Protein AF-A0A7S4M5Q6-F1 (afdb_monomer_lite)

Radius of gyration: 25.27 Å; chains: 1; bounding box: 103×47×62 Å

Organism: NCBI:txid1487602

Secondary structure (DSSP, 8-state):
-HHHHHHHHHHHHHHHHHHHHHHHS-S-S-----S-S-EEEEEEEE-SS-EEEEEEEEETTTTEEEEESSTT-SS-SEEEESS-GGGGTT-HHHHHHTTHHHHHHHHHHHHHTT--GGG-EEEEEE-HHHHTS-HHHHHHHHHHHHHHHTTSSSB--GGGEEEPPHHHHHHHHHHHHHHHHHHHHHH--S---EEEEETTEEEEEE---TT--EEEEEE-SSEEEEEEPPPGGG--S-B----TTS-------TTSEEEEEETTEEEEEEEEEEET-SHHHHHHHHHHHHHHH-EEEE-SS-EEEEETTSPTT-EEEEEEE-GGG-EEEEEE---HHHHHHHHHHHHHHHHT-SSHHHHTTTPPP-TT-EEEEEEHHHHHHHHHT--SS--HHHHHHHHHHHHTS-HHHHHHHHHS-TT-HHHHHHHHHHHHHHHHIIIIII---TT---EEE-SEETGGGEE--HHHHHHHHHHHHS--

Structure (mmCIF, N/CA/C/O backbone):
data_AF-A0A7S4M5Q6-F1
#
_entry.id   AF-A0A7S4M5Q6-F1
#
loop_
_atom_site.group_PDB
_atom_site.id
_atom_site.type_symbol
_atom_site.label_atom_id
_atom_site.label_alt_id
_atom_site.label_comp_id
_atom_site.label_asym_id
_atom_site.label_entity_id
_atom_site.label_seq_id
_atom_site.pdbx_PDB_ins_code
_atom_site.Cartn_x
_atom_site.Cartn_y
_atom_site.Cartn_z
_atom_site.occupancy
_atom_site.B_iso_or_equiv
_atom_site.auth_seq_id
_atom_site.auth_comp_id
_atom_site.auth_asym_id
_atom_site.auth_atom_id
_atom_site.pdbx_PDB_model_num
ATOM 1 N N . TRP A 1 1 ? -70.546 -9.220 19.452 1.00 68.62 1 TRP A N 1
ATOM 2 C CA . TRP A 1 1 ? -69.921 -8.878 20.746 1.00 68.62 1 TRP A CA 1
ATOM 3 C C . TRP A 1 1 ? -68.797 -9.831 21.114 1.00 68.62 1 TRP A C 1
ATOM 5 O O . TRP A 1 1 ? -67.661 -9.388 21.118 1.00 68.62 1 TRP A O 1
ATOM 15 N N . VAL A 1 2 ? -69.060 -11.128 21.310 1.00 79.44 2 VAL A N 1
ATOM 16 C CA . VAL A 1 2 ? -68.012 -12.111 21.664 1.00 79.44 2 VAL A CA 1
ATOM 17 C C . VAL A 1 2 ? -66.892 -12.196 20.616 1.00 79.44 2 VAL A C 1
ATOM 19 O O . VAL A 1 2 ? -65.724 -12.096 20.966 1.00 79.44 2 VAL A O 1
ATOM 22 N N . LEU A 1 3 ? -67.234 -12.270 19.325 1.00 77.81 3 LEU A N 1
ATOM 23 C CA . LEU A 1 3 ? -66.238 -12.335 18.245 1.00 77.81 3 LEU A CA 1
ATOM 24 C C . LEU A 1 3 ? -65.335 -11.087 18.180 1.00 77.81 3 LEU A C 1
ATOM 26 O O . LEU A 1 3 ? -64.136 -11.190 17.961 1.00 77.81 3 LEU A O 1
ATOM 30 N N . VAL A 1 4 ? -65.914 -9.906 18.418 1.00 84.75 4 VAL A N 1
ATOM 31 C CA . VAL A 1 4 ? -65.196 -8.620 18.411 1.00 84.75 4 VAL A CA 1
ATOM 32 C C . VAL A 1 4 ? -64.223 -8.541 19.587 1.00 84.75 4 VAL A C 1
ATOM 34 O O . VAL A 1 4 ? -63.106 -8.063 19.429 1.00 84.75 4 VAL A O 1
ATOM 37 N N . LEU A 1 5 ? -64.616 -9.072 20.748 1.00 87.44 5 LEU A N 1
ATOM 38 C CA . LEU A 1 5 ? -63.757 -9.143 21.925 1.00 87.44 5 LEU A CA 1
ATOM 39 C C . LEU A 1 5 ? -62.533 -10.041 21.677 1.00 87.44 5 LEU A C 1
ATOM 41 O O . LEU A 1 5 ? -61.421 -9.649 22.014 1.00 87.44 5 LEU A O 1
ATOM 45 N N . PHE A 1 6 ? -62.714 -11.199 21.033 1.00 87.88 6 PHE A N 1
ATOM 46 C CA . PHE A 1 6 ? -61.600 -12.091 20.686 1.00 87.88 6 PHE A CA 1
ATOM 47 C C . PHE A 1 6 ? -60.615 -11.455 19.701 1.00 87.88 6 PHE A C 1
ATOM 49 O O . PHE A 1 6 ? -59.406 -11.588 19.881 1.00 87.88 6 PHE A O 1
ATOM 56 N N . VAL A 1 7 ? -61.113 -10.720 18.702 1.00 90.31 7 VAL A N 1
ATOM 57 C CA . VAL A 1 7 ? -60.254 -10.000 17.748 1.00 90.31 7 VAL A CA 1
ATOM 58 C C . VAL A 1 7 ? -59.459 -8.897 18.451 1.00 90.31 7 VAL A C 1
ATOM 60 O O . VAL A 1 7 ? -58.254 -8.794 18.246 1.00 90.31 7 VAL A O 1
ATOM 63 N N . LEU A 1 8 ? -60.096 -8.115 19.329 1.00 89.69 8 LEU A N 1
ATOM 64 C CA . LEU A 1 8 ? -59.420 -7.046 20.072 1.00 89.69 8 LEU A CA 1
ATOM 65 C C . LEU A 1 8 ? -58.345 -7.584 21.024 1.00 89.69 8 LEU A C 1
ATOM 67 O O . LEU A 1 8 ? -57.255 -7.021 21.085 1.00 89.69 8 LEU A O 1
ATOM 71 N N . VAL A 1 9 ? -58.614 -8.693 21.720 1.00 92.25 9 VAL A N 1
ATOM 72 C CA . VAL A 1 9 ? -57.620 -9.356 22.581 1.00 92.25 9 VAL A CA 1
ATOM 73 C C . VAL A 1 9 ? -56.461 -9.913 21.750 1.00 92.25 9 VAL A C 1
ATOM 75 O O . VAL A 1 9 ? -55.308 -9.751 22.140 1.00 92.25 9 VAL A O 1
ATOM 78 N N . GLY A 1 10 ? -56.741 -10.503 20.583 1.00 91.38 10 GLY A N 1
ATOM 79 C CA . GLY A 1 10 ? -55.707 -10.986 19.665 1.00 91.38 10 GLY A CA 1
ATOM 80 C C . GLY A 1 10 ? -54.780 -9.870 19.178 1.00 91.38 10 GLY A C 1
ATOM 81 O O . GLY A 1 10 ? -53.562 -10.013 19.245 1.00 91.38 10 GLY A O 1
ATOM 82 N N . VAL A 1 11 ? -55.340 -8.728 18.769 1.00 93.12 11 VAL A N 1
ATOM 83 C CA . VAL A 1 11 ? -54.556 -7.548 18.360 1.00 93.12 11 VAL A CA 1
ATOM 84 C C . VAL A 1 11 ? -53.715 -7.016 19.521 1.00 93.12 11 VAL A C 1
ATOM 86 O O . VAL A 1 11 ? -52.542 -6.702 19.331 1.00 93.12 11 VAL A O 1
ATOM 89 N N . LEU A 1 12 ? -54.276 -6.964 20.733 1.00 92.75 12 LEU A N 1
ATOM 90 C CA . LEU A 1 12 ? -53.553 -6.490 21.913 1.00 92.75 12 LEU A CA 1
ATOM 91 C C . LEU A 1 12 ? -52.357 -7.390 22.255 1.00 92.75 12 LEU A C 1
ATOM 93 O O . LEU A 1 12 ? -51.293 -6.883 22.592 1.00 92.75 12 LEU A O 1
ATOM 97 N N . LEU A 1 13 ? -52.513 -8.712 22.136 1.00 92.62 13 LEU A N 1
ATOM 98 C CA . LEU A 1 13 ? -51.440 -9.678 22.386 1.00 92.62 13 LEU A CA 1
ATOM 99 C C . LEU A 1 13 ? -50.334 -9.602 21.328 1.00 92.62 13 LEU A C 1
ATOM 101 O O . LEU A 1 13 ? -49.162 -9.698 21.681 1.00 92.62 13 LEU A O 1
ATOM 105 N N . VAL A 1 14 ? -50.681 -9.377 20.057 1.00 92.50 14 VAL A N 1
ATOM 106 C CA . VAL A 1 14 ? -49.690 -9.160 18.988 1.00 92.50 14 VAL A CA 1
ATOM 107 C C . VAL A 1 14 ? -48.920 -7.861 19.221 1.00 92.50 14 VAL A C 1
ATOM 109 O O . VAL A 1 14 ? -47.695 -7.863 19.152 1.00 92.50 14 VAL A O 1
ATOM 112 N N . LEU A 1 15 ? -49.607 -6.768 19.563 1.00 91.94 15 LEU A N 1
ATOM 113 C CA . LEU A 1 15 ? -48.955 -5.495 19.883 1.00 91.94 15 LEU A CA 1
ATOM 114 C C . LEU A 1 15 ? -48.059 -5.611 21.123 1.00 91.94 15 LEU A C 1
ATOM 116 O O . LEU A 1 15 ? -46.940 -5.109 21.109 1.00 91.94 15 LEU A O 1
ATOM 120 N N . LEU A 1 16 ? -48.508 -6.315 22.165 1.00 91.25 16 LEU A N 1
ATOM 121 C CA . LEU A 1 16 ? -47.697 -6.583 23.353 1.00 91.25 16 LEU A CA 1
ATOM 122 C C . LEU A 1 16 ? -46.469 -7.438 23.005 1.00 91.25 16 LEU A C 1
ATOM 124 O O . LEU A 1 16 ? -45.382 -7.156 23.495 1.00 91.25 16 LEU A O 1
ATOM 128 N N . GLY A 1 17 ? -46.628 -8.436 22.132 1.00 87.88 17 GLY A N 1
ATOM 129 C CA . GLY A 1 17 ? -45.532 -9.254 21.613 1.00 87.88 17 GLY A CA 1
ATOM 130 C C . GLY A 1 17 ? -44.517 -8.444 20.807 1.00 87.88 17 GLY A C 1
ATOM 131 O O . GLY A 1 17 ? -43.321 -8.630 20.994 1.00 87.88 17 GLY A O 1
ATOM 132 N N . LEU A 1 18 ? -44.967 -7.494 19.981 1.00 85.31 18 LEU A N 1
ATOM 133 C CA . LEU A 1 18 ? -44.095 -6.585 19.228 1.00 85.31 18 LEU A CA 1
ATOM 134 C C . LEU A 1 18 ? -43.370 -5.585 20.137 1.00 85.31 18 LEU A C 1
ATOM 136 O O . LEU A 1 18 ? -42.195 -5.311 19.919 1.00 85.31 18 LEU A O 1
ATOM 140 N N . VAL A 1 19 ? -44.032 -5.070 21.177 1.00 85.12 19 VAL A N 1
ATOM 141 C CA . VAL A 1 19 ? -43.406 -4.185 22.174 1.00 85.12 19 VAL A CA 1
ATOM 142 C C . VAL A 1 19 ? -42.398 -4.952 23.025 1.00 85.12 19 VAL A C 1
ATOM 144 O O . VAL A 1 19 ? -41.292 -4.468 23.239 1.00 85.12 19 VAL A O 1
ATOM 147 N N . LEU A 1 20 ? -42.739 -6.161 23.475 1.00 80.38 20 LEU A N 1
ATOM 148 C CA . LEU A 1 20 ? -41.812 -7.025 24.203 1.00 80.38 20 LEU A CA 1
ATOM 149 C C . LEU A 1 20 ? -40.635 -7.429 23.315 1.00 80.38 20 LEU A C 1
ATOM 151 O O . LEU A 1 20 ? -39.509 -7.346 23.777 1.00 80.38 20 LEU A O 1
ATOM 155 N N . ALA A 1 21 ? -40.854 -7.764 22.042 1.00 74.81 21 ALA A N 1
ATOM 156 C CA . ALA A 1 21 ? -39.768 -7.993 21.093 1.00 74.81 21 ALA A CA 1
ATOM 157 C C . ALA A 1 21 ? -38.907 -6.732 20.916 1.00 74.81 21 ALA A C 1
ATOM 159 O O . ALA A 1 21 ? -37.697 -6.822 21.009 1.00 74.81 21 ALA A O 1
ATOM 160 N N . TYR A 1 22 ? -39.490 -5.542 20.779 1.00 72.25 22 TYR A N 1
ATOM 161 C CA . TYR A 1 22 ? -38.738 -4.284 20.671 1.00 72.25 22 TYR A CA 1
ATOM 162 C C . TYR A 1 22 ? -37.934 -3.916 21.934 1.00 72.25 22 TYR A C 1
ATOM 164 O O . TYR A 1 22 ? -36.925 -3.217 21.847 1.00 72.25 22 TYR A O 1
ATOM 172 N N . VAL A 1 23 ? -38.387 -4.352 23.113 1.00 69.75 23 VAL A N 1
ATOM 173 C CA . VAL A 1 23 ? -37.726 -4.096 24.406 1.00 69.75 23 VAL A CA 1
ATOM 174 C C . VAL A 1 23 ? -36.702 -5.183 24.758 1.00 69.75 23 VAL A C 1
ATOM 176 O O . VAL A 1 23 ? -35.703 -4.879 25.404 1.00 69.75 23 VAL A O 1
ATOM 179 N N . ILE A 1 24 ? -36.951 -6.434 24.359 1.00 64.69 24 ILE A N 1
ATOM 180 C CA . ILE A 1 24 ? -36.102 -7.603 24.647 1.00 64.69 24 ILE A CA 1
ATOM 181 C C . ILE A 1 24 ? -35.046 -7.805 23.555 1.00 64.69 24 ILE A C 1
ATOM 183 O O . ILE A 1 24 ? -33.970 -8.311 23.864 1.00 64.69 24 ILE A O 1
ATOM 187 N N . VAL A 1 25 ? -35.305 -7.387 22.308 1.00 50.50 25 VAL A N 1
ATOM 188 C CA . VAL A 1 25 ? -34.253 -7.253 21.294 1.00 50.50 25 VAL A CA 1
ATOM 189 C C . VAL A 1 25 ? -33.250 -6.246 21.856 1.00 50.50 25 VAL A C 1
ATOM 191 O O . VAL A 1 25 ? -33.618 -5.090 22.095 1.00 50.50 25 VAL A O 1
ATOM 194 N N . PRO A 1 26 ? -32.007 -6.668 22.135 1.00 40.97 26 PRO A N 1
ATOM 195 C CA . PRO A 1 26 ? -31.016 -5.780 22.707 1.00 40.97 26 PRO A CA 1
ATOM 196 C C . PRO A 1 26 ? -30.811 -4.623 21.734 1.00 40.97 26 PRO A C 1
ATOM 198 O O . PRO A 1 26 ? -30.409 -4.822 20.593 1.00 40.97 26 PRO A O 1
ATOM 201 N N . LYS A 1 27 ? -31.100 -3.398 22.180 1.00 47.09 27 LYS A N 1
ATOM 202 C CA . LYS A 1 27 ? -30.875 -2.191 21.370 1.00 47.09 27 LYS A CA 1
ATOM 203 C C . LYS A 1 27 ? -29.394 -1.891 21.111 1.00 47.09 27 LYS A C 1
ATOM 205 O O . LYS A 1 27 ? -29.100 -0.949 20.392 1.00 47.09 27 LYS A O 1
ATOM 210 N N . ASN A 1 28 ? -28.487 -2.657 21.706 1.00 42.56 28 ASN A N 1
ATOM 211 C CA . ASN A 1 28 ? -27.082 -2.776 21.338 1.00 42.56 28 ASN A CA 1
ATOM 212 C C . ASN A 1 28 ? -26.460 -3.857 22.244 1.00 42.56 28 ASN A C 1
ATOM 214 O O . ASN A 1 28 ? -26.787 -3.871 23.435 1.00 42.56 28 ASN A O 1
ATOM 218 N N . PRO A 1 29 ? -25.586 -4.749 21.748 1.00 36.41 29 PRO A N 1
ATOM 219 C CA . PRO A 1 29 ? -24.919 -5.756 22.578 1.00 36.41 29 PRO A CA 1
ATOM 220 C C . PRO A 1 29 ? -23.790 -5.187 23.460 1.00 36.41 29 PRO A C 1
ATOM 222 O O . PRO A 1 29 ? -23.285 -5.887 24.331 1.00 36.41 29 PRO A O 1
ATOM 225 N N . TYR A 1 30 ? -23.421 -3.916 23.305 1.00 39.28 30 TYR A N 1
ATOM 226 C CA . TYR A 1 30 ? -22.296 -3.313 24.021 1.00 39.28 30 TYR A CA 1
ATOM 227 C C . TYR A 1 30 ? -22.746 -2.665 25.334 1.00 39.28 30 TYR A C 1
ATOM 229 O O . TYR A 1 30 ? -23.127 -1.494 25.377 1.00 39.28 30 TYR A O 1
ATOM 237 N N . ARG A 1 31 ? -22.730 -3.430 26.429 1.00 34.09 31 ARG A N 1
ATOM 238 C CA . ARG A 1 31 ? -22.894 -2.866 27.775 1.00 34.09 31 ARG A CA 1
ATOM 239 C C . ARG A 1 31 ? -21.966 -3.545 28.782 1.00 34.09 31 ARG A C 1
ATOM 241 O O . ARG A 1 31 ? -22.406 -4.347 29.601 1.00 34.09 31 ARG A O 1
ATOM 248 N N . PHE A 1 32 ? -20.696 -3.156 28.744 1.00 39.38 32 PHE A N 1
ATOM 249 C CA . PHE A 1 32 ? -19.785 -3.267 29.880 1.00 39.38 32 PHE A CA 1
ATOM 250 C C . PHE A 1 32 ? -19.608 -1.873 30.493 1.00 39.38 32 PHE A C 1
ATOM 252 O O . PHE A 1 32 ? -19.366 -0.902 29.783 1.00 39.38 32 PHE A O 1
ATOM 259 N N . VAL A 1 33 ? -19.840 -1.771 31.804 1.00 35.94 33 VAL A N 1
ATOM 260 C CA . VAL A 1 33 ? -19.652 -0.550 32.598 1.00 35.94 33 VAL A CA 1
ATOM 261 C C . VAL A 1 33 ? -18.267 -0.641 33.227 1.00 35.94 33 VAL A C 1
ATOM 263 O O . VAL A 1 33 ? -18.033 -1.542 34.031 1.00 35.94 33 VAL A O 1
ATOM 266 N N . ASP A 1 34 ? -17.380 0.281 32.869 1.00 39.16 34 ASP A N 1
ATOM 267 C CA . ASP A 1 34 ? -16.084 0.499 33.510 1.00 39.16 34 ASP A CA 1
ATOM 268 C C . ASP A 1 34 ? -15.876 2.015 33.679 1.00 39.16 34 ASP A C 1
ATOM 270 O O . ASP A 1 34 ? -16.286 2.789 32.820 1.00 39.16 34 ASP A O 1
ATOM 274 N N . ASP A 1 35 ? -15.258 2.431 34.789 1.00 45.41 35 ASP A N 1
ATOM 275 C CA . ASP A 1 35 ? -15.106 3.836 35.233 1.00 45.41 35 ASP A CA 1
ATOM 276 C C . ASP A 1 35 ? -14.202 4.721 34.335 1.00 45.41 35 ASP A C 1
ATOM 278 O O . ASP A 1 35 ? -14.012 5.903 34.625 1.00 45.41 35 ASP A O 1
ATOM 282 N N . ASP A 1 36 ? -13.663 4.187 33.235 1.00 58.03 36 ASP A N 1
ATOM 283 C CA . ASP A 1 36 ? -12.906 4.948 32.239 1.00 58.03 36 ASP A CA 1
ATOM 284 C C . ASP A 1 36 ? -13.776 5.127 30.989 1.00 58.03 36 ASP A C 1
ATOM 286 O O . ASP A 1 36 ? -13.905 4.213 30.176 1.00 58.03 36 ASP A O 1
ATOM 290 N N . ALA A 1 37 ? -14.338 6.327 30.798 1.00 73.94 37 ALA A N 1
ATOM 291 C CA . ALA A 1 37 ? -15.182 6.647 29.640 1.00 73.94 37 ALA A CA 1
ATOM 292 C C . ALA A 1 37 ? -14.498 6.379 28.279 1.00 73.94 37 ALA A C 1
ATOM 294 O O . ALA A 1 37 ? -15.177 6.350 27.257 1.00 73.94 37 ALA A O 1
ATOM 295 N N . TRP A 1 38 ? -13.174 6.188 28.242 1.00 86.56 38 TRP A N 1
ATOM 296 C CA . TRP A 1 38 ? -12.388 5.959 27.031 1.00 86.56 38 TRP A CA 1
ATOM 297 C C . TRP A 1 38 ? -11.669 4.615 27.047 1.00 86.56 38 TRP A C 1
ATOM 299 O O . TRP A 1 38 ? -10.913 4.298 27.965 1.00 86.56 38 TRP A O 1
ATOM 309 N N . SER A 1 39 ? -11.844 3.872 25.960 1.00 91.38 39 SER A N 1
ATOM 310 C CA . SER A 1 39 ? -11.069 2.679 25.634 1.00 91.38 39 SER A CA 1
ATOM 311 C C . SER A 1 39 ? -9.984 3.009 24.612 1.00 91.38 39 SER A C 1
ATOM 313 O O . SER A 1 39 ? -10.132 3.931 23.808 1.00 91.38 39 SER A O 1
ATOM 315 N N . TRP A 1 40 ? -8.890 2.248 24.657 1.00 93.75 40 TRP A N 1
ATOM 316 C CA . TRP A 1 40 ? -7.692 2.479 23.853 1.00 93.75 40 TRP A CA 1
ATOM 317 C C . TRP A 1 40 ? -7.236 1.190 23.187 1.00 93.75 40 TRP A C 1
ATOM 319 O O . TRP A 1 40 ? -7.284 0.115 23.793 1.00 93.75 40 TRP A O 1
ATOM 329 N N . GLY A 1 41 ? -6.711 1.320 21.974 1.00 95.25 41 GLY A N 1
ATOM 330 C CA . GLY A 1 41 ? -6.127 0.217 21.227 1.00 95.25 41 GLY A CA 1
ATOM 331 C C . GLY A 1 41 ? -4.916 0.671 20.425 1.00 95.25 41 GLY A C 1
ATOM 332 O O . GLY A 1 41 ? -4.820 1.833 20.029 1.00 95.25 41 GLY A O 1
ATOM 333 N N . VAL A 1 42 ? -3.982 -0.243 20.187 1.00 96.94 42 VAL A N 1
ATOM 334 C CA . VAL A 1 42 ? -2.772 0.021 19.403 1.00 96.94 42 VAL A CA 1
ATOM 335 C C . VAL A 1 42 ? -2.651 -1.016 18.297 1.00 96.94 42 VAL A C 1
ATOM 337 O O . VAL A 1 42 ? -2.790 -2.211 18.552 1.00 96.94 42 VAL A O 1
ATOM 340 N N . VAL A 1 43 ? -2.367 -0.566 17.077 1.00 97.31 43 VAL A N 1
ATOM 341 C CA . VAL A 1 43 ? -2.029 -1.451 15.956 1.00 97.31 43 VAL A CA 1
ATOM 342 C C . VAL A 1 43 ? -0.587 -1.200 15.545 1.00 97.31 43 VAL A C 1
ATOM 344 O O . VAL A 1 43 ? -0.190 -0.052 15.328 1.00 97.31 43 VAL A O 1
ATOM 347 N N . PHE A 1 44 ? 0.180 -2.279 15.429 1.00 97.12 44 PHE A N 1
ATOM 348 C CA . PHE A 1 44 ? 1.501 -2.289 14.826 1.00 97.12 44 PHE A CA 1
ATOM 349 C C . PHE A 1 44 ? 1.403 -2.877 13.415 1.00 97.12 44 PHE A C 1
ATOM 351 O O . PHE A 1 44 ? 1.037 -4.038 13.240 1.00 97.12 44 PHE A O 1
ATOM 358 N N . ASP A 1 45 ? 1.741 -2.061 12.424 1.00 95.00 45 ASP A N 1
ATOM 359 C CA . ASP A 1 45 ? 1.919 -2.439 11.022 1.00 95.00 45 ASP A CA 1
ATOM 360 C C . ASP A 1 45 ? 3.379 -2.856 10.828 1.00 95.00 45 ASP A C 1
ATOM 362 O O . ASP A 1 45 ? 4.276 -2.012 10.863 1.00 95.00 45 ASP A O 1
ATOM 366 N N . LEU A 1 46 ? 3.634 -4.155 10.669 1.00 93.94 46 LEU A N 1
ATOM 367 C CA . LEU A 1 46 ? 4.978 -4.706 10.489 1.00 93.94 46 LEU A CA 1
ATOM 368 C C . LEU A 1 46 ? 5.312 -4.853 8.995 1.00 93.94 46 LEU A C 1
ATOM 370 O O . LEU A 1 46 ? 5.559 -5.954 8.490 1.00 93.94 46 LEU A O 1
ATOM 374 N N . GLY A 1 47 ? 5.285 -3.724 8.286 1.00 86.69 47 GLY A N 1
ATOM 375 C CA . GLY A 1 47 ? 5.540 -3.632 6.851 1.00 86.69 47 GLY A CA 1
ATOM 376 C C . GLY A 1 47 ? 6.984 -3.933 6.437 1.00 86.69 47 GLY A C 1
ATOM 377 O O . GLY A 1 47 ? 7.913 -3.933 7.241 1.00 86.69 47 GLY A O 1
ATOM 378 N N . SER A 1 48 ? 7.200 -4.160 5.134 1.00 80.94 48 SER A N 1
ATOM 379 C CA . SER A 1 48 ? 8.521 -4.545 4.601 1.00 80.94 48 SER A CA 1
ATOM 380 C C . SER A 1 48 ? 9.564 -3.422 4.641 1.00 80.94 48 SER A C 1
ATOM 382 O O . SER A 1 48 ? 10.744 -3.673 4.874 1.00 80.94 48 SER A O 1
ATOM 384 N N . GLY A 1 49 ? 9.144 -2.174 4.408 1.00 81.94 49 GLY A N 1
ATOM 385 C CA . GLY A 1 49 ? 10.035 -1.007 4.414 1.00 81.94 49 GLY A CA 1
ATOM 386 C C . GLY A 1 49 ? 10.192 -0.342 5.783 1.00 81.94 49 GLY A C 1
ATOM 387 O O . GLY A 1 49 ? 11.237 0.244 6.063 1.00 81.94 49 GLY A O 1
ATOM 388 N N . ALA A 1 50 ? 9.164 -0.418 6.625 1.00 90.69 50 ALA A N 1
ATOM 389 C CA . ALA A 1 50 ? 9.124 0.176 7.955 1.00 90.69 50 ALA A CA 1
ATOM 390 C C . ALA A 1 50 ? 8.077 -0.541 8.812 1.00 90.69 50 ALA A C 1
ATOM 392 O O . ALA A 1 50 ? 7.046 -0.955 8.282 1.00 90.69 50 ALA A O 1
ATOM 393 N N . SER A 1 51 ? 8.320 -0.592 10.118 1.00 94.75 51 SER A N 1
ATOM 394 C CA . SER A 1 51 ? 7.325 -0.976 11.119 1.00 94.75 51 SER A CA 1
ATOM 395 C C . SER A 1 51 ? 6.709 0.287 11.720 1.00 94.75 51 SER A C 1
ATOM 397 O O . SER A 1 51 ? 7.441 1.214 12.072 1.00 94.75 51 SER A O 1
ATOM 399 N N . ARG A 1 52 ? 5.384 0.361 11.843 1.00 94.81 52 ARG A N 1
ATOM 400 C CA . ARG A 1 52 ? 4.666 1.545 12.342 1.00 94.81 52 ARG A CA 1
ATOM 401 C C . ARG A 1 52 ? 3.755 1.188 13.498 1.00 94.81 52 ARG A C 1
ATOM 403 O O . ARG A 1 52 ? 3.192 0.104 13.519 1.00 94.81 52 ARG A O 1
ATOM 410 N N . VAL A 1 53 ? 3.576 2.113 14.430 1.00 96.50 53 VAL A N 1
ATOM 411 C CA . VAL A 1 53 ? 2.622 1.998 15.537 1.00 96.50 53 VAL A CA 1
ATOM 412 C C . VAL A 1 53 ? 1.598 3.110 15.434 1.00 96.50 53 VAL A C 1
ATOM 414 O O . VAL A 1 53 ? 1.973 4.252 15.178 1.00 96.50 53 VAL A O 1
ATOM 417 N N . ARG A 1 54 ? 0.322 2.788 15.643 1.00 94.81 54 ARG A N 1
ATOM 418 C CA . ARG A 1 54 ? -0.788 3.749 15.645 1.00 94.81 54 ARG A CA 1
ATOM 419 C C . ARG A 1 54 ? -1.692 3.511 16.836 1.00 94.81 54 ARG A C 1
ATOM 421 O O . ARG A 1 54 ? -1.973 2.366 17.185 1.00 94.81 54 ARG A O 1
ATOM 428 N N . ILE A 1 55 ? -2.141 4.601 17.449 1.00 95.00 55 ILE A N 1
ATOM 429 C CA . ILE A 1 55 ? -2.989 4.573 18.642 1.00 95.00 55 ILE A CA 1
ATOM 430 C C . ILE A 1 55 ? -4.395 5.032 18.273 1.00 95.00 55 ILE A C 1
ATOM 432 O O . ILE A 1 55 ? -4.575 6.077 17.644 1.00 95.00 55 ILE A O 1
ATOM 436 N N . PHE A 1 56 ? -5.379 4.267 18.724 1.00 92.81 56 PHE A N 1
ATOM 437 C CA . PHE A 1 56 ? -6.802 4.476 18.501 1.00 92.81 56 PHE A CA 1
ATOM 438 C C . PHE A 1 56 ? -7.535 4.577 19.833 1.00 92.81 56 PHE A C 1
ATOM 440 O O . PHE A 1 56 ? -7.061 4.084 20.864 1.00 92.81 56 PHE A O 1
ATOM 447 N N . GLN A 1 57 ? -8.706 5.199 19.800 1.00 91.25 57 GLN A N 1
ATOM 448 C CA . GLN A 1 57 ? -9.583 5.321 20.957 1.00 91.25 57 GLN A CA 1
ATOM 449 C C . GLN A 1 57 ? -11.055 5.245 20.551 1.00 91.25 57 GLN A C 1
ATOM 451 O O . GLN A 1 57 ? -11.408 5.521 19.403 1.00 91.25 57 GLN A O 1
ATOM 456 N N . TRP A 1 58 ? -11.907 4.878 21.501 1.00 89.62 58 TRP A N 1
ATOM 457 C CA . TRP A 1 58 ? -13.363 4.857 21.352 1.00 89.62 58 TRP A CA 1
ATOM 458 C C . TRP A 1 58 ? -14.038 4.974 22.717 1.00 89.62 58 TRP A C 1
ATOM 460 O O . TRP A 1 58 ? -13.391 4.844 23.760 1.00 89.62 58 TRP A O 1
ATOM 470 N N . SER A 1 59 ? -15.351 5.196 22.720 1.00 86.25 59 SER A N 1
ATOM 471 C CA . SER A 1 59 ? -16.150 5.158 23.943 1.00 86.25 59 SER A CA 1
ATOM 472 C C . SER A 1 59 ? -17.471 4.453 23.687 1.00 86.25 59 SER A C 1
ATOM 474 O O . SER A 1 59 ? -18.327 4.953 22.959 1.00 86.25 59 SER A O 1
ATOM 476 N N . THR A 1 60 ? -17.660 3.301 24.325 1.00 79.75 60 THR A N 1
ATOM 477 C CA . THR A 1 60 ? -18.948 2.597 24.319 1.00 79.75 60 THR A CA 1
ATOM 478 C C . THR A 1 60 ? -20.013 3.388 25.081 1.00 79.75 60 THR A C 1
ATOM 480 O O . THR A 1 60 ? -21.166 3.426 24.658 1.00 79.75 60 THR A O 1
ATOM 483 N N . GLU A 1 61 ? -19.629 4.072 26.165 1.00 77.75 61 GLU A N 1
ATOM 484 C CA . GLU A 1 61 ? -20.523 4.906 26.975 1.00 77.75 61 GLU A CA 1
ATOM 485 C C . GLU A 1 61 ? -21.022 6.135 26.206 1.00 77.75 61 GLU A C 1
ATOM 487 O O . GLU A 1 61 ? -22.220 6.426 26.205 1.00 77.75 61 GLU A O 1
ATOM 492 N N . LEU A 1 62 ? -20.114 6.841 25.528 1.00 77.50 62 LEU A N 1
ATOM 493 C CA . LEU A 1 62 ? -20.426 8.066 24.790 1.00 77.50 62 LEU A CA 1
ATOM 494 C C . LEU A 1 62 ? -20.908 7.794 23.358 1.00 77.50 62 LEU A C 1
ATOM 496 O O . LEU A 1 62 ? -21.154 8.745 22.620 1.00 77.50 62 LEU A O 1
ATOM 500 N N . LEU A 1 63 ? -21.049 6.519 22.969 1.00 75.94 63 LEU A N 1
ATOM 501 C CA . LEU A 1 63 ? -21.382 6.087 21.605 1.00 75.94 63 LEU A CA 1
ATOM 502 C C . LEU A 1 63 ? -20.421 6.670 20.560 1.00 75.94 63 LEU A C 1
ATOM 504 O O . LEU A 1 63 ? -20.820 7.046 19.459 1.00 75.94 63 LEU A O 1
ATOM 508 N N . ILE A 1 64 ? -19.147 6.758 20.930 1.00 79.00 64 ILE A N 1
ATOM 509 C CA . ILE A 1 64 ? -18.089 7.272 20.076 1.00 79.00 64 ILE A CA 1
ATOM 510 C C . ILE A 1 64 ? -17.432 6.093 19.358 1.00 79.00 64 ILE A C 1
ATOM 512 O O . ILE A 1 64 ? -16.876 5.218 20.034 1.00 79.00 64 ILE A O 1
ATOM 516 N N . PRO A 1 65 ? -17.468 6.069 18.015 1.00 84.69 65 PRO A N 1
ATOM 517 C CA . PRO A 1 65 ? -16.890 4.982 17.244 1.00 84.69 65 PRO A CA 1
ATOM 518 C C . PRO A 1 65 ? -15.353 4.989 17.324 1.00 84.69 65 PRO A C 1
ATOM 520 O O . PRO A 1 65 ? -14.740 5.991 17.715 1.00 84.69 65 PRO A O 1
ATOM 523 N N . VAL A 1 66 ? -14.733 3.860 16.953 1.00 88.25 66 VAL A N 1
ATOM 524 C CA . VAL A 1 66 ? -13.270 3.719 16.841 1.00 88.25 66 VAL A CA 1
ATOM 525 C C . VAL A 1 66 ? -12.714 4.808 15.948 1.00 88.25 66 VAL A C 1
ATOM 527 O O . VAL A 1 66 ? -13.159 4.974 14.819 1.00 88.25 66 VAL A O 1
ATOM 530 N N . GLN A 1 67 ? -11.730 5.545 16.446 1.00 86.44 67 GLN A N 1
ATOM 531 C CA . GLN A 1 67 ? -11.120 6.618 15.682 1.00 86.44 67 GLN A CA 1
ATOM 532 C C . GLN A 1 67 ? -9.653 6.834 16.068 1.00 86.44 67 GLN A C 1
ATOM 534 O O . GLN A 1 67 ? -9.200 6.354 17.117 1.00 86.44 67 GLN A O 1
ATOM 539 N N . PRO A 1 68 ? -8.899 7.568 15.236 1.00 88.31 68 PRO A N 1
ATOM 540 C CA . PRO A 1 68 ? -7.530 7.962 15.537 1.00 88.31 68 PRO A CA 1
ATOM 541 C C . PRO A 1 68 ? -7.378 8.670 16.886 1.00 88.31 68 PRO A C 1
ATOM 543 O O . PRO A 1 68 ? -8.246 9.426 17.334 1.00 88.31 68 PRO A O 1
ATOM 546 N N . SER A 1 69 ? -6.223 8.483 17.522 1.00 87.19 69 SER A N 1
ATOM 547 C CA . SER A 1 69 ? -5.785 9.335 18.623 1.00 87.19 69 SER A CA 1
ATOM 548 C C . SER A 1 69 ? -4.706 10.318 18.180 1.00 87.19 69 SER A C 1
ATOM 550 O O . SER A 1 69 ? -3.812 9.903 17.444 1.00 87.19 69 SER A O 1
ATOM 552 N N . PRO A 1 70 ? -4.718 11.579 18.663 1.00 79.69 70 PRO A N 1
ATOM 553 C CA . PRO A 1 70 ? -5.697 12.186 19.576 1.00 79.69 70 PRO A CA 1
ATOM 554 C C . PRO A 1 70 ? -6.944 12.717 18.853 1.00 79.69 70 PRO A C 1
ATOM 556 O O . PRO A 1 70 ? -6.868 13.102 17.691 1.00 79.69 70 PRO A O 1
ATOM 559 N N . LEU A 1 71 ? -8.076 12.796 19.569 1.00 74.25 71 LEU A N 1
ATOM 560 C CA . LEU A 1 71 ? -9.356 13.248 19.007 1.00 74.25 71 LEU A CA 1
ATOM 561 C C . LEU A 1 71 ? -9.229 14.634 18.373 1.00 74.25 71 LEU A C 1
ATOM 563 O O . LEU A 1 71 ? -8.646 15.546 18.968 1.00 74.25 71 LEU A O 1
ATOM 567 N N . GLY A 1 72 ? -9.836 14.797 17.198 1.00 62.19 72 GLY A N 1
ATOM 568 C CA . GLY A 1 72 ? -9.971 16.091 16.531 1.00 62.19 72 GLY A CA 1
ATOM 569 C C . GLY A 1 72 ? -8.647 16.745 16.126 1.00 62.19 72 GLY A C 1
ATOM 570 O O . GLY A 1 72 ? -8.618 17.963 15.944 1.00 62.19 72 GLY A O 1
ATOM 571 N N . LYS A 1 73 ? -7.551 15.981 16.016 1.00 63.47 73 LYS A N 1
ATOM 572 C CA . LYS A 1 73 ? -6.267 16.478 15.504 1.00 63.47 73 LYS A CA 1
ATOM 573 C C . LYS A 1 73 ? -5.920 15.891 14.143 1.00 63.47 73 LYS A C 1
ATOM 575 O O . LYS A 1 73 ? -6.297 14.775 13.825 1.00 63.47 73 LYS A O 1
ATOM 580 N N . TYR A 1 74 ? -5.118 16.674 13.422 1.00 57.56 74 TYR A N 1
ATOM 581 C CA . TYR A 1 74 ? -4.697 16.453 12.040 1.00 57.56 74 TYR A CA 1
ATOM 582 C C . TYR A 1 74 ? -3.814 15.218 11.805 1.00 57.56 74 TYR A C 1
ATOM 584 O O . TYR A 1 74 ? -3.825 14.686 10.703 1.00 57.56 74 TYR A O 1
ATOM 592 N N . ASP A 1 75 ? -3.042 14.778 12.807 1.00 64.62 75 ASP A N 1
ATOM 593 C CA . ASP A 1 75 ? -2.092 13.669 12.669 1.00 64.62 75 ASP A CA 1
ATOM 594 C C . ASP A 1 75 ? -2.253 12.652 13.804 1.00 64.62 75 ASP A C 1
ATOM 596 O O . ASP A 1 75 ? -2.423 13.015 14.977 1.00 64.62 75 ASP A O 1
ATOM 600 N N . TYR A 1 76 ? -2.136 11.372 13.442 1.00 73.38 76 TYR A N 1
ATOM 601 C CA . TYR A 1 76 ? -2.091 10.252 14.373 1.00 73.38 76 TYR A CA 1
ATOM 602 C C . TYR A 1 76 ? -0.982 10.429 15.410 1.00 73.38 76 TYR A C 1
ATOM 604 O O . TYR A 1 76 ? 0.122 10.904 15.129 1.00 73.38 76 TYR A O 1
ATOM 612 N N . TRP A 1 77 ? -1.207 9.884 16.601 1.00 89.00 77 TRP A N 1
ATOM 613 C CA . TRP A 1 77 ? -0.109 9.326 17.371 1.00 89.00 77 TRP A CA 1
ATOM 614 C C . TRP A 1 77 ? 0.434 8.112 16.637 1.00 89.00 77 TRP A C 1
ATOM 616 O O . TRP A 1 77 ? 0.065 6.970 16.909 1.00 89.00 77 TRP A O 1
ATOM 626 N N . GLU A 1 78 ? 1.333 8.415 15.710 1.00 90.69 78 GLU A N 1
ATOM 627 C CA . GLU A 1 78 ? 2.074 7.461 14.910 1.00 90.69 78 GLU A CA 1
ATOM 628 C C . GLU A 1 78 ? 3.573 7.589 15.184 1.00 90.69 78 GLU A C 1
ATOM 630 O O . GLU A 1 78 ? 4.080 8.679 15.463 1.00 90.69 78 GLU A O 1
ATOM 635 N N . TYR A 1 79 ? 4.275 6.465 15.114 1.00 93.94 79 TYR A N 1
ATOM 636 C CA . TYR A 1 79 ? 5.729 6.420 15.025 1.00 93.94 79 TYR A CA 1
ATOM 637 C C . TYR A 1 79 ? 6.132 5.307 14.057 1.00 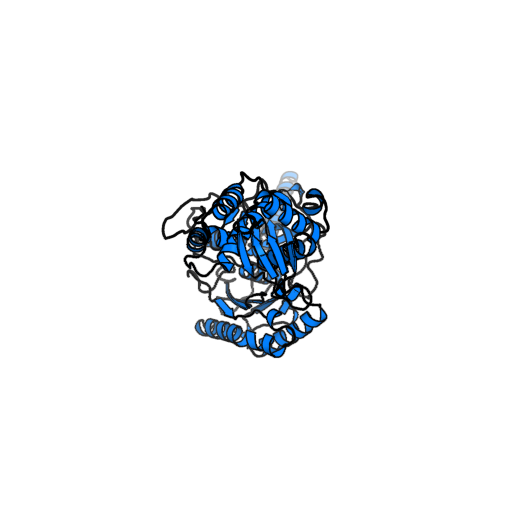93.94 79 TYR A C 1
ATOM 639 O O . TYR A 1 79 ? 5.466 4.274 13.994 1.00 93.94 79 TYR A O 1
ATOM 647 N N . ALA A 1 80 ? 7.209 5.518 13.301 1.00 94.06 80 ALA A N 1
ATOM 648 C CA . ALA A 1 80 ? 7.710 4.570 12.314 1.00 94.06 80 ALA A CA 1
ATOM 649 C C . ALA A 1 80 ? 9.194 4.278 12.561 1.00 94.06 80 ALA A C 1
ATOM 651 O O . ALA A 1 80 ? 10.004 5.199 12.668 1.00 94.06 80 ALA A O 1
ATOM 652 N N . ALA A 1 81 ? 9.548 2.997 12.598 1.00 94.31 81 ALA A N 1
ATOM 653 C CA . ALA A 1 81 ? 10.917 2.508 12.666 1.00 94.31 81 ALA A CA 1
ATOM 654 C C . ALA A 1 81 ? 11.320 1.897 11.316 1.00 94.31 81 ALA A C 1
ATOM 656 O O . ALA A 1 81 ? 10.537 1.182 10.687 1.00 94.31 81 ALA A O 1
ATOM 657 N N . LYS A 1 82 ? 12.544 2.191 10.863 1.00 93.44 82 LYS A N 1
ATOM 658 C CA . LYS A 1 82 ? 13.148 1.606 9.659 1.00 93.44 82 LYS A CA 1
ATOM 659 C C . LYS A 1 82 ? 14.431 0.846 10.036 1.00 93.44 82 LYS A C 1
ATOM 661 O O . LYS A 1 82 ? 15.185 1.360 10.863 1.00 93.44 82 LYS A O 1
ATOM 666 N N . PRO A 1 83 ? 14.730 -0.293 9.386 1.00 91.62 83 PRO A N 1
ATOM 667 C CA . PRO A 1 83 ? 13.903 -0.960 8.377 1.00 91.62 83 PRO A CA 1
ATOM 668 C C . PRO A 1 83 ? 12.721 -1.724 9.010 1.00 91.62 83 PRO A C 1
ATOM 670 O O . PRO A 1 83 ? 12.594 -1.784 10.228 1.00 91.62 83 PRO A O 1
ATOM 673 N N . GLY A 1 84 ? 11.832 -2.275 8.182 1.00 89.75 84 GLY A N 1
ATOM 674 C CA . GLY A 1 84 ? 10.740 -3.137 8.646 1.00 89.75 84 GLY A CA 1
ATOM 675 C C . GLY A 1 84 ? 11.220 -4.507 9.141 1.00 89.75 84 GLY A C 1
ATOM 676 O O . GLY A 1 84 ? 12.330 -4.930 8.810 1.00 89.75 84 GLY A O 1
ATOM 677 N N . VAL A 1 85 ? 10.386 -5.235 9.898 1.00 91.12 85 VAL A N 1
ATOM 678 C CA . VAL A 1 85 ? 10.799 -6.498 10.560 1.00 91.12 85 VAL A CA 1
ATOM 679 C C . VAL A 1 85 ? 11.332 -7.562 9.593 1.00 91.12 85 VAL A C 1
ATOM 681 O O . VAL A 1 85 ? 12.277 -8.274 9.923 1.00 91.12 85 VAL A O 1
ATOM 684 N N . SER A 1 86 ? 10.790 -7.648 8.373 1.00 88.81 86 SER A N 1
ATOM 685 C CA . SER A 1 86 ? 11.227 -8.648 7.389 1.00 88.81 86 SER A CA 1
ATOM 686 C C . SER A 1 86 ? 12.652 -8.400 6.880 1.00 88.81 86 SER A C 1
ATOM 688 O O . SER A 1 86 ? 13.317 -9.331 6.429 1.00 88.81 86 SER A O 1
ATOM 690 N N . ALA A 1 87 ? 13.146 -7.159 6.957 1.00 89.94 87 ALA A N 1
ATOM 691 C CA . ALA A 1 87 ? 14.478 -6.791 6.477 1.00 89.94 87 ALA A CA 1
ATOM 692 C C . ALA A 1 87 ? 15.614 -7.340 7.356 1.00 89.94 87 ALA A C 1
ATOM 694 O O . ALA A 1 87 ? 16.751 -7.434 6.899 1.00 89.94 87 ALA A O 1
ATOM 695 N N . TYR A 1 88 ? 15.315 -7.733 8.597 1.00 90.69 88 TYR A N 1
ATOM 696 C CA . TYR A 1 88 ? 16.292 -8.322 9.515 1.00 90.69 88 TYR A CA 1
ATOM 697 C C . TYR A 1 88 ? 16.663 -9.765 9.139 1.00 90.69 88 TYR A C 1
ATOM 699 O O . TYR A 1 88 ? 17.692 -10.280 9.576 1.00 90.69 88 TYR A O 1
ATOM 707 N N . GLY A 1 89 ? 15.878 -10.423 8.278 1.00 86.31 89 GLY A N 1
ATOM 708 C CA . GLY A 1 89 ? 16.209 -11.728 7.713 1.00 86.31 89 GLY A CA 1
ATOM 709 C C . GLY A 1 89 ? 16.400 -12.812 8.778 1.00 86.31 89 GLY A C 1
ATOM 710 O O . GLY A 1 89 ? 15.429 -13.366 9.283 1.00 86.31 89 GLY A O 1
ATOM 711 N N . ILE A 1 90 ? 17.658 -13.160 9.070 1.00 87.31 90 ILE A N 1
ATOM 712 C CA . ILE A 1 90 ? 18.023 -14.167 10.084 1.00 87.31 90 ILE A CA 1
ATOM 713 C C . ILE A 1 90 ? 18.329 -13.564 11.465 1.00 87.31 90 ILE A C 1
ATOM 715 O O . ILE A 1 90 ? 18.528 -14.315 12.419 1.00 87.31 90 ILE A O 1
ATOM 719 N N . ASP A 1 91 ? 18.389 -12.236 11.580 1.00 94.00 91 ASP A N 1
ATOM 720 C CA . ASP A 1 91 ? 18.615 -11.529 12.841 1.00 94.00 91 ASP A CA 1
ATOM 721 C C . ASP A 1 91 ? 17.303 -11.375 13.624 1.00 94.00 91 ASP A C 1
ATOM 723 O O . ASP A 1 91 ? 16.650 -10.332 13.634 1.00 94.00 91 ASP A O 1
ATOM 727 N N . VAL A 1 92 ? 16.900 -12.469 14.266 1.00 95.38 92 VAL A N 1
ATOM 728 C CA . VAL A 1 92 ? 15.639 -12.568 15.012 1.00 95.38 92 VAL A CA 1
ATOM 729 C C . VAL A 1 92 ? 15.588 -11.589 16.187 1.00 95.38 92 VAL A C 1
ATOM 731 O O . VAL A 1 92 ? 14.553 -10.972 16.432 1.00 95.38 92 VAL A O 1
ATOM 734 N N . GLN A 1 93 ? 16.704 -11.425 16.903 1.00 95.50 93 GLN A N 1
ATOM 735 C CA . GLN A 1 93 ? 16.765 -10.513 18.043 1.00 95.50 93 GLN A CA 1
ATOM 736 C C . GLN A 1 93 ? 16.718 -9.057 17.575 1.00 95.50 93 GLN A C 1
ATOM 738 O O . GLN A 1 93 ? 15.955 -8.278 18.138 1.00 95.50 93 GLN A O 1
ATOM 743 N N . GLY A 1 94 ? 17.442 -8.707 16.504 1.00 95.88 94 GLY A N 1
ATOM 744 C CA . GLY A 1 94 ? 17.370 -7.374 15.909 1.00 95.88 94 GLY A CA 1
ATOM 745 C C . GLY A 1 94 ? 15.959 -7.008 15.444 1.00 95.88 94 GLY A C 1
ATOM 746 O O . GLY A 1 94 ? 15.514 -5.884 15.675 1.00 95.88 94 GLY A O 1
ATOM 747 N N . ALA A 1 95 ? 15.216 -7.964 14.872 1.00 94.12 95 ALA A N 1
ATOM 748 C CA . ALA A 1 95 ? 13.816 -7.758 14.500 1.00 94.12 95 ALA A CA 1
ATOM 749 C C . ALA A 1 95 ? 12.930 -7.459 15.721 1.00 94.12 95 ALA A C 1
ATOM 751 O O . ALA A 1 95 ? 12.118 -6.535 15.677 1.00 94.12 95 ALA A O 1
ATOM 752 N N . ALA A 1 96 ? 13.098 -8.201 16.818 1.00 95.88 96 ALA A N 1
ATOM 753 C CA . ALA A 1 96 ? 12.348 -7.968 18.050 1.00 95.88 96 ALA A CA 1
ATOM 754 C C . ALA A 1 96 ? 12.719 -6.625 18.700 1.00 95.88 96 ALA A C 1
ATOM 756 O O . ALA A 1 96 ? 11.836 -5.835 19.029 1.00 95.88 96 ALA A O 1
ATOM 757 N N . ASP A 1 97 ? 14.011 -6.323 18.824 1.00 96.50 97 ASP A N 1
ATOM 758 C CA . ASP A 1 97 ? 14.503 -5.074 19.418 1.00 96.50 97 ASP A CA 1
ATOM 759 C C . ASP A 1 97 ? 14.088 -3.844 18.593 1.00 96.50 97 ASP A C 1
ATOM 761 O O . ASP A 1 97 ? 13.862 -2.769 19.149 1.00 96.50 97 ASP A O 1
ATOM 765 N N . SER A 1 98 ? 13.873 -4.002 17.281 1.00 96.25 98 SER A N 1
ATOM 766 C CA . SER A 1 98 ? 13.332 -2.934 16.427 1.00 96.25 98 SER A CA 1
ATOM 767 C C . SER A 1 98 ? 11.939 -2.441 16.850 1.00 96.25 98 SER A C 1
ATOM 769 O O . SER A 1 98 ? 11.559 -1.318 16.507 1.00 96.25 98 SER A O 1
ATOM 771 N N . LEU A 1 99 ? 11.181 -3.243 17.614 1.00 97.31 99 LEU A N 1
ATOM 772 C CA . LEU A 1 99 ? 9.854 -2.876 18.117 1.00 97.31 99 LEU A CA 1
ATOM 773 C C . LEU A 1 99 ? 9.881 -2.061 19.407 1.00 97.31 99 LEU A C 1
ATOM 775 O O . LEU A 1 99 ? 8.895 -1.391 19.711 1.00 97.31 99 LEU A O 1
ATOM 779 N N . GLU A 1 100 ? 10.980 -2.086 20.159 1.00 97.50 100 GLU A N 1
ATOM 780 C CA . GLU A 1 100 ? 11.107 -1.350 21.419 1.00 97.50 100 GLU A CA 1
ATOM 781 C C . GLU A 1 100 ? 10.770 0.148 21.286 1.00 97.50 100 GLU A C 1
ATOM 783 O O . GLU A 1 100 ? 9.890 0.606 22.019 1.00 97.50 100 GLU A O 1
ATOM 788 N N . PRO A 1 101 ? 11.314 0.914 20.313 1.00 97.94 101 PRO A N 1
ATOM 789 C CA . PRO A 1 101 ? 10.957 2.328 20.175 1.00 97.94 101 PRO A CA 1
ATOM 790 C C . PRO A 1 101 ? 9.474 2.555 19.831 1.00 97.94 101 PRO A C 1
ATOM 792 O O . PRO A 1 101 ? 8.903 3.578 20.213 1.00 97.94 101 PRO A O 1
ATOM 795 N N . LEU A 1 102 ? 8.829 1.610 19.139 1.00 98.31 102 LEU A N 1
ATOM 796 C CA . LEU A 1 102 ? 7.402 1.674 18.808 1.00 98.31 102 LEU A CA 1
ATOM 797 C C . LEU A 1 102 ? 6.533 1.425 20.056 1.00 98.31 102 LEU A C 1
ATOM 799 O O . LEU A 1 102 ? 5.569 2.153 20.309 1.00 98.31 102 LEU A O 1
ATOM 803 N N . LEU A 1 103 ? 6.893 0.419 20.855 1.00 98.44 103 LEU A N 1
ATOM 804 C CA . LEU A 1 103 ? 6.211 0.062 22.102 1.00 98.44 103 LEU A CA 1
ATOM 805 C C . LEU A 1 103 ? 6.369 1.160 23.165 1.00 98.44 103 LEU A C 1
ATOM 807 O O . LEU A 1 103 ? 5.383 1.552 23.798 1.00 98.44 103 LEU A O 1
ATOM 811 N N . ASP A 1 104 ? 7.573 1.716 23.304 1.00 98.38 104 ASP A N 1
ATOM 812 C CA . ASP A 1 104 ? 7.859 2.851 24.184 1.00 98.38 104 ASP A CA 1
ATOM 813 C C . ASP A 1 104 ? 7.043 4.081 23.802 1.00 98.38 104 ASP A C 1
ATOM 815 O O . ASP A 1 104 ? 6.438 4.723 24.667 1.00 98.38 104 ASP A O 1
ATOM 819 N N . TYR A 1 105 ? 6.985 4.400 22.507 1.00 98.12 105 TYR A N 1
ATOM 820 C CA . TYR A 1 105 ? 6.181 5.508 22.008 1.00 98.12 105 TYR A CA 1
ATOM 821 C C . TYR A 1 105 ? 4.706 5.346 22.393 1.00 98.12 105 TYR A C 1
ATOM 823 O O . TYR A 1 105 ? 4.118 6.260 22.984 1.00 98.12 105 TYR A O 1
ATOM 831 N N . ALA A 1 106 ? 4.121 4.172 22.125 1.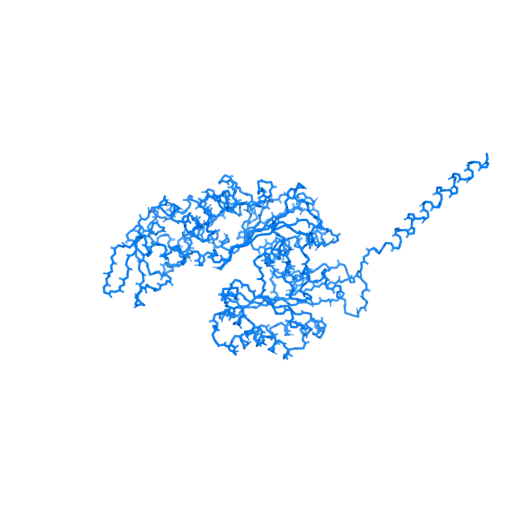00 97.81 106 ALA A N 1
ATOM 832 C CA . ALA A 1 106 ? 2.735 3.883 22.480 1.00 97.81 106 ALA A CA 1
ATOM 833 C C . ALA A 1 106 ? 2.497 4.021 23.987 1.00 97.81 106 ALA A C 1
ATOM 835 O O . ALA A 1 106 ? 1.569 4.711 24.419 1.00 97.81 106 ALA A O 1
ATOM 836 N N . GLN A 1 107 ? 3.381 3.435 24.796 1.00 98.00 107 GLN A N 1
ATOM 837 C CA . GLN A 1 107 ? 3.279 3.474 26.249 1.00 98.00 107 GLN A CA 1
ATOM 838 C C . GLN A 1 107 ? 3.338 4.911 26.784 1.00 98.00 107 GLN A C 1
ATOM 840 O O . GLN A 1 107 ? 2.539 5.286 27.645 1.00 98.00 107 GLN A O 1
ATOM 845 N N . GLN A 1 108 ? 4.259 5.731 26.275 1.00 97.31 108 GLN A N 1
ATOM 846 C CA . GLN A 1 108 ? 4.412 7.126 26.691 1.00 97.31 108 GLN A CA 1
ATOM 847 C C . GLN A 1 108 ? 3.179 7.963 26.339 1.00 97.31 108 GLN A C 1
ATOM 849 O O . GLN A 1 108 ? 2.680 8.710 27.188 1.00 97.31 108 GLN A O 1
ATOM 854 N N . LYS A 1 109 ? 2.650 7.819 25.118 1.00 96.00 109 LYS A N 1
ATOM 855 C CA . LYS A 1 109 ? 1.441 8.532 24.682 1.00 96.00 109 LYS A CA 1
ATOM 856 C C . LYS A 1 109 ? 0.225 8.152 25.520 1.00 96.00 109 LYS A C 1
ATOM 858 O O . LYS A 1 109 ? -0.461 9.042 26.017 1.00 96.00 109 LYS A O 1
ATOM 863 N N . LEU A 1 110 ? 0.011 6.863 25.762 1.00 94.88 110 LEU A N 1
ATOM 864 C CA . LEU A 1 110 ? -1.113 6.372 26.560 1.00 94.88 110 LEU A CA 1
ATOM 865 C C . LEU A 1 110 ? -1.013 6.795 28.034 1.00 94.88 110 LEU A C 1
ATOM 867 O O . LEU A 1 110 ? -1.988 7.293 28.599 1.00 94.88 110 LEU A O 1
ATOM 871 N N . LYS A 1 111 ? 0.182 6.723 28.639 1.00 94.94 111 LYS A N 1
ATOM 872 C CA . LYS A 1 111 ? 0.425 7.257 29.995 1.00 94.94 111 LYS A CA 1
ATOM 873 C C . LYS A 1 111 ? 0.110 8.748 30.089 1.00 94.94 111 LYS A C 1
ATOM 875 O O . LYS A 1 111 ? -0.447 9.181 31.093 1.00 94.94 111 LYS A O 1
ATOM 880 N N . SER A 1 112 ? 0.411 9.529 29.047 1.00 92.88 112 SER A N 1
ATOM 881 C CA . SER A 1 112 ? 0.095 10.966 29.019 1.00 92.88 112 SER A CA 1
ATOM 882 C C . SER A 1 112 ? -1.409 11.269 29.071 1.00 92.88 112 SER A C 1
ATOM 884 O O . SER A 1 112 ? -1.784 12.384 29.424 1.00 92.88 112 SER A O 1
ATOM 886 N N . GLN A 1 113 ? -2.259 10.287 28.749 1.00 89.38 113 GLN A N 1
ATOM 887 C CA . GLN A 1 113 ? -3.721 10.379 28.823 1.00 89.38 113 GLN A CA 1
ATOM 888 C C . GLN A 1 113 ? -4.316 9.692 30.054 1.00 89.38 113 GLN A C 1
ATOM 890 O O . GLN A 1 113 ? -5.533 9.607 30.167 1.00 89.38 113 GLN A O 1
ATOM 895 N N . ASN A 1 114 ? -3.483 9.195 30.975 1.00 89.69 114 ASN A N 1
ATOM 896 C CA . ASN A 1 114 ? -3.907 8.334 32.083 1.00 89.69 114 ASN A CA 1
ATOM 897 C C . ASN A 1 114 ? -4.646 7.064 31.620 1.00 89.69 114 ASN A C 1
ATOM 899 O O . ASN A 1 114 ? -5.470 6.531 32.357 1.00 89.69 114 ASN A O 1
ATOM 903 N N . ALA A 1 115 ? -4.352 6.567 30.413 1.00 92.06 115 ALA A N 1
ATOM 904 C CA . ALA A 1 115 ? -4.946 5.334 29.917 1.00 92.06 115 ALA A CA 1
ATOM 905 C C . ALA A 1 115 ? -4.526 4.137 30.783 1.00 92.06 115 ALA A C 1
ATOM 907 O O . ALA A 1 115 ? -3.355 3.992 31.159 1.00 92.06 115 ALA A O 1
ATOM 908 N N . ASN A 1 116 ? -5.473 3.242 31.056 1.00 93.44 116 ASN A N 1
ATOM 909 C CA . ASN A 1 116 ? -5.196 1.990 31.741 1.00 93.44 116 ASN A CA 1
ATOM 910 C C . ASN A 1 116 ? -4.509 0.996 30.789 1.00 93.44 116 ASN A C 1
ATOM 912 O O . ASN A 1 116 ? -5.170 0.275 30.041 1.00 93.44 116 ASN A O 1
ATOM 916 N N . LEU A 1 117 ? -3.174 0.956 30.829 1.00 95.50 117 LEU A N 1
ATOM 917 C CA . LEU A 1 117 ? -2.365 0.149 29.906 1.00 95.50 117 LEU A CA 1
ATOM 918 C C . LEU A 1 117 ? -2.725 -1.340 29.940 1.00 95.50 117 LEU A C 1
ATOM 920 O O . LEU A 1 117 ? -2.765 -1.966 28.887 1.00 95.50 117 LEU A O 1
ATOM 924 N N . THR A 1 118 ? -3.072 -1.893 31.108 1.00 95.06 118 THR A N 1
ATOM 925 C CA . THR A 1 118 ? -3.415 -3.322 31.230 1.00 95.06 118 THR A CA 1
ATOM 926 C C . THR A 1 118 ? -4.769 -3.666 30.612 1.00 95.06 118 THR A C 1
ATOM 928 O O . THR A 1 118 ? -5.066 -4.844 30.422 1.00 95.06 118 THR A O 1
ATOM 931 N N . LYS A 1 119 ? -5.583 -2.655 30.280 1.00 92.50 119 LYS A N 1
ATOM 932 C CA . LYS A 1 119 ? -6.814 -2.790 29.489 1.00 92.50 119 LYS A CA 1
ATOM 933 C C . LYS A 1 119 ? -6.627 -2.389 28.023 1.00 92.50 119 LYS A C 1
ATOM 935 O O . LYS A 1 119 ? -7.476 -2.725 27.206 1.00 92.50 119 LYS A O 1
ATOM 940 N N . THR A 1 120 ? -5.540 -1.697 27.673 1.00 95.12 120 THR A N 1
ATOM 941 C CA . THR A 1 120 ? -5.243 -1.315 26.286 1.00 95.12 120 THR A CA 1
ATOM 942 C C . THR A 1 120 ? -4.852 -2.543 25.470 1.00 95.12 120 THR A C 1
ATOM 944 O O . THR A 1 120 ? -3.823 -3.161 25.742 1.00 95.12 120 THR A O 1
ATOM 947 N N . VAL A 1 121 ? -5.655 -2.869 24.457 1.00 95.25 121 VAL A N 1
ATOM 948 C CA . VAL A 1 121 ? -5.390 -3.972 23.520 1.00 95.25 121 VAL A CA 1
ATOM 949 C C . VAL A 1 121 ? -4.321 -3.589 22.502 1.00 95.25 121 VAL A C 1
ATOM 951 O O . VAL A 1 121 ? -4.302 -2.455 22.015 1.00 95.25 121 VAL A O 1
ATOM 954 N N . VAL A 1 122 ? -3.436 -4.526 22.166 1.00 96.88 122 VAL A N 1
ATOM 955 C CA . VAL A 1 122 ? -2.403 -4.322 21.142 1.00 96.88 122 VAL A CA 1
ATOM 956 C C . VAL A 1 122 ? -2.418 -5.449 20.116 1.00 96.88 122 VAL A C 1
ATOM 958 O O . VAL A 1 122 ? -2.383 -6.622 20.476 1.00 96.88 122 VAL A O 1
ATOM 961 N N . PHE A 1 123 ? -2.449 -5.084 18.837 1.00 96.81 123 PHE A N 1
ATOM 962 C CA . PHE A 1 123 ? -2.420 -6.013 17.708 1.00 96.81 123 PHE A CA 1
ATOM 963 C C . PHE A 1 123 ? -1.189 -5.750 16.853 1.00 96.81 123 PHE A C 1
ATOM 965 O O . PHE A 1 123 ? -0.836 -4.594 16.617 1.00 96.81 123 PHE A O 1
ATOM 972 N N . LEU A 1 124 ? -0.538 -6.808 16.381 1.00 97.38 124 LEU A N 1
ATOM 973 C CA . LEU A 1 124 ? 0.629 -6.722 15.515 1.00 97.38 124 LEU A CA 1
ATOM 974 C C . LEU A 1 124 ? 0.358 -7.531 14.253 1.00 97.38 124 LEU A C 1
ATOM 976 O O . LEU A 1 124 ? 0.247 -8.755 14.303 1.00 97.38 124 LEU A O 1
ATOM 980 N N . TYR A 1 125 ? 0.276 -6.849 13.117 1.00 96.12 125 TYR A N 1
ATOM 981 C CA . TYR A 1 125 ? 0.020 -7.504 11.845 1.00 96.12 125 TYR A CA 1
ATOM 982 C C . TYR A 1 125 ? 1.197 -7.305 10.909 1.00 96.12 125 TYR A C 1
ATOM 984 O O . TYR A 1 125 ? 1.591 -6.185 10.581 1.00 96.12 125 TYR A O 1
ATOM 992 N N . ALA A 1 126 ? 1.769 -8.424 10.493 1.00 93.31 126 ALA A N 1
ATOM 993 C CA . ALA A 1 126 ? 2.803 -8.468 9.484 1.00 93.31 126 ALA A CA 1
ATOM 994 C C . ALA A 1 126 ? 2.203 -8.653 8.089 1.00 93.31 126 ALA A C 1
ATOM 996 O O . ALA A 1 126 ? 1.306 -9.471 7.898 1.00 93.31 126 ALA A O 1
ATOM 997 N N . THR A 1 127 ? 2.719 -7.898 7.119 1.00 90.31 127 THR A N 1
ATOM 998 C CA . THR A 1 127 ? 2.156 -7.803 5.761 1.00 90.31 127 THR A CA 1
ATOM 999 C C . THR A 1 127 ? 3.110 -8.408 4.719 1.00 90.31 127 THR A C 1
ATOM 1001 O O . THR A 1 127 ? 3.858 -9.348 5.019 1.00 90.31 127 THR A O 1
ATOM 1004 N N . GLY A 1 128 ? 3.098 -7.908 3.476 1.00 84.00 128 GLY A N 1
ATOM 1005 C CA . GLY A 1 128 ? 3.758 -8.513 2.311 1.00 84.00 128 GLY A CA 1
ATOM 1006 C C . GLY A 1 128 ? 5.214 -8.954 2.508 1.00 84.00 128 GLY A C 1
ATOM 1007 O O . GLY A 1 128 ? 5.599 -10.009 2.017 1.00 84.00 128 GLY A O 1
ATOM 1008 N N . GLY A 1 129 ? 6.014 -8.215 3.285 1.00 83.19 129 GLY A N 1
ATOM 1009 C CA . GLY A 1 129 ? 7.412 -8.583 3.559 1.00 83.19 129 GLY A CA 1
ATOM 1010 C C . GLY A 1 129 ? 7.569 -9.934 4.259 1.00 83.19 129 GLY A C 1
ATOM 1011 O O . GLY A 1 129 ? 8.424 -10.734 3.886 1.00 83.19 129 GLY A O 1
ATOM 1012 N N . MET A 1 130 ? 6.723 -10.202 5.253 1.00 88.31 130 MET A N 1
ATOM 1013 C CA . MET A 1 130 ? 6.732 -11.462 5.995 1.00 88.31 130 MET A CA 1
ATOM 1014 C C . MET A 1 130 ? 6.021 -12.577 5.221 1.00 88.31 130 MET A C 1
ATOM 1016 O O . MET A 1 130 ? 6.479 -13.717 5.286 1.00 88.31 130 MET A O 1
ATOM 1020 N N . ARG A 1 131 ? 4.980 -12.259 4.425 1.00 89.00 131 ARG A N 1
ATOM 1021 C CA . ARG A 1 131 ? 4.290 -13.227 3.543 1.00 89.00 131 ARG A CA 1
ATOM 1022 C C . ARG A 1 131 ? 5.254 -13.949 2.589 1.00 89.00 131 ARG A C 1
ATOM 1024 O O . ARG A 1 131 ? 5.074 -15.133 2.333 1.00 89.00 131 ARG A O 1
ATOM 1031 N N . MET A 1 132 ? 6.305 -13.265 2.126 1.00 85.00 132 MET A N 1
ATOM 1032 C CA . MET A 1 132 ? 7.334 -13.828 1.233 1.00 85.00 132 MET A CA 1
ATOM 1033 C C . MET A 1 132 ? 8.345 -14.758 1.936 1.00 85.00 132 MET A C 1
ATOM 1035 O O . MET A 1 132 ? 9.171 -15.401 1.287 1.00 85.00 132 MET A O 1
ATOM 1039 N N . MET A 1 133 ? 8.330 -14.834 3.269 1.00 87.75 133 MET A N 1
ATOM 1040 C CA . MET A 1 133 ? 9.212 -15.719 4.035 1.00 87.75 133 MET A CA 1
ATOM 1041 C C . MET A 1 133 ? 8.577 -17.103 4.197 1.00 87.75 133 MET A C 1
ATOM 1043 O O . MET A 1 133 ? 7.361 -17.244 4.176 1.00 87.75 133 MET A O 1
ATOM 1047 N N . SER A 1 134 ? 9.381 -18.147 4.419 1.00 91.25 134 SER A N 1
ATOM 1048 C CA . SER A 1 134 ? 8.821 -19.463 4.747 1.00 91.25 134 SER A CA 1
ATOM 1049 C C . SER A 1 134 ? 8.093 -19.431 6.094 1.00 91.25 134 SER A C 1
ATOM 1051 O O . SER A 1 134 ? 8.568 -18.783 7.028 1.00 91.25 134 SER A O 1
ATOM 1053 N N . SER A 1 135 ? 7.003 -20.193 6.239 1.00 90.69 135 SER A N 1
ATOM 1054 C CA . SER A 1 135 ? 6.194 -20.231 7.473 1.00 90.69 135 SER A CA 1
ATOM 1055 C C . SER A 1 135 ? 7.030 -20.509 8.727 1.00 90.69 135 SER A C 1
ATOM 1057 O O . SER A 1 135 ? 6.812 -19.916 9.773 1.00 90.69 135 SER A O 1
ATOM 1059 N N . HIS A 1 136 ? 8.066 -21.348 8.614 1.00 91.75 136 HIS A N 1
ATOM 1060 C CA . HIS A 1 136 ? 8.988 -21.601 9.723 1.00 91.75 136 HIS A CA 1
ATOM 1061 C C . HIS A 1 136 ? 9.756 -20.346 10.166 1.00 91.75 136 HIS A C 1
ATOM 1063 O O . HIS A 1 136 ? 9.931 -20.122 11.360 1.00 91.75 136 HIS A O 1
ATOM 1069 N N . ARG A 1 137 ? 10.219 -19.522 9.218 1.00 91.19 137 ARG A N 1
ATOM 1070 C CA . ARG A 1 137 ? 10.902 -18.262 9.538 1.00 91.19 137 ARG A CA 1
ATOM 1071 C C . ARG A 1 137 ? 9.932 -17.212 10.065 1.00 91.19 137 ARG A C 1
ATOM 1073 O O . ARG A 1 137 ? 10.314 -16.470 10.963 1.00 91.19 137 ARG A O 1
ATOM 1080 N N . GLN A 1 138 ? 8.713 -17.168 9.522 1.00 93.12 138 GLN A N 1
ATOM 1081 C CA . GLN A 1 138 ? 7.656 -16.288 10.019 1.00 93.12 138 GLN A CA 1
ATOM 1082 C C . GLN A 1 138 ? 7.404 -16.555 11.508 1.00 93.12 138 GLN A C 1
ATOM 1084 O O . GLN A 1 138 ? 7.535 -15.631 12.303 1.00 93.12 138 GLN A O 1
ATOM 1089 N N . GLU A 1 139 ? 7.165 -17.811 11.903 1.00 93.88 139 GLU A N 1
ATOM 1090 C CA . GLU A 1 139 ? 6.902 -18.151 13.310 1.00 93.88 139 GLU A CA 1
ATOM 1091 C C . GLU A 1 139 ? 8.086 -17.861 14.236 1.00 93.88 139 GLU A C 1
ATOM 1093 O O . GLU A 1 139 ? 7.883 -17.305 15.309 1.00 93.88 139 GLU A O 1
ATOM 1098 N N . ILE A 1 140 ? 9.330 -18.132 13.820 1.00 94.62 140 ILE A N 1
ATOM 1099 C CA . ILE A 1 140 ? 10.512 -17.787 14.634 1.00 94.62 140 ILE A CA 1
ATOM 1100 C C . ILE A 1 140 ? 10.560 -16.280 14.940 1.00 94.62 140 ILE A C 1
ATOM 1102 O O . ILE A 1 140 ? 10.864 -15.880 16.065 1.00 94.62 140 ILE A O 1
ATOM 1106 N N . LEU A 1 141 ? 10.284 -15.440 13.939 1.00 94.44 141 LEU A N 1
ATOM 1107 C CA . LEU A 1 141 ? 10.258 -13.988 14.110 1.00 94.44 141 LEU A CA 1
ATOM 1108 C C . LEU A 1 141 ? 9.062 -13.541 14.957 1.00 94.44 141 LEU A C 1
ATOM 1110 O O . LEU A 1 141 ? 9.236 -12.726 15.862 1.00 94.44 141 LEU A O 1
ATOM 1114 N N . LEU A 1 142 ? 7.870 -14.087 14.701 1.00 95.06 142 LEU A N 1
ATOM 1115 C CA . LEU A 1 142 ? 6.668 -13.783 15.479 1.00 95.06 142 LEU A CA 1
ATOM 1116 C C . LEU A 1 142 ? 6.831 -14.176 16.948 1.00 95.06 142 LEU A C 1
ATOM 1118 O O . LEU A 1 142 ? 6.417 -13.413 17.812 1.00 95.06 142 LEU A O 1
ATOM 1122 N N . ASP A 1 143 ? 7.476 -15.299 17.256 1.00 96.56 143 ASP A N 1
ATOM 1123 C CA . ASP A 1 143 ? 7.739 -15.721 18.634 1.00 96.56 143 ASP A CA 1
ATOM 1124 C C . ASP A 1 143 ? 8.631 -14.722 19.378 1.00 96.56 143 ASP A C 1
ATOM 1126 O O . ASP A 1 143 ? 8.332 -14.342 20.513 1.00 96.56 143 ASP A O 1
ATOM 1130 N N . ALA A 1 144 ? 9.688 -14.226 18.732 1.00 96.75 144 ALA A N 1
ATOM 1131 C CA . ALA A 1 144 ? 10.543 -13.194 19.314 1.00 96.75 144 ALA A CA 1
ATOM 1132 C C . ALA A 1 144 ? 9.791 -11.866 19.513 1.00 96.75 144 ALA A C 1
ATOM 1134 O O . ALA A 1 144 ? 9.925 -11.219 20.554 1.00 96.75 144 ALA A O 1
ATOM 1135 N N . ILE A 1 145 ? 8.939 -11.497 18.555 1.00 95.94 145 ILE A N 1
ATOM 1136 C CA . ILE A 1 145 ? 8.061 -10.325 18.641 1.00 95.94 145 ILE A CA 1
ATOM 1137 C C . ILE A 1 145 ? 7.060 -10.471 19.798 1.00 95.94 145 ILE A C 1
ATOM 1139 O O . ILE A 1 145 ? 6.944 -9.567 20.625 1.00 95.94 145 ILE A O 1
ATOM 1143 N N . ARG A 1 146 ? 6.384 -11.619 19.919 1.00 97.88 146 ARG A N 1
ATOM 1144 C CA . ARG A 1 146 ? 5.444 -11.936 21.009 1.00 97.88 146 ARG A CA 1
ATOM 1145 C C . ARG A 1 146 ? 6.129 -11.844 22.373 1.00 97.88 146 ARG A C 1
ATOM 1147 O O . ARG A 1 146 ? 5.539 -11.331 23.322 1.00 97.88 146 ARG A O 1
ATOM 1154 N N . LEU A 1 147 ? 7.368 -12.329 22.493 1.00 97.88 147 LEU A N 1
ATOM 1155 C CA . LEU A 1 147 ? 8.161 -12.195 23.720 1.00 97.88 147 LEU A CA 1
ATOM 1156 C C . LEU A 1 147 ? 8.457 -10.727 24.046 1.00 97.88 147 LEU A C 1
ATOM 1158 O O . LEU A 1 147 ? 8.213 -10.313 25.177 1.00 97.88 147 LEU A O 1
ATOM 1162 N N . LYS A 1 148 ? 8.895 -9.934 23.060 1.00 97.69 148 LYS A N 1
ATOM 1163 C CA . LYS A 1 148 ? 9.166 -8.500 23.237 1.00 97.69 148 LYS A CA 1
ATOM 1164 C C . LYS A 1 148 ? 7.921 -7.724 23.674 1.00 97.69 148 LYS A C 1
ATOM 1166 O O . LYS A 1 148 ? 7.991 -6.932 24.607 1.00 97.69 148 LYS A O 1
ATOM 1171 N N . VAL A 1 149 ? 6.765 -7.968 23.056 1.00 97.62 149 VAL A N 1
ATOM 1172 C CA . VAL A 1 149 ? 5.511 -7.264 23.393 1.00 97.62 149 VAL A CA 1
ATOM 1173 C C . VAL A 1 149 ? 5.079 -7.538 24.839 1.00 97.62 149 VAL A C 1
ATOM 1175 O O . VAL A 1 149 ? 4.611 -6.624 25.516 1.00 97.62 149 VAL A O 1
ATOM 1178 N N . ARG A 1 150 ? 5.301 -8.754 25.359 1.00 97.31 150 ARG A N 1
ATOM 1179 C CA . ARG A 1 150 ? 4.995 -9.117 26.760 1.00 97.31 150 ARG A CA 1
ATOM 1180 C C . ARG A 1 150 ? 5.846 -8.395 27.804 1.00 97.31 150 ARG A C 1
ATOM 1182 O O . ARG A 1 150 ? 5.488 -8.408 28.980 1.00 97.31 150 ARG A O 1
ATOM 1189 N N . GLU A 1 151 ? 6.955 -7.777 27.407 1.00 97.62 151 GLU A N 1
ATOM 1190 C CA . GLU A 1 151 ? 7.748 -6.925 28.301 1.00 97.62 151 GLU A CA 1
ATOM 1191 C C . GLU A 1 151 ? 6.994 -5.625 28.654 1.00 97.62 151 GLU A C 1
ATOM 1193 O O . GLU A 1 151 ? 7.323 -4.958 29.638 1.00 97.62 151 GLU A O 1
ATOM 1198 N N . PHE A 1 152 ? 5.943 -5.285 27.896 1.00 97.81 152 PHE A N 1
ATOM 1199 C CA . PHE A 1 152 ? 5.124 -4.093 28.079 1.00 97.81 152 PHE A CA 1
ATOM 1200 C C . PHE A 1 152 ? 3.785 -4.420 28.764 1.00 97.81 152 PHE A C 1
ATOM 1202 O O . PHE A 1 152 ? 3.222 -5.495 28.572 1.00 97.81 152 PHE A O 1
ATOM 1209 N N . PRO A 1 153 ? 3.218 -3.490 29.558 1.00 96.69 153 PRO A N 1
ATOM 1210 C CA . PRO A 1 153 ? 2.043 -3.735 30.397 1.00 96.69 153 PRO A CA 1
ATOM 1211 C C . PRO A 1 153 ? 0.719 -3.635 29.618 1.00 96.69 153 PRO A C 1
ATOM 1213 O O . PRO A 1 153 ? -0.264 -3.131 30.157 1.00 96.69 153 PRO A O 1
ATOM 1216 N N . PHE A 1 154 ? 0.711 -4.044 28.351 1.00 97.44 154 PHE A N 1
ATOM 1217 C CA . PHE A 1 154 ? -0.460 -4.017 27.478 1.00 97.44 154 PHE A CA 1
ATOM 1218 C C . PHE A 1 154 ? -1.286 -5.303 27.590 1.00 97.44 154 PHE A C 1
ATOM 1220 O O . PHE A 1 154 ? -0.758 -6.360 27.942 1.00 97.44 154 PHE A O 1
ATOM 1227 N N . ARG A 1 155 ? -2.577 -5.241 27.246 1.00 95.25 155 ARG A N 1
ATOM 1228 C CA . ARG A 1 155 ? -3.384 -6.446 27.018 1.00 95.25 155 ARG A CA 1
ATOM 1229 C C . ARG A 1 155 ? -2.988 -7.042 25.667 1.00 95.25 155 ARG A C 1
ATOM 1231 O O . ARG A 1 155 ? -3.189 -6.410 24.633 1.00 95.25 155 ARG A O 1
ATOM 1238 N N . PHE A 1 156 ? -2.435 -8.250 25.687 1.00 95.56 156 PHE A N 1
ATOM 1239 C CA . PHE A 1 156 ? -1.909 -8.925 24.503 1.00 95.56 156 PHE A CA 1
ATOM 1240 C C . PHE A 1 156 ? -2.101 -10.443 24.585 1.00 95.56 156 PHE A C 1
ATOM 1242 O O . PHE A 1 156 ? -1.910 -11.037 25.649 1.00 95.56 156 PHE A O 1
ATOM 1249 N N . GLU A 1 157 ? -2.414 -11.062 23.449 1.00 93.50 157 GLU A N 1
ATOM 1250 C CA . GLU A 1 157 ? -2.510 -12.511 23.266 1.00 93.50 157 GLU A CA 1
ATOM 1251 C C . GLU A 1 157 ? -1.668 -12.931 22.051 1.00 93.50 157 GLU A C 1
ATOM 1253 O O . GLU A 1 157 ? -1.572 -12.187 21.080 1.00 93.50 157 GLU A O 1
ATOM 1258 N N . ASP A 1 158 ? -1.050 -14.119 22.075 1.00 92.81 158 ASP A N 1
ATOM 1259 C CA . ASP A 1 158 ? -0.071 -14.518 21.042 1.00 92.81 158 ASP A CA 1
ATOM 1260 C C . ASP A 1 158 ? -0.630 -14.490 19.620 1.00 92.81 158 ASP A C 1
ATOM 1262 O O . ASP A 1 158 ? 0.075 -14.111 18.683 1.00 92.81 158 ASP A O 1
ATOM 1266 N N . HIS A 1 159 ? -1.897 -14.870 19.463 1.00 89.75 159 HIS A N 1
ATOM 1267 C CA . HIS A 1 159 ? -2.562 -14.909 18.168 1.00 89.75 159 HIS A CA 1
ATOM 1268 C C . HIS A 1 159 ? -2.890 -13.505 17.619 1.00 89.75 159 HIS A C 1
ATOM 1270 O O . HIS A 1 159 ? -3.196 -13.380 16.437 1.00 89.75 159 HIS A O 1
ATOM 1276 N N . TRP A 1 160 ? -2.772 -12.440 18.428 1.00 93.81 160 TRP A N 1
ATOM 1277 C CA . TRP A 1 160 ? -2.874 -11.043 17.976 1.00 93.81 160 TRP A CA 1
ATOM 1278 C C . TRP A 1 160 ? -1.593 -10.529 17.314 1.00 93.81 160 TRP A C 1
ATOM 1280 O O . TRP A 1 160 ? -1.619 -9.454 16.717 1.00 93.81 160 TRP A O 1
ATOM 1290 N N . ALA A 1 161 ? -0.488 -11.276 17.407 1.00 95.56 161 ALA A N 1
ATOM 1291 C CA . ALA A 1 161 ? 0.696 -11.084 16.580 1.00 95.56 161 ALA A CA 1
ATOM 1292 C C . ALA A 1 161 ? 0.734 -12.155 15.485 1.00 95.56 161 ALA A C 1
ATOM 1294 O O . ALA A 1 161 ? 1.069 -13.316 15.746 1.00 95.56 161 ALA A O 1
ATOM 1295 N N . THR A 1 162 ? 0.381 -11.769 14.261 1.00 94.00 162 THR A N 1
ATOM 1296 C CA . THR A 1 162 ? 0.231 -12.706 13.141 1.00 94.00 162 THR A CA 1
ATOM 1297 C C . THR A 1 162 ? 0.612 -12.078 11.800 1.00 94.00 162 THR A C 1
ATOM 1299 O O . THR A 1 162 ? 0.690 -10.855 11.665 1.00 94.00 162 THR A O 1
ATOM 1302 N N . VAL A 1 163 ? 0.851 -12.918 10.795 1.00 93.00 163 VAL A N 1
ATOM 1303 C CA . VAL A 1 163 ? 0.944 -12.488 9.395 1.00 93.00 163 VAL A CA 1
ATOM 1304 C C . VAL A 1 163 ? -0.469 -12.462 8.823 1.00 93.00 163 VAL A C 1
ATOM 1306 O O . VAL A 1 163 ? -1.160 -13.477 8.851 1.00 93.00 163 VAL A O 1
ATOM 1309 N N . ILE A 1 164 ? -0.899 -11.313 8.304 1.00 90.75 164 ILE A N 1
ATOM 1310 C CA . ILE A 1 164 ? -2.199 -11.196 7.638 1.00 90.75 164 ILE A CA 1
ATOM 1311 C C . ILE A 1 164 ? -2.066 -11.501 6.148 1.00 90.75 164 ILE A C 1
ATOM 1313 O O . ILE A 1 164 ? -1.094 -11.120 5.488 1.00 90.75 164 ILE A O 1
ATOM 1317 N N . SER A 1 165 ? -3.065 -12.183 5.598 1.00 88.31 165 SER A N 1
ATOM 1318 C CA . SER A 1 165 ? -3.222 -12.369 4.156 1.00 88.31 165 SER A CA 1
ATOM 1319 C C . SER A 1 165 ? -3.487 -11.031 3.454 1.00 88.31 165 SER A C 1
ATOM 1321 O O . SER A 1 165 ? -3.994 -10.088 4.058 1.00 88.31 165 SER A O 1
ATOM 1323 N N . SER A 1 166 ? -3.195 -10.944 2.153 1.00 85.25 166 SER A N 1
ATOM 1324 C CA . SER A 1 166 ? -3.538 -9.741 1.377 1.00 85.25 166 SER A CA 1
ATOM 1325 C C . SER A 1 166 ? -5.050 -9.488 1.326 1.00 85.25 166 SER A C 1
ATOM 1327 O O . SER A 1 166 ? -5.482 -8.345 1.316 1.00 85.25 166 SER A O 1
ATOM 1329 N N . LYS A 1 167 ? -5.882 -10.540 1.367 1.00 86.88 167 LYS A N 1
ATOM 1330 C CA . LYS A 1 167 ? -7.348 -10.393 1.439 1.00 86.88 167 LYS A CA 1
ATOM 1331 C C . LYS A 1 167 ? -7.789 -9.742 2.756 1.00 86.88 167 LYS A C 1
ATOM 1333 O O . LYS A 1 167 ? -8.703 -8.925 2.749 1.00 86.88 167 LYS A O 1
ATOM 1338 N N . GLN A 1 168 ? -7.140 -10.084 3.873 1.00 88.56 168 GLN A N 1
ATOM 1339 C CA . GLN A 1 168 ? -7.374 -9.442 5.172 1.00 88.56 168 GLN A CA 1
ATOM 1340 C C . GLN A 1 168 ? -6.985 -7.968 5.157 1.00 88.56 168 GLN A C 1
ATOM 1342 O O . GLN A 1 168 ? -7.766 -7.129 5.593 1.00 88.56 168 GLN A O 1
ATOM 1347 N N . GLU A 1 169 ? -5.798 -7.667 4.630 1.00 90.81 169 GLU A N 1
ATOM 1348 C CA . GLU A 1 169 ? -5.306 -6.297 4.466 1.00 90.81 169 GLU A CA 1
ATOM 1349 C C . GLU A 1 169 ? -6.289 -5.466 3.627 1.00 90.81 169 GLU A C 1
ATOM 1351 O O . GLU A 1 169 ? -6.782 -4.453 4.112 1.00 90.81 169 GLU A O 1
ATOM 1356 N N . ALA A 1 170 ? -6.739 -5.996 2.483 1.00 91.69 170 ALA A N 1
ATOM 1357 C CA . ALA A 1 170 ? -7.749 -5.363 1.633 1.00 91.69 170 ALA A CA 1
ATOM 1358 C C . ALA A 1 170 ? -9.092 -5.107 2.352 1.00 91.69 170 ALA A C 1
ATOM 1360 O O . ALA A 1 170 ? -9.730 -4.073 2.143 1.00 91.69 170 ALA A O 1
ATOM 1361 N N . VAL A 1 171 ? -9.556 -6.031 3.204 1.00 91.38 171 VAL A N 1
ATOM 1362 C CA . VAL A 1 171 ? -10.772 -5.819 4.015 1.00 91.38 171 VAL A CA 1
ATOM 1363 C C . VAL A 1 171 ? -10.552 -4.718 5.051 1.00 91.38 171 VAL A C 1
ATOM 1365 O O . VAL A 1 171 ? -11.437 -3.890 5.262 1.00 91.38 171 VAL A O 1
ATOM 1368 N N . PHE A 1 172 ? -9.385 -4.682 5.694 1.00 92.62 172 PHE A N 1
ATOM 1369 C CA . PHE A 1 172 ? -9.043 -3.637 6.654 1.00 92.62 172 PHE A CA 1
ATOM 1370 C C . PHE A 1 172 ? -8.897 -2.264 5.992 1.00 92.62 172 PHE A C 1
ATOM 1372 O O . PHE A 1 172 ? -9.342 -1.273 6.566 1.00 92.62 172 PHE A O 1
ATOM 1379 N N . ASP A 1 173 ? -8.364 -2.193 4.778 1.00 92.50 173 ASP A N 1
ATOM 1380 C CA . ASP A 1 173 ? -8.351 -0.977 3.965 1.00 92.50 173 ASP A CA 1
ATOM 1381 C C . ASP A 1 173 ? -9.767 -0.455 3.691 1.00 92.50 173 ASP A C 1
ATOM 1383 O O . ASP A 1 173 ? -10.074 0.711 3.956 1.00 92.50 173 ASP A O 1
ATOM 1387 N N . TRP A 1 174 ? -10.671 -1.337 3.253 1.00 93.25 174 TRP A N 1
ATOM 1388 C CA . TRP A 1 174 ? -12.074 -0.982 3.026 1.00 93.25 174 TRP A CA 1
ATOM 1389 C C . TRP A 1 174 ? -12.756 -0.506 4.310 1.00 93.25 174 TRP A C 1
ATOM 1391 O O . TRP A 1 174 ? -13.388 0.550 4.340 1.00 93.25 174 TRP A O 1
ATOM 1401 N N . LEU A 1 175 ? -12.582 -1.246 5.410 1.00 91.44 175 LEU A N 1
ATOM 1402 C CA . LEU A 1 175 ? -13.142 -0.875 6.707 1.00 91.44 175 LEU A CA 1
ATOM 1403 C C . LEU A 1 175 ? -12.588 0.455 7.213 1.00 91.44 175 LEU A C 1
ATOM 1405 O O . LEU A 1 175 ? -13.331 1.191 7.850 1.00 91.44 175 LEU A O 1
ATOM 1409 N N . ALA A 1 176 ? -11.330 0.799 6.931 1.00 90.81 176 ALA A N 1
ATOM 1410 C CA . ALA A 1 176 ? -10.776 2.098 7.304 1.00 90.81 176 ALA A CA 1
ATOM 1411 C C . ALA A 1 176 ? -11.507 3.248 6.593 1.00 90.81 176 ALA A C 1
ATOM 1413 O O . ALA A 1 176 ? -11.836 4.258 7.225 1.00 90.81 176 ALA A O 1
ATOM 1414 N N . VAL A 1 177 ? -11.820 3.075 5.305 1.00 89.31 177 VAL A N 1
ATOM 1415 C CA . VAL A 1 177 ? -12.606 4.052 4.545 1.00 89.31 177 VAL A CA 1
ATOM 1416 C C . VAL A 1 177 ? -14.014 4.167 5.110 1.00 89.31 177 VAL A C 1
ATOM 1418 O O . VAL A 1 177 ? -14.434 5.258 5.500 1.00 89.31 177 VAL A O 1
ATOM 1421 N N . GLN A 1 178 ? -14.712 3.042 5.248 1.00 87.19 178 GLN A N 1
ATOM 1422 C CA . GLN A 1 178 ? -16.083 3.038 5.751 1.00 87.19 178 GLN A CA 1
ATOM 1423 C C . GLN A 1 178 ? -16.183 3.562 7.186 1.00 87.19 178 GLN A C 1
ATOM 1425 O O . GLN A 1 178 ? -17.101 4.315 7.506 1.00 87.19 178 GLN A O 1
ATOM 1430 N N . GLN A 1 179 ? -15.219 3.227 8.041 1.00 86.62 179 GLN A N 1
ATOM 1431 C CA . GLN A 1 179 ? -15.153 3.739 9.404 1.00 86.62 179 GLN A CA 1
ATOM 1432 C C . GLN A 1 179 ? -14.961 5.247 9.426 1.00 86.62 179 GLN A C 1
ATOM 1434 O O . GLN A 1 179 ? -15.562 5.924 10.259 1.00 86.62 179 GLN A O 1
ATOM 1439 N N . THR A 1 180 ? -14.166 5.792 8.506 1.00 83.81 180 THR A N 1
ATOM 1440 C CA . THR A 1 180 ? -14.036 7.245 8.421 1.00 83.81 180 THR A CA 1
ATOM 1441 C C . THR A 1 180 ? -15.365 7.896 8.059 1.00 83.81 180 THR A C 1
ATOM 1443 O O . THR A 1 180 ? -15.745 8.860 8.714 1.00 83.81 180 THR A O 1
ATOM 1446 N N . LEU A 1 181 ? -16.144 7.313 7.141 1.00 80.44 181 LEU A N 1
ATOM 1447 C CA . LEU A 1 181 ? -17.496 7.802 6.837 1.00 80.44 181 LEU A CA 1
ATOM 1448 C C . LEU A 1 181 ? -18.437 7.732 8.054 1.00 80.44 181 LEU A C 1
ATOM 1450 O O . LEU A 1 181 ? -19.243 8.636 8.266 1.00 80.44 181 LEU A O 1
ATOM 1454 N N . VAL A 1 182 ? -18.326 6.690 8.887 1.00 80.19 182 VAL A N 1
ATOM 1455 C CA . VAL A 1 182 ? -19.087 6.576 10.147 1.00 80.19 182 VAL A CA 1
ATOM 1456 C C . VAL A 1 182 ? -18.687 7.670 11.141 1.00 80.19 182 VAL A C 1
ATOM 1458 O O . VAL A 1 182 ? -19.557 8.268 11.777 1.00 80.19 182 VAL A O 1
ATOM 1461 N N . ILE A 1 183 ? -17.387 7.948 11.277 1.00 78.56 183 ILE A N 1
ATOM 1462 C CA . ILE A 1 183 ? -16.867 9.050 12.101 1.00 78.56 183 ILE A CA 1
ATOM 1463 C C . ILE A 1 183 ? -17.424 10.385 11.584 1.00 78.56 183 ILE A C 1
ATOM 1465 O O . ILE A 1 183 ? -17.919 11.187 12.374 1.00 78.56 183 ILE A O 1
ATOM 1469 N N . GLU A 1 184 ? -17.402 10.615 10.271 1.00 73.94 184 GLU A N 1
ATOM 1470 C CA . GLU A 1 184 ? -17.952 11.827 9.655 1.00 73.94 184 GLU A CA 1
ATOM 1471 C C . GLU A 1 184 ? -19.448 11.995 9.936 1.00 73.94 184 GLU A C 1
ATOM 1473 O O . GLU A 1 184 ? -19.866 13.057 10.397 1.00 73.94 184 GLU A O 1
ATOM 1478 N N . ASP A 1 185 ? -20.255 10.949 9.744 1.00 72.00 185 ASP A N 1
ATOM 1479 C CA . ASP A 1 185 ? -21.694 10.978 10.035 1.00 72.00 185 ASP A CA 1
ATOM 1480 C C . ASP A 1 185 ? -21.978 11.210 11.542 1.00 72.00 185 ASP A C 1
ATOM 1482 O O . ASP A 1 185 ? -23.031 11.752 11.891 1.00 72.00 185 ASP A O 1
ATOM 1486 N N . ALA A 1 186 ? -21.059 10.831 12.442 1.00 70.56 186 ALA A N 1
ATOM 1487 C CA . ALA A 1 186 ? -21.189 11.040 13.887 1.00 70.56 186 ALA A CA 1
ATOM 1488 C C . ALA A 1 186 ? -20.857 12.477 14.342 1.00 70.56 186 ALA A C 1
ATOM 1490 O O . ALA A 1 186 ? -21.412 12.934 15.347 1.00 70.56 186 ALA A O 1
ATOM 1491 N N . TYR A 1 187 ? -19.974 13.188 13.627 1.00 67.81 187 TYR A N 1
ATOM 1492 C CA . TYR A 1 187 ? -19.468 14.517 14.018 1.00 67.81 187 TYR A CA 1
ATOM 1493 C C . TYR A 1 187 ? -19.850 15.668 13.065 1.00 67.81 187 TYR A C 1
ATOM 1495 O O . TYR A 1 187 ? -19.677 16.833 13.430 1.00 67.81 187 TYR A O 1
ATOM 1503 N N . GLY A 1 188 ? -20.347 15.378 11.860 1.00 57.88 188 GLY A N 1
ATOM 1504 C CA . GLY A 1 188 ? -20.558 16.346 10.781 1.00 57.88 188 GLY A CA 1
ATOM 1505 C C . GLY A 1 188 ? -21.921 17.052 10.761 1.00 57.88 188 GLY A C 1
ATOM 1506 O O . GLY A 1 188 ? -22.965 16.471 11.055 1.00 57.88 188 GLY A O 1
ATOM 1507 N N . ASP A 1 189 ? -21.914 18.319 10.332 1.00 49.06 189 ASP A N 1
ATOM 1508 C CA . ASP A 1 189 ? -23.103 19.154 10.115 1.00 49.06 189 ASP A CA 1
ATOM 1509 C C . ASP A 1 189 ? -23.531 19.072 8.630 1.00 49.06 189 ASP A C 1
ATOM 1511 O O . ASP A 1 189 ? -23.076 19.836 7.787 1.00 49.06 189 ASP A O 1
ATOM 1515 N N . SER A 1 190 ? -24.390 18.107 8.284 1.00 40.16 190 SER A N 1
ATOM 1516 C CA . SER A 1 190 ? -25.197 17.968 7.042 1.00 40.16 190 SER A CA 1
ATOM 1517 C C . SER A 1 190 ? -24.568 18.074 5.629 1.00 40.16 190 SER A C 1
ATOM 1519 O O . SER A 1 190 ? -25.276 17.771 4.666 1.00 40.16 190 SER A O 1
ATOM 1521 N N . MET A 1 191 ? -23.294 18.437 5.445 1.00 41.06 191 MET A N 1
ATOM 1522 C CA . MET A 1 191 ? -22.687 18.605 4.114 1.00 41.06 191 MET A CA 1
ATOM 1523 C C . MET A 1 191 ? -21.729 17.452 3.777 1.00 41.06 191 MET A C 1
ATOM 1525 O O . MET A 1 191 ? -20.602 17.394 4.256 1.00 41.06 191 MET A O 1
ATOM 1529 N N . LYS A 1 192 ? -22.214 16.524 2.944 1.00 49.81 192 LYS A N 1
ATOM 1530 C CA . LYS A 1 192 ? -21.498 15.339 2.448 1.00 49.81 192 LYS A CA 1
ATOM 1531 C C . LYS A 1 192 ? -20.647 15.717 1.237 1.00 49.81 192 LYS A C 1
ATOM 1533 O O . LYS A 1 192 ? -21.128 15.641 0.107 1.00 49.81 192 LYS A O 1
ATOM 1538 N N . SER A 1 193 ? -19.423 16.182 1.465 1.00 43.50 193 SER A N 1
ATOM 1539 C CA . SER A 1 193 ? -18.483 16.432 0.374 1.00 43.50 193 SER A CA 1
ATOM 1540 C C . SER A 1 193 ? -17.067 16.016 0.736 1.00 43.50 193 SER A C 1
ATOM 1542 O O . SER A 1 193 ? -16.506 16.556 1.689 1.00 43.50 193 SER A O 1
ATOM 1544 N N . PHE A 1 194 ? -16.470 15.139 -0.069 1.00 48.72 194 PHE A N 1
ATOM 1545 C CA . PHE A 1 194 ? -15.022 14.950 -0.053 1.00 48.72 194 PHE A CA 1
ATOM 1546 C C . PHE A 1 194 ? -14.377 16.179 -0.678 1.00 48.72 194 PHE A C 1
ATOM 1548 O O . PHE A 1 194 ? -14.849 16.648 -1.714 1.00 48.72 194 PHE A O 1
ATOM 1555 N N . GLN A 1 195 ? -13.345 16.704 -0.029 1.00 46.66 195 GLN A N 1
ATOM 1556 C CA . GLN A 1 195 ? -12.523 17.792 -0.541 1.00 46.66 195 GLN A CA 1
ATOM 1557 C C . GLN A 1 195 ? -11.085 17.303 -0.528 1.00 46.66 195 GLN A C 1
ATOM 1559 O O . GLN A 1 195 ? -10.611 16.832 0.510 1.00 46.66 195 GLN A O 1
ATOM 1564 N N . SER A 1 196 ? -10.401 17.400 -1.660 1.00 41.44 196 SER A N 1
ATOM 1565 C CA . SER A 1 196 ? -8.957 17.243 -1.636 1.00 41.44 196 SER A CA 1
ATOM 1566 C C . SER A 1 196 ? -8.290 18.503 -1.093 1.00 41.44 196 SER A C 1
ATOM 1568 O O . SER A 1 196 ? -8.858 19.600 -1.120 1.00 41.44 196 SER A O 1
ATOM 1570 N N . VAL A 1 197 ? -7.081 18.334 -0.568 1.00 43.28 197 VAL A N 1
ATOM 1571 C CA . VAL A 1 197 ? -6.229 19.430 -0.124 1.00 43.28 197 VAL A CA 1
ATOM 1572 C C . VAL A 1 197 ? -4.921 19.366 -0.893 1.00 43.28 197 VAL A C 1
ATOM 1574 O O . VAL A 1 197 ? -3.990 18.673 -0.487 1.00 43.28 197 VAL A O 1
ATOM 1577 N N . THR A 1 198 ? -4.837 20.169 -1.946 1.00 42.84 198 THR A N 1
ATOM 1578 C CA . THR A 1 198 ? -3.579 20.641 -2.526 1.00 42.84 198 THR A CA 1
ATOM 1579 C C . THR A 1 198 ? -3.379 22.099 -2.090 1.00 42.84 198 THR A C 1
ATOM 1581 O O . THR A 1 198 ? -4.248 22.954 -2.259 1.00 42.84 198 THR A O 1
ATOM 1584 N N . ASP A 1 199 ? -2.279 22.374 -1.381 1.00 40.06 199 ASP A N 1
ATOM 1585 C CA . ASP A 1 199 ? -1.777 23.720 -1.050 1.00 40.06 199 ASP A CA 1
ATOM 1586 C C . ASP A 1 199 ? -2.796 24.777 -0.570 1.00 40.06 199 ASP A C 1
ATOM 1588 O O . ASP A 1 199 ? -2.713 25.966 -0.887 1.00 40.06 199 ASP A O 1
ATOM 1592 N N . GLY A 1 200 ? -3.754 24.369 0.268 1.00 36.88 200 GLY A N 1
ATOM 1593 C CA . GLY A 1 200 ? -4.707 25.293 0.893 1.00 36.88 200 GLY A CA 1
ATOM 1594 C C . GLY A 1 200 ? -5.756 25.872 -0.063 1.00 36.88 200 GLY A C 1
ATOM 1595 O O . GLY A 1 200 ? -6.460 26.814 0.316 1.00 36.88 200 GLY A O 1
ATOM 1596 N N . VAL A 1 201 ? -5.897 25.308 -1.265 1.00 36.31 201 VAL A N 1
ATOM 1597 C CA . VAL A 1 201 ? -6.973 25.620 -2.207 1.00 36.31 201 VAL A CA 1
ATOM 1598 C C . VAL A 1 201 ? -7.940 24.438 -2.237 1.00 36.31 201 VAL A C 1
ATOM 1600 O O . VAL A 1 201 ? -7.564 23.312 -2.528 1.00 36.31 201 VAL A O 1
ATOM 1603 N N . SER A 1 202 ? -9.205 24.689 -1.898 1.00 41.84 202 SER A N 1
ATOM 1604 C CA . SER A 1 202 ? -10.272 23.692 -2.004 1.00 41.84 202 SER A CA 1
ATOM 1605 C C . SER A 1 202 ? -10.615 23.479 -3.477 1.00 41.84 202 SER A C 1
ATOM 1607 O O . SER A 1 202 ? -11.218 24.367 -4.093 1.00 41.84 202 SER A O 1
ATOM 1609 N N . VAL A 1 203 ? -10.255 22.326 -4.030 1.00 45.44 203 VAL A N 1
ATOM 1610 C CA . VAL A 1 203 ? -10.623 21.934 -5.392 1.00 45.44 203 VAL A CA 1
ATOM 1611 C C . VAL A 1 203 ? -11.450 20.654 -5.301 1.00 45.44 203 VAL A C 1
ATOM 1613 O O . VAL A 1 203 ? -11.106 19.728 -4.575 1.00 45.44 203 VAL A O 1
ATOM 1616 N N . ASP A 1 204 ? -12.592 20.677 -5.984 1.00 46.31 204 ASP A N 1
ATOM 1617 C CA . ASP A 1 204 ? -13.589 19.615 -6.103 1.00 46.31 204 ASP A CA 1
ATOM 1618 C C . ASP A 1 204 ? -14.314 19.136 -4.834 1.00 46.31 204 ASP A C 1
ATOM 1620 O O . ASP A 1 204 ? -13.750 18.658 -3.856 1.00 46.31 204 ASP A O 1
ATOM 1624 N N . THR A 1 205 ? -15.647 19.228 -4.889 1.00 47.69 205 THR A N 1
ATOM 1625 C CA . THR A 1 205 ? -16.556 18.622 -3.910 1.00 47.69 205 THR A CA 1
ATOM 1626 C C . THR A 1 205 ? -17.193 17.392 -4.533 1.00 47.69 205 THR A C 1
ATOM 1628 O O . THR A 1 205 ? -17.914 17.480 -5.527 1.00 47.69 205 THR A O 1
ATOM 1631 N N . TRP A 1 206 ? -16.927 16.228 -3.953 1.00 52.56 206 TRP A N 1
ATOM 1632 C CA . TRP A 1 206 ? -17.507 14.971 -4.412 1.00 52.56 206 TRP A CA 1
ATOM 1633 C C . TRP A 1 206 ? -18.744 14.632 -3.581 1.00 52.56 206 TRP A C 1
ATOM 1635 O O . TRP A 1 206 ? -18.656 14.503 -2.362 1.00 52.56 206 TRP A O 1
ATOM 1645 N N . SER A 1 207 ? -19.908 14.531 -4.228 1.00 51.62 207 SER A N 1
ATOM 1646 C CA . SER A 1 207 ? -21.162 14.158 -3.570 1.00 51.62 207 SER A CA 1
ATOM 1647 C C . SER A 1 207 ? -21.335 12.641 -3.554 1.00 51.62 207 SER A C 1
ATOM 1649 O O . SER A 1 207 ? -21.325 12.011 -4.609 1.00 51.62 207 SER A O 1
ATOM 1651 N N . TYR A 1 208 ? -21.558 12.093 -2.367 1.00 56.16 208 TYR A N 1
ATOM 1652 C CA . TYR A 1 208 ? -21.874 10.689 -2.105 1.00 56.16 208 TYR A CA 1
ATOM 1653 C C . TYR A 1 208 ? -23.275 10.604 -1.488 1.00 56.16 208 TYR A C 1
ATOM 1655 O O . TYR A 1 208 ? -23.623 11.439 -0.637 1.00 56.16 208 TYR A O 1
ATOM 1663 N N . GLU A 1 209 ? -24.094 9.632 -1.899 1.00 55.53 209 GLU A N 1
ATOM 1664 C CA . GLU A 1 209 ? -25.402 9.435 -1.277 1.00 55.53 209 GLU A CA 1
ATOM 1665 C C . GLU A 1 209 ? -25.262 8.658 0.030 1.00 55.53 209 GLU A C 1
ATOM 1667 O O . GLU A 1 209 ? -24.475 7.728 0.162 1.00 55.53 209 GLU A O 1
ATOM 1672 N N . LYS A 1 210 ? -26.047 9.041 1.044 1.00 52.69 210 LYS A N 1
ATOM 1673 C CA . LYS A 1 210 ? -26.050 8.340 2.331 1.00 52.69 210 LYS A CA 1
ATOM 1674 C C . LYS A 1 210 ? -26.409 6.863 2.121 1.00 52.69 210 LYS A C 1
ATOM 1676 O O . LYS A 1 210 ? -27.570 6.566 1.855 1.00 52.69 210 LYS A O 1
ATOM 1681 N N . GLY A 1 211 ? -25.446 5.975 2.354 1.00 58.97 211 GLY A N 1
ATOM 1682 C CA . GLY A 1 211 ? -25.614 4.530 2.215 1.00 58.97 211 GLY A CA 1
ATOM 1683 C C . GLY A 1 211 ? -24.845 3.914 1.048 1.00 58.97 211 GLY A C 1
ATOM 1684 O O . GLY A 1 211 ? -24.771 2.692 1.003 1.00 58.97 211 GLY A O 1
ATOM 1685 N N . ASP A 1 212 ? -24.238 4.711 0.163 1.00 73.81 212 ASP A N 1
ATOM 1686 C CA . ASP A 1 212 ? -23.266 4.176 -0.794 1.00 73.81 212 ASP A CA 1
ATOM 1687 C C . ASP A 1 212 ? -22.033 3.635 -0.030 1.00 73.81 212 ASP A C 1
ATOM 1689 O O . ASP A 1 212 ? -21.817 3.921 1.155 1.00 73.81 212 ASP A O 1
ATOM 1693 N N . THR A 1 213 ? -21.166 2.878 -0.686 1.00 85.75 213 THR A N 1
ATOM 1694 C CA . THR A 1 213 ? -19.862 2.492 -0.130 1.00 85.75 213 THR A CA 1
ATOM 1695 C C . THR A 1 213 ? -18.766 2.825 -1.127 1.00 85.75 213 THR A C 1
ATOM 1697 O O . THR A 1 213 ? -19.020 2.983 -2.324 1.00 85.75 213 THR A O 1
ATOM 1700 N N . ILE A 1 214 ? -17.547 3.015 -0.626 1.00 89.44 214 ILE A N 1
ATOM 1701 C CA . ILE A 1 214 ? -16.405 3.414 -1.442 1.00 89.44 214 ILE A CA 1
ATOM 1702 C C . ILE A 1 214 ? -15.432 2.243 -1.468 1.00 89.44 214 ILE A C 1
ATOM 1704 O O . ILE A 1 214 ? -15.035 1.710 -0.434 1.00 89.44 214 ILE A O 1
ATOM 1708 N N . GLY A 1 215 ? -15.098 1.802 -2.673 1.00 93.56 215 GLY A N 1
ATOM 1709 C CA . GLY A 1 215 ? -14.062 0.816 -2.898 1.00 93.56 215 GLY A CA 1
ATOM 1710 C C . GLY A 1 215 ? -12.677 1.373 -2.593 1.00 93.56 215 GLY A C 1
ATOM 1711 O O . GLY A 1 215 ? -12.454 2.580 -2.520 1.00 93.56 215 GLY A O 1
ATOM 1712 N N . VAL A 1 216 ? -11.714 0.483 -2.443 1.00 94.94 216 VAL A N 1
ATOM 1713 C CA . VAL A 1 216 ? -10.334 0.824 -2.137 1.00 94.94 216 VAL A CA 1
ATOM 1714 C C . VAL A 1 216 ? -9.399 0.051 -3.044 1.00 94.94 216 VAL A C 1
ATOM 1716 O O . VAL A 1 216 ? -9.645 -1.116 -3.353 1.00 94.94 216 VAL A O 1
ATOM 1719 N N . ILE A 1 217 ? -8.328 0.719 -3.464 1.00 95.75 217 ILE A N 1
ATOM 1720 C CA . ILE A 1 217 ? -7.159 0.105 -4.075 1.00 95.75 217 ILE A CA 1
ATOM 1721 C C . ILE A 1 217 ? -5.927 0.571 -3.299 1.00 95.75 217 ILE A C 1
ATOM 1723 O O . ILE A 1 217 ? -5.606 1.763 -3.291 1.00 95.75 217 ILE A O 1
ATOM 1727 N N . ASP A 1 218 ? -5.219 -0.364 -2.674 1.00 93.50 218 ASP A N 1
ATOM 1728 C CA . ASP A 1 218 ? -3.916 -0.095 -2.071 1.00 93.50 218 ASP A CA 1
ATOM 1729 C C . ASP A 1 218 ? -2.808 -0.692 -2.946 1.00 93.50 218 ASP A C 1
ATOM 1731 O O . ASP A 1 218 ? -2.815 -1.876 -3.276 1.00 93.50 218 ASP A O 1
ATOM 1735 N N . VAL A 1 219 ? -1.855 0.146 -3.356 1.00 93.56 219 VAL A N 1
ATOM 1736 C CA . VAL A 1 219 ? -0.645 -0.270 -4.066 1.00 93.56 219 VAL A CA 1
ATOM 1737 C C . VAL A 1 219 ? 0.540 -0.057 -3.135 1.00 93.56 219 VAL A C 1
ATOM 1739 O O . VAL A 1 219 ? 1.156 1.013 -3.088 1.00 93.56 219 VAL A O 1
ATOM 1742 N N . GLY A 1 220 ? 0.870 -1.109 -2.394 1.00 88.69 220 GLY A N 1
ATOM 1743 C CA . GLY A 1 220 ? 2.030 -1.147 -1.525 1.00 88.69 220 GLY A CA 1
ATOM 1744 C C . GLY A 1 220 ? 3.339 -1.390 -2.283 1.00 88.69 220 GLY A C 1
ATOM 1745 O O . GLY A 1 220 ? 3.419 -1.452 -3.511 1.00 88.69 220 GLY A O 1
ATOM 1746 N N . GLY A 1 221 ? 4.421 -1.558 -1.521 1.00 86.31 221 GLY A N 1
ATOM 1747 C CA . GLY A 1 221 ? 5.726 -1.935 -2.079 1.00 86.31 221 GLY A CA 1
ATOM 1748 C C . GLY A 1 221 ? 5.803 -3.392 -2.532 1.00 86.31 221 GLY A C 1
ATOM 1749 O O . GLY A 1 221 ? 6.500 -3.684 -3.495 1.00 86.31 221 GLY A O 1
ATOM 1750 N N . ALA A 1 222 ? 5.099 -4.292 -1.838 1.00 87.38 222 ALA A N 1
ATOM 1751 C CA . ALA A 1 222 ? 5.192 -5.740 -2.041 1.00 87.38 222 ALA A CA 1
ATOM 1752 C C . ALA A 1 222 ? 3.909 -6.391 -2.563 1.00 87.38 222 ALA A C 1
ATOM 1754 O O . ALA A 1 222 ? 3.969 -7.493 -3.098 1.00 87.38 222 ALA A O 1
ATOM 1755 N N . SER A 1 223 ? 2.764 -5.736 -2.419 1.00 88.81 223 SER A N 1
ATOM 1756 C CA . SER A 1 223 ? 1.477 -6.259 -2.858 1.00 88.81 223 SER A CA 1
ATOM 1757 C C . SER A 1 223 ? 0.572 -5.149 -3.367 1.00 88.81 223 SER A C 1
ATOM 1759 O O . SER A 1 223 ? 0.887 -3.964 -3.221 1.00 88.81 223 SER A O 1
ATOM 1761 N N . VAL A 1 224 ? -0.508 -5.577 -4.010 1.00 92.25 224 VAL A N 1
ATOM 1762 C CA . VAL A 1 224 ? -1.644 -4.739 -4.375 1.00 92.25 224 VAL A CA 1
ATOM 1763 C C . VAL A 1 224 ? -2.904 -5.369 -3.817 1.00 92.25 224 VAL A C 1
ATOM 1765 O O . VAL A 1 224 ? -3.112 -6.575 -3.959 1.00 92.25 224 VAL A O 1
ATOM 1768 N N . GLU A 1 225 ? -3.771 -4.548 -3.258 1.00 92.88 225 GLU A N 1
ATOM 1769 C CA . GLU A 1 225 ? -5.022 -4.929 -2.635 1.00 92.88 225 GLU A CA 1
ATOM 1770 C C . GLU A 1 225 ? -6.176 -4.152 -3.290 1.00 92.88 225 GLU A C 1
ATOM 1772 O O . GLU A 1 225 ? -6.047 -2.972 -3.609 1.00 92.88 225 GLU A O 1
ATOM 1777 N N . ILE A 1 226 ? -7.308 -4.820 -3.523 1.00 94.06 226 ILE A N 1
ATOM 1778 C CA . ILE A 1 226 ? -8.548 -4.196 -4.003 1.00 94.06 226 ILE A CA 1
ATOM 1779 C C . ILE A 1 226 ? -9.735 -4.737 -3.215 1.00 94.06 226 ILE A C 1
ATOM 1781 O O . ILE A 1 226 ? -9.876 -5.950 -3.026 1.00 94.06 226 ILE A O 1
ATOM 1785 N N . SER A 1 227 ? -10.616 -3.844 -2.784 1.00 94.06 227 SER A N 1
ATOM 1786 C CA . SER A 1 227 ? -11.804 -4.214 -2.022 1.00 94.06 227 SER A CA 1
ATOM 1787 C C . SER A 1 227 ? -12.960 -3.253 -2.244 1.00 94.06 227 SER A C 1
ATOM 1789 O O . SER A 1 227 ? -12.775 -2.048 -2.356 1.00 94.06 227 SER A O 1
ATOM 1791 N N . PHE A 1 228 ? -14.174 -3.780 -2.356 1.00 93.38 228 PHE A N 1
ATOM 1792 C CA . PHE A 1 228 ? -15.386 -2.980 -2.544 1.00 93.38 228 PHE A CA 1
ATOM 1793 C C . PHE A 1 228 ? -16.632 -3.818 -2.262 1.00 93.38 228 PHE A C 1
ATOM 1795 O O . PHE A 1 228 ? -16.589 -5.047 -2.299 1.00 93.38 228 PHE A O 1
ATOM 1802 N N . GLU A 1 229 ? -17.758 -3.163 -2.000 1.00 90.06 229 GLU A N 1
ATOM 1803 C CA . GLU A 1 229 ? -19.048 -3.847 -1.932 1.00 90.06 229 GLU A CA 1
ATOM 1804 C C . GLU A 1 229 ? -19.559 -4.134 -3.348 1.00 90.06 229 GLU A C 1
ATOM 1806 O O . GLU A 1 229 ? -19.747 -3.193 -4.120 1.00 90.06 229 GLU A O 1
ATOM 1811 N N . PRO A 1 230 ? -19.769 -5.404 -3.729 1.00 86.94 230 PRO A N 1
ATOM 1812 C CA . PRO A 1 230 ? -20.220 -5.742 -5.069 1.00 86.94 230 PRO A CA 1
ATOM 1813 C C . PRO A 1 230 ? -21.728 -5.513 -5.245 1.00 86.94 230 PRO A C 1
ATOM 1815 O O . PRO A 1 230 ? -22.472 -5.338 -4.280 1.00 86.94 230 PRO A O 1
ATOM 1818 N N . SER A 1 231 ? -22.209 -5.572 -6.492 1.00 80.06 231 SER A N 1
ATOM 1819 C CA . SER A 1 231 ? -23.646 -5.526 -6.790 1.00 80.06 231 SER A CA 1
ATOM 1820 C C . SER A 1 231 ? -24.426 -6.634 -6.066 1.00 80.06 231 SER A C 1
ATOM 1822 O O . SER A 1 231 ? -23.916 -7.723 -5.805 1.00 80.06 231 SER A O 1
ATOM 1824 N N . GLU A 1 232 ? -25.711 -6.375 -5.798 1.00 72.50 232 GLU A N 1
ATOM 1825 C CA . GLU A 1 232 ? -26.625 -7.256 -5.045 1.00 72.50 232 GLU A CA 1
ATOM 1826 C C . GLU A 1 232 ? -26.661 -8.724 -5.523 1.00 72.50 232 GLU A C 1
ATOM 1828 O O . GLU A 1 232 ? -26.975 -9.629 -4.752 1.00 72.50 232 GLU A O 1
ATOM 1833 N N . GLU A 1 233 ? -26.326 -8.990 -6.786 1.00 71.38 233 GLU A N 1
ATOM 1834 C CA . GLU A 1 233 ? -26.272 -10.345 -7.351 1.00 71.38 233 GLU A CA 1
ATOM 1835 C C . GLU A 1 233 ? -25.133 -11.215 -6.786 1.00 71.38 233 GLU A C 1
ATOM 1837 O O . GLU A 1 233 ? -25.173 -12.437 -6.924 1.00 71.38 233 GLU A O 1
ATOM 1842 N N . PHE A 1 234 ? -24.151 -10.602 -6.120 1.00 67.44 234 PHE A N 1
ATOM 1843 C CA . PHE A 1 234 ? -23.005 -11.272 -5.506 1.00 67.44 234 PHE A CA 1
ATOM 1844 C C . PHE A 1 234 ? -23.143 -11.466 -3.989 1.00 67.44 234 PHE A C 1
ATOM 1846 O O . PHE A 1 234 ? -22.197 -11.925 -3.346 1.00 67.44 234 PHE A O 1
ATOM 1853 N N . ARG A 1 235 ? -24.299 -11.135 -3.394 1.00 66.19 235 ARG A N 1
ATOM 1854 C CA . ARG A 1 235 ? -24.518 -11.306 -1.949 1.00 66.19 235 ARG A CA 1
ATOM 1855 C C . ARG A 1 235 ? -24.449 -12.777 -1.554 1.00 66.19 235 ARG A C 1
ATOM 1857 O O . ARG A 1 235 ? -25.046 -13.637 -2.203 1.00 66.19 235 ARG A O 1
ATOM 1864 N N . THR A 1 236 ? -23.762 -13.058 -0.450 1.00 61.41 236 THR A N 1
ATOM 1865 C CA . THR A 1 236 ? -23.618 -14.415 0.083 1.00 61.41 236 THR A CA 1
ATOM 1866 C C . THR A 1 236 ? -23.943 -14.445 1.577 1.00 61.41 236 THR A C 1
ATOM 1868 O O . THR A 1 236 ? -23.716 -13.468 2.281 1.00 61.41 236 THR A O 1
ATOM 1871 N N . ASP A 1 237 ? -24.408 -15.587 2.086 1.00 56.78 237 ASP A N 1
ATOM 1872 C CA . ASP A 1 237 ? -24.555 -15.802 3.537 1.00 56.78 237 ASP A CA 1
ATOM 1873 C C . ASP A 1 237 ? -23.214 -16.151 4.219 1.00 56.78 237 ASP A C 1
ATOM 1875 O O . ASP A 1 237 ? -23.179 -16.455 5.411 1.00 56.78 237 ASP A O 1
ATOM 1879 N N . LYS A 1 238 ? -22.098 -16.167 3.473 1.00 57.62 238 LYS A N 1
ATOM 1880 C CA . LYS A 1 238 ? -20.772 -16.425 4.035 1.00 57.62 238 LYS A CA 1
ATOM 1881 C C . LYS A 1 238 ? -20.243 -15.149 4.678 1.00 57.62 238 LYS A C 1
ATOM 1883 O O . LYS A 1 238 ? -20.200 -14.075 4.072 1.00 57.62 238 LYS A O 1
ATOM 1888 N N . HIS A 1 239 ? -19.816 -15.273 5.920 1.00 53.19 239 HIS A N 1
ATOM 1889 C CA . HIS A 1 239 ? -19.080 -14.225 6.600 1.00 53.19 239 HIS A CA 1
ATOM 1890 C C . HIS A 1 239 ? -17.602 -14.331 6.229 1.00 53.19 239 HIS A C 1
ATOM 1892 O O . HIS A 1 239 ? -17.130 -15.410 5.856 1.00 53.19 239 HIS A O 1
ATOM 1898 N N . PHE A 1 240 ? -16.854 -13.233 6.352 1.00 55.97 240 PHE A N 1
ATOM 1899 C CA . PHE A 1 240 ? -15.426 -13.376 6.616 1.00 55.97 240 PHE A CA 1
ATOM 1900 C C . PHE A 1 240 ? -15.293 -13.938 8.040 1.00 55.97 240 PHE A C 1
ATOM 1902 O O . PHE A 1 240 ? -15.033 -13.211 8.996 1.00 55.97 240 PHE A O 1
ATOM 1909 N N . ASP A 1 241 ? -15.614 -15.227 8.188 1.00 41.91 241 ASP A N 1
ATOM 1910 C CA . ASP A 1 241 ? -15.509 -15.955 9.443 1.00 41.91 241 ASP A CA 1
ATOM 1911 C C . ASP A 1 241 ? -14.022 -16.067 9.764 1.00 41.91 241 ASP A C 1
ATOM 1913 O O . ASP A 1 241 ? -13.258 -16.745 9.076 1.00 41.91 241 ASP A O 1
ATOM 1917 N N . GLY A 1 242 ? -13.609 -15.307 10.771 1.00 42.94 242 GLY A N 1
ATOM 1918 C CA . GLY A 1 242 ? -12.210 -15.154 11.122 1.00 42.94 242 GLY A CA 1
ATOM 1919 C C . GLY A 1 242 ? -11.999 -13.940 12.003 1.00 42.94 242 GLY A C 1
ATOM 1920 O O . GLY A 1 242 ? -11.172 -13.084 11.693 1.00 42.94 242 GLY A O 1
ATOM 1921 N N . ALA A 1 243 ? -12.699 -13.879 13.141 1.00 36.75 243 ALA A N 1
ATOM 1922 C CA . ALA A 1 243 ? -12.112 -13.159 14.256 1.00 36.75 243 ALA A CA 1
ATOM 1923 C C . ALA A 1 243 ? -10.677 -13.695 14.393 1.00 36.75 243 ALA A C 1
ATOM 1925 O O . ALA A 1 243 ? -10.465 -14.911 14.333 1.00 36.75 243 ALA A O 1
ATOM 1926 N N . VAL A 1 244 ? -9.687 -12.812 14.525 1.00 42.34 244 VAL A N 1
ATOM 1927 C CA . VAL A 1 244 ? -8.321 -13.216 14.883 1.00 42.34 244 VAL A CA 1
ATOM 1928 C C . VAL A 1 244 ? -8.387 -13.648 16.350 1.00 42.34 244 VAL A C 1
ATOM 1930 O O . VAL A 1 244 ? -7.945 -12.935 17.235 1.00 42.34 244 VAL A O 1
ATOM 1933 N N . VAL A 1 245 ? -9.090 -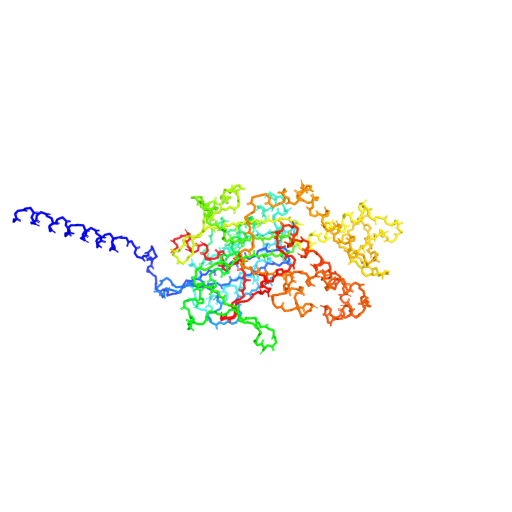14.746 16.608 1.00 37.41 245 VAL A N 1
ATOM 1934 C CA . VAL A 1 245 ? -9.431 -15.298 17.922 1.00 37.41 245 VAL A CA 1
ATOM 1935 C C . VAL A 1 245 ? -8.912 -16.731 18.020 1.00 37.41 245 VAL A C 1
ATOM 1937 O O . VAL A 1 245 ? -8.777 -17.246 19.121 1.00 37.41 245 VAL A O 1
ATOM 1940 N N . ASP A 1 246 ? -8.529 -17.358 16.899 1.00 32.09 246 ASP A N 1
ATOM 1941 C CA . ASP A 1 246 ? -7.936 -18.702 16.934 1.00 32.09 246 ASP A CA 1
ATOM 1942 C C . ASP A 1 246 ? -6.850 -18.958 15.873 1.00 32.09 246 ASP A C 1
ATOM 1944 O O . ASP A 1 246 ? -6.529 -20.099 15.556 1.00 32.09 246 ASP A O 1
ATOM 1948 N N . GLY A 1 247 ? -6.284 -17.902 15.270 1.00 36.12 247 GLY A N 1
ATOM 1949 C CA . GLY A 1 247 ? -5.251 -18.056 14.233 1.00 36.12 247 GLY A CA 1
ATOM 1950 C C . GLY A 1 247 ? -5.712 -18.834 12.990 1.00 36.12 247 GLY A C 1
ATOM 1951 O O . GLY A 1 247 ? -4.884 -19.217 12.167 1.00 36.12 247 GLY A O 1
ATOM 1952 N N . THR A 1 248 ? -7.016 -19.078 12.839 1.00 32.00 248 THR A N 1
ATOM 1953 C CA . THR A 1 248 ? -7.586 -19.676 11.638 1.00 32.00 248 THR A CA 1
ATOM 1954 C C . THR A 1 248 ? -7.736 -18.598 10.582 1.00 32.00 248 THR A C 1
ATOM 1956 O O . THR A 1 248 ? -8.385 -17.578 10.824 1.00 32.00 248 THR A O 1
ATOM 1959 N N . ASP A 1 249 ? -7.112 -18.856 9.432 1.00 38.94 249 ASP A N 1
ATOM 1960 C CA . ASP A 1 249 ? -7.333 -18.178 8.159 1.00 38.94 249 ASP A CA 1
ATOM 1961 C C . ASP A 1 249 ? -8.792 -17.744 8.023 1.00 38.94 249 ASP A C 1
ATOM 1963 O O . ASP A 1 249 ? -9.702 -18.505 8.364 1.00 38.94 249 ASP A O 1
ATOM 1967 N N . PHE A 1 250 ? -9.007 -16.558 7.446 1.00 42.81 250 PHE A N 1
ATOM 1968 C CA . PHE A 1 250 ? -10.237 -16.289 6.709 1.00 42.81 250 PHE A CA 1
ATOM 1969 C C . PHE A 1 250 ? -10.413 -17.511 5.820 1.00 42.81 250 PHE A C 1
ATOM 1971 O O . PHE A 1 250 ? -9.622 -17.661 4.890 1.00 42.81 250 PHE A O 1
ATOM 1978 N N . THR A 1 251 ? -11.326 -18.438 6.141 1.00 40.12 251 THR A N 1
ATOM 1979 C CA . THR A 1 251 ? -11.482 -19.637 5.313 1.00 40.12 251 THR A CA 1
ATOM 1980 C C . THR A 1 251 ? -11.722 -19.104 3.926 1.00 40.12 251 THR A C 1
ATOM 1982 O O . THR A 1 251 ? -12.712 -18.386 3.764 1.00 40.12 251 THR A O 1
ATOM 1985 N N . GLU A 1 252 ? -10.771 -19.317 3.008 1.00 44.12 252 GLU A N 1
ATOM 1986 C CA . GLU A 1 252 ? -10.770 -18.629 1.728 1.00 44.12 252 GLU A CA 1
ATOM 1987 C C . GLU A 1 252 ? -12.155 -18.803 1.139 1.00 44.12 252 GLU A C 1
ATOM 1989 O O . GLU A 1 252 ? -12.554 -19.900 0.740 1.00 44.12 252 GLU A O 1
ATOM 1994 N N . VAL A 1 253 ? -12.950 -17.735 1.153 1.00 49.56 253 VAL A N 1
ATOM 1995 C CA . VAL A 1 253 ? -14.146 -17.775 0.353 1.00 49.56 253 VAL A CA 1
ATOM 1996 C C . VAL A 1 253 ? -13.567 -17.733 -1.047 1.00 49.56 253 VAL A C 1
ATOM 1998 O O . VAL A 1 253 ? -12.988 -16.721 -1.425 1.00 49.56 253 VAL A O 1
ATOM 2001 N N . ASP A 1 254 ? -13.621 -18.852 -1.771 1.00 54.34 254 ASP A N 1
ATOM 2002 C CA . ASP A 1 254 ? -13.042 -18.983 -3.120 1.00 54.34 254 ASP A CA 1
ATOM 2003 C C . ASP A 1 254 ? -13.457 -17.829 -4.056 1.00 54.34 254 ASP A C 1
ATOM 2005 O O . ASP A 1 254 ? -12.777 -17.542 -5.035 1.00 54.34 254 ASP A O 1
ATOM 2009 N N . SER A 1 255 ? -14.572 -17.152 -3.757 1.00 62.78 255 SER A N 1
ATOM 2010 C CA . SER A 1 255 ? -15.067 -15.984 -4.487 1.00 62.78 255 SER A CA 1
ATOM 2011 C C . SER A 1 255 ? -14.422 -14.646 -4.104 1.00 62.78 255 SER A C 1
ATOM 2013 O O . SER A 1 255 ? -14.682 -13.661 -4.783 1.00 62.78 255 SER A O 1
ATOM 2015 N N . GLY A 1 256 ? -13.652 -14.569 -3.016 1.00 74.56 256 GLY A N 1
ATOM 2016 C CA . GLY A 1 256 ? -13.161 -13.312 -2.441 1.00 74.56 256 GLY A CA 1
ATOM 2017 C C . GLY A 1 256 ? -14.254 -12.463 -1.786 1.00 74.56 256 GLY A C 1
ATOM 2018 O O . GLY A 1 256 ? -14.005 -11.314 -1.470 1.00 74.56 256 GLY A O 1
ATOM 2019 N N . ILE A 1 257 ? -15.468 -12.989 -1.591 1.00 80.12 257 ILE A N 1
ATOM 2020 C CA . ILE A 1 257 ? -16.611 -12.221 -1.069 1.00 80.12 257 ILE A CA 1
ATOM 2021 C C . ILE A 1 257 ? -16.994 -12.735 0.309 1.00 80.12 257 ILE A C 1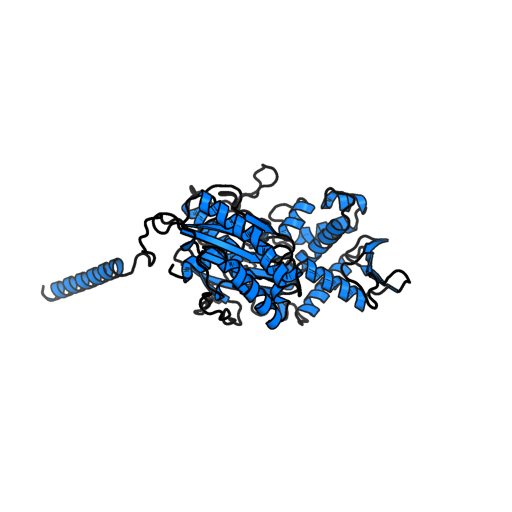
ATOM 2023 O O . ILE A 1 257 ? -17.222 -13.933 0.472 1.00 80.12 257 ILE A O 1
ATOM 2027 N N . GLY A 1 258 ? -17.121 -11.835 1.275 1.00 76.25 258 GLY A N 1
ATOM 2028 C CA . GLY A 1 258 ? -17.559 -12.170 2.621 1.00 76.25 258 GLY A CA 1
ATOM 2029 C C . GLY A 1 258 ? -18.277 -11.016 3.301 1.00 76.25 258 GLY A C 1
ATOM 2030 O O . GLY A 1 258 ? -18.231 -9.866 2.865 1.00 76.25 258 GLY A O 1
ATOM 2031 N N . SER A 1 259 ? -18.971 -11.341 4.383 1.00 79.12 259 SER A N 1
ATOM 2032 C CA . SER A 1 259 ? -19.691 -10.347 5.175 1.00 79.12 259 SER A CA 1
ATOM 2033 C C . SER A 1 259 ? -18.780 -9.697 6.220 1.00 79.12 259 SER A C 1
ATOM 2035 O O . SER A 1 259 ? -18.078 -10.414 6.937 1.00 79.12 259 SER A O 1
ATOM 2037 N N . VAL A 1 260 ? -18.855 -8.373 6.363 1.00 79.94 260 VAL A N 1
ATOM 2038 C CA . VAL A 1 260 ? -18.253 -7.604 7.469 1.00 79.94 260 VAL A CA 1
ATOM 2039 C C . VAL A 1 260 ? -19.320 -6.812 8.213 1.00 79.94 260 VAL A C 1
ATOM 2041 O O . VAL A 1 260 ? -20.350 -6.454 7.644 1.00 79.94 260 VAL A O 1
ATOM 2044 N N . TYR A 1 261 ? -19.072 -6.529 9.488 1.00 76.44 261 TYR A N 1
ATOM 2045 C CA . TYR A 1 261 ? -19.937 -5.697 10.314 1.00 76.44 261 TYR A CA 1
ATOM 2046 C C . TYR A 1 261 ? -19.233 -4.381 10.627 1.00 76.44 261 TYR A C 1
ATOM 2048 O O . TYR A 1 261 ? -18.061 -4.394 10.995 1.00 76.44 261 TYR A O 1
ATOM 2056 N N . ILE A 1 262 ? -19.946 -3.269 10.456 1.00 77.00 262 ILE A N 1
ATOM 2057 C CA . ILE A 1 262 ? -19.480 -1.940 10.848 1.00 77.00 262 ILE A CA 1
ATOM 2058 C C . ILE A 1 262 ? -20.675 -1.067 11.229 1.00 77.00 262 ILE A C 1
ATOM 2060 O O . ILE A 1 262 ? -21.683 -1.004 10.516 1.00 77.00 262 ILE A O 1
ATOM 2064 N N . GLY A 1 263 ? -20.592 -0.411 12.388 1.00 69.00 263 GLY A N 1
ATOM 2065 C CA . GLY A 1 263 ? -21.581 0.585 12.815 1.00 69.00 263 GLY A CA 1
ATOM 2066 C C . GLY A 1 263 ? -23.028 0.072 12.885 1.00 69.00 263 GLY A C 1
ATOM 2067 O O . GLY A 1 263 ? -23.957 0.822 12.593 1.00 69.00 263 GLY A O 1
ATOM 2068 N N . GLY A 1 264 ? -23.248 -1.204 13.226 1.00 70.44 264 GLY A N 1
ATOM 2069 C CA . GLY A 1 264 ? -24.601 -1.778 13.290 1.00 70.44 264 GLY A CA 1
ATOM 2070 C C . GLY A 1 264 ? -25.096 -2.445 12.008 1.00 70.44 264 GLY A C 1
ATOM 2071 O O . GLY A 1 264 ? -26.186 -3.020 12.016 1.00 70.44 264 GLY A O 1
ATOM 2072 N N . THR A 1 265 ? -24.333 -2.372 10.916 1.00 75.12 265 THR A N 1
ATOM 2073 C CA . THR A 1 265 ? -24.760 -2.821 9.585 1.00 75.12 265 THR A CA 1
ATOM 2074 C C . THR A 1 265 ? -23.828 -3.906 9.053 1.00 75.12 265 THR A C 1
ATOM 2076 O O . THR A 1 265 ? -22.615 -3.839 9.239 1.00 75.12 265 THR A O 1
ATOM 2079 N N . ILE A 1 266 ? -24.408 -4.916 8.399 1.00 79.94 266 ILE A N 1
ATOM 2080 C CA . ILE A 1 266 ? -23.666 -5.980 7.714 1.00 79.94 266 ILE A CA 1
ATOM 2081 C C . ILE A 1 266 ? -23.539 -5.613 6.237 1.00 79.94 266 ILE A C 1
ATOM 2083 O O . ILE A 1 266 ? -24.556 -5.408 5.570 1.00 79.94 266 ILE A O 1
ATOM 2087 N N . TYR A 1 267 ? -22.310 -5.608 5.735 1.00 82.38 267 TYR A N 1
ATOM 2088 C CA . TYR A 1 267 ? -21.973 -5.359 4.336 1.00 82.38 267 TYR A CA 1
ATOM 2089 C C . TYR A 1 267 ? -21.402 -6.616 3.697 1.00 82.38 267 TYR A C 1
ATOM 2091 O O . TYR A 1 267 ? -20.767 -7.423 4.377 1.00 82.38 267 TYR A O 1
ATOM 2099 N N . GLN A 1 268 ? -21.614 -6.772 2.393 1.00 84.69 268 GLN A N 1
ATOM 2100 C CA . GLN A 1 268 ? -20.905 -7.767 1.590 1.00 84.69 268 GLN A CA 1
ATOM 2101 C C . GLN A 1 268 ? -19.699 -7.083 0.972 1.00 84.69 268 GLN A C 1
ATOM 2103 O O . GLN A 1 268 ? -19.849 -6.046 0.345 1.00 84.69 268 GLN A O 1
ATOM 2108 N N . VAL A 1 269 ? -18.511 -7.645 1.134 1.00 87.88 269 VAL A N 1
ATOM 2109 C CA . VAL A 1 269 ? -17.285 -7.040 0.617 1.00 87.88 269 VAL A CA 1
ATOM 2110 C C . VAL A 1 269 ? -16.560 -8.074 -0.216 1.00 87.88 269 VAL A C 1
ATOM 2112 O O . VAL A 1 269 ? -16.271 -9.174 0.251 1.00 87.88 269 VAL A O 1
ATOM 2115 N N . TYR A 1 270 ? -16.293 -7.714 -1.466 1.00 90.19 270 TYR A N 1
ATOM 2116 C CA . TYR A 1 270 ? -15.288 -8.371 -2.275 1.00 90.19 270 TYR A CA 1
ATOM 2117 C C . TYR A 1 270 ? -13.917 -7.862 -1.840 1.00 90.19 270 TYR A C 1
ATOM 2119 O O . TYR A 1 270 ? -13.716 -6.656 -1.713 1.00 90.19 270 TYR A O 1
ATOM 2127 N N . SER A 1 271 ? -12.976 -8.771 -1.632 1.00 90.31 271 SER A N 1
ATOM 2128 C CA . SER A 1 271 ? -11.580 -8.479 -1.371 1.00 90.31 271 SER A CA 1
ATOM 2129 C C . SER A 1 271 ? -10.688 -9.422 -2.167 1.00 90.31 271 SER A C 1
ATOM 2131 O O . SER A 1 271 ? -10.878 -10.642 -2.222 1.00 90.31 271 SER A O 1
ATOM 2133 N N . SER A 1 272 ? -9.680 -8.837 -2.793 1.00 88.75 272 SER A N 1
ATOM 2134 C CA . SER A 1 272 ? -8.608 -9.566 -3.446 1.00 88.75 272 SER A CA 1
ATOM 2135 C C . SER A 1 272 ? -7.293 -8.863 -3.180 1.00 88.75 272 SER A C 1
ATOM 2137 O O . SER A 1 272 ? -7.244 -7.660 -2.925 1.00 88.75 272 SER A O 1
ATOM 2139 N N . GLY A 1 273 ? -6.216 -9.627 -3.243 1.00 87.38 273 GLY A N 1
ATOM 2140 C CA . GLY A 1 273 ? -4.896 -9.059 -3.152 1.00 87.38 273 GLY A CA 1
ATOM 2141 C C . GLY A 1 273 ? -3.850 -9.973 -3.756 1.00 87.38 273 GLY A C 1
ATOM 2142 O O . GLY A 1 273 ? -3.983 -11.199 -3.762 1.00 87.38 273 GLY A O 1
ATOM 2143 N N . TYR A 1 274 ? -2.826 -9.338 -4.296 1.00 86.50 274 TYR A N 1
ATOM 2144 C CA . TYR A 1 274 ? -1.823 -9.941 -5.147 1.00 86.50 274 TYR A CA 1
ATOM 2145 C C . TYR A 1 274 ? -0.461 -9.666 -4.514 1.00 86.50 274 TYR A C 1
ATOM 2147 O O . TYR A 1 274 ? -0.033 -8.518 -4.398 1.00 86.50 274 TYR A O 1
ATOM 2155 N N . GLY A 1 275 ? 0.209 -10.723 -4.058 1.00 85.75 275 GLY A N 1
ATOM 2156 C CA . GLY A 1 275 ? 1.591 -10.638 -3.587 1.00 85.75 275 GLY A CA 1
ATOM 2157 C C . GLY A 1 275 ? 2.573 -10.495 -4.750 1.00 85.75 275 GLY A C 1
ATOM 2158 O O . GLY A 1 275 ? 2.246 -10.836 -5.881 1.00 85.75 275 GLY A O 1
ATOM 2159 N N . GLU A 1 276 ? 3.772 -9.987 -4.463 1.00 86.44 276 GLU A N 1
ATOM 2160 C CA . GLU A 1 276 ? 4.890 -9.813 -5.411 1.00 86.44 276 GLU A CA 1
ATOM 2161 C C . GLU A 1 276 ? 4.631 -8.832 -6.570 1.00 86.44 276 GLU A C 1
ATOM 2163 O O . GLU A 1 276 ? 5.497 -8.610 -7.412 1.00 86.44 276 GLU A O 1
ATOM 2168 N N . VAL A 1 277 ? 3.470 -8.176 -6.588 1.00 91.19 277 VAL A N 1
ATOM 2169 C CA . VAL A 1 277 ? 3.104 -7.196 -7.621 1.00 91.19 277 VAL A CA 1
ATOM 2170 C C . VAL A 1 277 ? 3.016 -5.767 -7.102 1.00 91.19 277 VAL A C 1
ATOM 2172 O O . VAL A 1 277 ? 2.684 -4.879 -7.870 1.00 91.19 277 VAL A O 1
ATOM 2175 N N . GLY A 1 278 ? 3.327 -5.503 -5.829 1.00 92.38 278 GLY A N 1
ATOM 2176 C CA . GLY A 1 278 ? 3.490 -4.118 -5.369 1.00 92.38 278 GLY A CA 1
ATOM 2177 C C . GLY A 1 278 ? 4.582 -3.405 -6.171 1.00 92.38 278 GLY A C 1
ATOM 2178 O O . GLY A 1 278 ? 5.494 -4.058 -6.672 1.00 92.38 278 GLY A O 1
ATOM 2179 N N . HIS A 1 279 ? 4.519 -2.077 -6.293 1.00 92.75 279 HIS A N 1
ATOM 2180 C CA . HIS A 1 279 ? 5.301 -1.325 -7.291 1.00 92.75 279 HIS A CA 1
ATOM 2181 C C . HIS A 1 279 ? 6.809 -1.658 -7.308 1.00 92.75 279 HIS A C 1
ATOM 2183 O O . HIS A 1 279 ? 7.413 -1.782 -8.373 1.00 92.75 279 HIS A O 1
ATOM 2189 N N . ARG A 1 280 ? 7.423 -1.868 -6.133 1.00 91.50 280 ARG A N 1
ATOM 2190 C CA . ARG A 1 280 ? 8.848 -2.208 -6.014 1.00 91.50 280 ARG A CA 1
ATOM 2191 C C . ARG A 1 280 ? 9.141 -3.632 -6.473 1.00 91.50 280 ARG A C 1
ATOM 2193 O O . ARG A 1 280 ? 10.091 -3.844 -7.223 1.00 91.50 280 ARG A O 1
ATOM 2200 N N . GLU A 1 281 ? 8.361 -4.606 -6.013 1.00 91.62 281 GLU A N 1
ATOM 2201 C CA . GLU A 1 281 ? 8.566 -6.000 -6.420 1.00 91.62 281 GLU A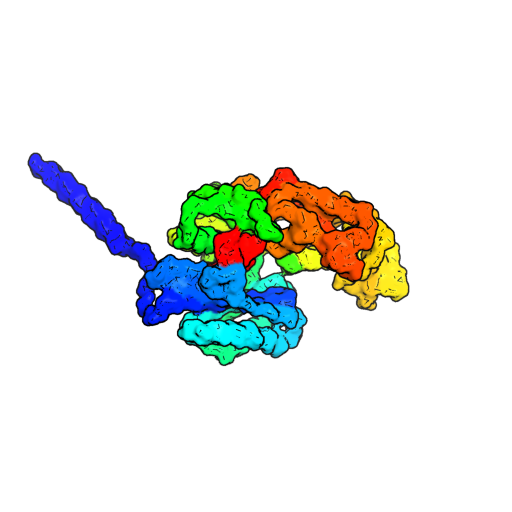 CA 1
ATOM 2202 C C . GLU A 1 281 ? 8.205 -6.199 -7.893 1.00 91.62 281 GLU A C 1
ATOM 2204 O O . GLU A 1 281 ? 8.944 -6.856 -8.625 1.00 91.62 281 GLU A O 1
ATOM 2209 N N . PHE A 1 282 ? 7.171 -5.517 -8.379 1.00 95.69 282 PHE A N 1
ATOM 2210 C CA . PHE A 1 282 ? 6.813 -5.525 -9.789 1.00 95.69 282 PHE A CA 1
ATOM 2211 C C . PHE A 1 282 ? 7.939 -4.967 -10.668 1.00 95.69 282 PHE A C 1
ATOM 2213 O O . PHE A 1 282 ? 8.290 -5.584 -11.675 1.00 95.69 282 PHE A O 1
ATOM 2220 N N . LEU A 1 283 ? 8.573 -3.857 -10.266 1.00 95.69 283 LEU A N 1
ATOM 2221 C CA . LEU A 1 283 ? 9.756 -3.334 -10.952 1.00 95.69 283 LEU A CA 1
ATOM 2222 C C . LEU A 1 283 ? 10.913 -4.352 -10.946 1.00 95.69 283 LEU A C 1
ATOM 2224 O O . LEU A 1 283 ? 11.591 -4.517 -11.961 1.00 95.69 283 LEU A O 1
ATOM 2228 N N . ASN A 1 284 ? 11.114 -5.092 -9.849 1.00 93.19 284 ASN A N 1
ATOM 2229 C CA . ASN A 1 284 ? 12.105 -6.173 -9.799 1.00 93.19 284 ASN A CA 1
ATOM 2230 C C . ASN A 1 284 ? 11.778 -7.296 -10.799 1.00 93.19 284 ASN A C 1
ATOM 2232 O O . ASN A 1 284 ? 12.672 -7.766 -11.506 1.00 93.19 284 ASN A O 1
ATOM 2236 N N . HIS A 1 285 ? 10.517 -7.730 -10.888 1.00 94.69 285 HIS A N 1
ATOM 2237 C CA . HIS A 1 285 ? 10.086 -8.733 -11.867 1.00 94.69 285 HIS A CA 1
ATOM 2238 C C . HIS A 1 285 ? 10.234 -8.237 -13.306 1.00 94.69 285 HIS A C 1
ATOM 2240 O O . HIS A 1 285 ? 10.697 -8.986 -14.166 1.00 94.69 285 HIS A O 1
ATOM 2246 N N . TYR A 1 286 ? 9.910 -6.969 -13.553 1.00 96.81 286 TYR A N 1
ATOM 2247 C CA . TYR A 1 286 ? 10.111 -6.315 -14.840 1.00 96.81 286 TYR A CA 1
ATOM 2248 C C . TYR A 1 286 ? 11.578 -6.350 -15.271 1.00 96.81 286 TYR A C 1
ATOM 2250 O O . TYR A 1 286 ? 11.894 -6.866 -16.343 1.00 96.81 286 TYR A O 1
ATOM 2258 N N . GLN A 1 287 ? 12.498 -5.900 -14.417 1.00 94.81 287 GLN A N 1
ATOM 2259 C CA . GLN A 1 287 ? 13.919 -5.884 -14.766 1.00 94.81 287 GLN A CA 1
ATOM 2260 C C . GLN A 1 287 ? 14.500 -7.301 -14.928 1.00 94.81 287 GLN A C 1
ATOM 2262 O O . GLN A 1 287 ? 15.398 -7.506 -15.744 1.00 94.81 287 GLN A O 1
ATOM 2267 N N . ARG A 1 288 ? 13.984 -8.300 -14.197 1.00 92.94 288 ARG A N 1
ATOM 2268 C CA . ARG A 1 288 ? 14.348 -9.715 -14.404 1.00 92.94 288 ARG A CA 1
ATOM 2269 C C . ARG A 1 288 ? 13.867 -10.239 -15.756 1.00 92.94 288 ARG A C 1
ATOM 2271 O O . ARG A 1 288 ? 14.634 -10.909 -16.436 1.00 92.94 288 ARG A O 1
ATOM 2278 N N . LEU A 1 289 ? 12.650 -9.892 -16.175 1.00 94.44 289 LEU A N 1
ATOM 2279 C CA . LEU A 1 289 ? 12.156 -10.255 -17.503 1.00 94.44 289 LEU A CA 1
ATOM 2280 C C . LEU A 1 289 ? 13.025 -9.630 -18.605 1.00 94.44 289 LEU A C 1
ATOM 2282 O O . LEU A 1 289 ? 13.404 -10.319 -19.549 1.00 94.44 289 LEU A O 1
ATOM 2286 N N . LEU A 1 290 ? 13.415 -8.359 -18.449 1.00 94.69 290 LEU A N 1
ATOM 2287 C CA . LEU A 1 290 ? 14.364 -7.718 -19.363 1.00 94.69 290 LEU A CA 1
ATOM 2288 C C . LEU A 1 290 ? 15.724 -8.428 -19.382 1.00 94.69 290 LEU A C 1
ATOM 2290 O O . LEU A 1 290 ? 16.362 -8.505 -20.427 1.00 94.69 290 LEU A O 1
ATOM 2294 N N . TYR A 1 291 ? 16.183 -8.949 -18.246 1.00 91.69 291 TYR A N 1
ATOM 2295 C CA . TYR A 1 291 ? 17.438 -9.694 -18.175 1.00 91.69 291 TYR A CA 1
ATOM 2296 C C . TYR A 1 291 ? 17.390 -10.997 -18.969 1.00 91.69 291 TYR A C 1
ATOM 2298 O O . TYR A 1 291 ? 18.362 -11.341 -19.642 1.00 91.69 291 TYR A O 1
ATOM 2306 N N . ASP A 1 292 ? 16.255 -11.686 -18.920 1.00 89.50 292 ASP A N 1
ATOM 2307 C CA . ASP A 1 292 ? 16.064 -12.954 -19.616 1.00 89.50 292 ASP A CA 1
ATOM 2308 C C . ASP A 1 292 ? 15.815 -12.765 -21.124 1.00 89.50 292 ASP A C 1
ATOM 2310 O O . ASP A 1 292 ? 16.235 -13.604 -21.925 1.00 89.50 292 ASP A O 1
ATOM 2314 N N . GLU A 1 293 ? 15.160 -11.670 -21.530 1.00 89.50 293 GLU A N 1
ATOM 2315 C CA . GLU A 1 293 ? 14.646 -11.504 -22.901 1.00 89.50 293 GLU A CA 1
ATOM 2316 C C . GLU A 1 293 ? 15.251 -10.336 -23.694 1.00 89.50 293 GLU A C 1
ATOM 2318 O O . GLU A 1 293 ? 15.358 -10.419 -24.918 1.00 89.50 293 GLU A O 1
ATOM 2323 N N . ASN A 1 294 ? 15.696 -9.276 -23.019 1.00 81.00 294 ASN A N 1
ATOM 2324 C CA . ASN A 1 294 ? 16.142 -8.010 -23.620 1.00 81.00 294 ASN A CA 1
ATOM 2325 C C . ASN A 1 294 ? 17.625 -7.728 -23.333 1.00 81.00 294 ASN A C 1
ATOM 2327 O O . ASN A 1 294 ? 18.073 -6.582 -23.222 1.00 81.00 294 ASN A O 1
ATOM 2331 N N . PHE A 1 295 ? 18.409 -8.793 -23.202 1.00 83.31 295 PHE A N 1
ATOM 2332 C CA . PHE A 1 295 ? 19.843 -8.707 -22.997 1.00 83.31 295 PHE A CA 1
ATOM 2333 C C . PHE A 1 295 ? 20.551 -8.137 -24.236 1.00 83.31 295 PHE A C 1
ATOM 2335 O O . PHE A 1 295 ? 20.525 -8.740 -25.311 1.00 83.31 295 PHE A O 1
ATOM 2342 N N . ILE A 1 296 ? 21.237 -6.999 -24.072 1.00 82.31 296 ILE A N 1
ATOM 2343 C CA . ILE A 1 296 ? 22.051 -6.397 -25.136 1.00 82.31 296 ILE A CA 1
ATOM 2344 C C . ILE A 1 296 ? 23.428 -7.063 -25.166 1.00 82.31 296 ILE A C 1
ATOM 2346 O O . ILE A 1 296 ? 23.835 -7.629 -26.181 1.00 82.31 296 ILE A O 1
ATOM 2350 N N . GLN A 1 297 ? 24.182 -6.956 -24.065 1.00 83.56 297 GLN A N 1
ATOM 2351 C CA . GLN A 1 297 ? 25.557 -7.460 -23.987 1.00 83.56 297 GLN A CA 1
ATOM 2352 C C . GLN A 1 297 ? 26.080 -7.597 -22.549 1.00 83.56 297 GLN A C 1
ATOM 2354 O O . GLN A 1 297 ? 25.698 -6.852 -21.645 1.00 83.56 297 GLN A O 1
ATOM 2359 N N . GLU A 1 298 ? 27.014 -8.535 -22.350 1.00 84.00 298 GLU A N 1
ATOM 2360 C CA . GLU A 1 298 ? 27.763 -8.718 -21.102 1.00 84.00 298 GLU A CA 1
ATOM 2361 C C . GLU A 1 298 ? 29.090 -7.974 -21.249 1.00 84.00 298 GLU A C 1
ATOM 2363 O O . GLU A 1 298 ? 29.902 -8.286 -22.122 1.00 84.00 298 GLU A O 1
ATOM 2368 N N . GLN A 1 299 ? 29.323 -7.001 -20.375 1.00 80.56 299 GLN A N 1
ATOM 2369 C CA . GLN A 1 299 ? 30.590 -6.293 -20.258 1.00 80.56 299 GLN A CA 1
ATOM 2370 C C . GLN A 1 299 ? 31.381 -6.791 -19.037 1.00 80.56 299 GLN A C 1
ATOM 2372 O O . GLN A 1 299 ? 30.897 -7.546 -18.182 1.00 80.56 299 GLN A O 1
ATOM 2377 N N . SER A 1 300 ? 32.643 -6.368 -18.937 1.00 76.19 300 SER A N 1
ATOM 2378 C CA . SER A 1 300 ? 33.449 -6.601 -17.733 1.00 76.19 300 SER A CA 1
ATOM 2379 C C . SER A 1 300 ? 32.821 -5.950 -16.497 1.00 76.19 300 SER A C 1
ATOM 2381 O O . SER A 1 300 ? 32.890 -6.533 -15.418 1.00 76.19 300 SER A O 1
ATOM 2383 N N . SER A 1 301 ? 32.186 -4.789 -16.675 1.00 79.81 301 SER A N 1
ATOM 2384 C CA . SER A 1 301 ? 31.529 -3.989 -15.639 1.00 79.81 301 SER A CA 1
ATOM 2385 C C . SER A 1 301 ? 30.150 -4.505 -15.224 1.00 79.81 301 SER A C 1
ATOM 2387 O O . SER A 1 301 ? 29.769 -4.277 -14.084 1.00 79.81 301 SER A O 1
ATOM 2389 N N . GLY A 1 302 ? 29.409 -5.199 -16.093 1.00 88.56 302 GLY A N 1
ATOM 2390 C CA . GLY A 1 302 ? 28.042 -5.635 -15.796 1.00 88.56 302 GLY A CA 1
ATOM 2391 C C . GLY A 1 302 ? 27.259 -6.114 -17.015 1.00 88.56 302 GLY A C 1
ATOM 2392 O O . GLY A 1 302 ? 27.825 -6.307 -18.092 1.00 88.56 302 GLY A O 1
ATOM 2393 N N . TYR A 1 303 ? 25.958 -6.314 -16.834 1.00 88.56 303 TYR A N 1
ATOM 2394 C CA . TYR A 1 303 ? 25.008 -6.653 -17.898 1.00 88.56 303 TYR A CA 1
ATOM 2395 C C . TYR A 1 303 ? 24.271 -5.396 -18.350 1.00 88.56 303 TYR A C 1
ATOM 2397 O O . TYR A 1 303 ? 23.834 -4.635 -17.495 1.00 88.56 303 TYR A O 1
ATOM 2405 N N . VAL A 1 304 ? 24.124 -5.183 -19.659 1.00 92.19 304 VAL A N 1
ATOM 2406 C CA . VAL A 1 304 ? 23.344 -4.059 -20.203 1.00 92.19 304 VAL A CA 1
ATOM 2407 C C . VAL A 1 304 ? 22.053 -4.595 -20.817 1.00 92.19 304 VAL A C 1
ATOM 2409 O O . VAL A 1 304 ? 22.108 -5.497 -21.659 1.00 92.19 304 VAL A O 1
ATOM 2412 N N . LEU A 1 305 ? 20.916 -4.059 -20.379 1.00 93.94 305 LEU A N 1
ATOM 2413 C CA . LEU A 1 305 ? 19.569 -4.442 -20.806 1.00 93.94 305 LEU A CA 1
ATOM 2414 C C . LEU A 1 305 ? 18.916 -3.303 -21.577 1.00 93.94 305 LEU A C 1
ATOM 2416 O O . LEU A 1 305 ? 19.124 -2.142 -21.235 1.00 93.94 305 LEU A O 1
ATOM 2420 N N . ASP A 1 306 ? 18.123 -3.642 -22.586 1.00 95.44 306 ASP A N 1
ATOM 2421 C CA . ASP A 1 306 ? 17.311 -2.672 -23.316 1.00 95.44 306 ASP A CA 1
ATOM 2422 C C . ASP A 1 306 ? 15.990 -2.429 -22.571 1.00 95.44 306 ASP A C 1
ATOM 2424 O O . ASP A 1 306 ? 15.140 -3.323 -22.488 1.00 95.44 306 ASP A O 1
ATOM 2428 N N . ASP A 1 307 ? 15.836 -1.228 -22.016 1.00 97.12 307 ASP A N 1
ATOM 2429 C CA . ASP A 1 307 ? 14.726 -0.834 -21.155 1.00 97.12 307 ASP A CA 1
ATOM 2430 C C . ASP A 1 307 ? 13.763 0.127 -21.877 1.00 97.12 307 ASP A C 1
ATOM 2432 O O . ASP A 1 307 ? 14.044 1.320 -22.002 1.00 97.12 307 ASP A O 1
ATOM 2436 N N . PRO A 1 308 ? 12.601 -0.355 -22.356 1.00 97.31 308 PRO A N 1
ATOM 2437 C CA . PRO A 1 308 ? 11.638 0.508 -23.039 1.00 97.31 308 PRO A CA 1
ATOM 2438 C C . PRO A 1 308 ? 10.992 1.576 -22.152 1.00 97.31 308 PRO A C 1
ATOM 2440 O O . PRO A 1 308 ? 10.490 2.562 -22.686 1.00 97.31 308 PRO A O 1
ATOM 2443 N N . CYS A 1 309 ? 10.975 1.381 -20.832 1.00 97.19 309 CYS A N 1
ATOM 2444 C CA . CYS A 1 309 ? 10.375 2.322 -19.887 1.00 97.19 309 CYS A CA 1
ATOM 2445 C C . CYS A 1 309 ? 11.368 3.396 -19.402 1.00 97.19 309 CYS A C 1
ATOM 2447 O O . CYS A 1 309 ? 10.998 4.216 -18.565 1.00 97.19 309 CYS A O 1
ATOM 2449 N N . GLY A 1 310 ? 12.616 3.383 -19.883 1.00 95.88 310 GLY A N 1
ATOM 2450 C CA . GLY A 1 310 ? 13.646 4.366 -19.546 1.00 95.88 310 GLY A CA 1
ATOM 2451 C C . GLY A 1 310 ? 13.871 5.394 -20.657 1.00 95.88 310 GLY A C 1
ATOM 2452 O O . GLY A 1 310 ? 13.623 5.118 -21.833 1.00 95.88 310 GLY A O 1
ATOM 2453 N N . TRP A 1 311 ? 14.384 6.573 -20.292 1.00 96.56 311 TRP A N 1
ATOM 2454 C CA . TRP A 1 311 ? 14.715 7.641 -21.243 1.00 96.56 311 TRP A CA 1
ATOM 2455 C C . TRP A 1 311 ? 15.724 7.203 -22.302 1.00 96.56 311 TRP A C 1
ATOM 2457 O O . TRP A 1 311 ? 16.695 6.506 -22.005 1.00 96.56 311 TRP A O 1
ATOM 2467 N N . SER A 1 312 ? 15.526 7.684 -23.528 1.00 95.19 312 SER A N 1
ATOM 2468 C CA . SER A 1 312 ? 16.374 7.344 -24.669 1.00 95.19 312 SER A CA 1
ATOM 2469 C C . SER A 1 312 ? 17.851 7.634 -24.392 1.00 95.19 312 SER A C 1
ATOM 2471 O O . SER A 1 312 ? 18.218 8.727 -23.963 1.00 95.19 312 SER A O 1
ATOM 2473 N N . GLU A 1 313 ? 18.701 6.641 -24.651 1.00 92.06 313 GLU A N 1
ATOM 2474 C CA . GLU A 1 313 ? 20.160 6.701 -24.502 1.00 92.06 313 GLU A CA 1
ATOM 2475 C C . GLU A 1 313 ? 20.674 6.972 -23.075 1.00 92.06 313 GLU A C 1
ATOM 2477 O O . GLU A 1 313 ? 21.880 7.151 -22.872 1.00 92.06 313 GLU A O 1
ATOM 2482 N N . PHE A 1 314 ? 19.796 6.949 -22.070 1.00 94.44 314 PHE A N 1
ATOM 2483 C CA . PHE A 1 314 ? 20.164 7.125 -20.672 1.00 94.44 314 PHE A CA 1
ATOM 2484 C C . PHE A 1 314 ? 20.437 5.777 -19.998 1.00 94.44 314 PHE A C 1
ATOM 2486 O O . PHE A 1 314 ? 19.773 4.779 -20.280 1.00 94.44 314 PHE A O 1
ATOM 2493 N N . VAL A 1 315 ? 21.424 5.735 -19.095 1.00 93.94 315 VAL A N 1
ATOM 2494 C CA . VAL A 1 315 ? 21.803 4.508 -18.382 1.00 93.94 315 VAL A CA 1
ATOM 2495 C C . VAL A 1 315 ? 21.619 4.673 -16.885 1.00 93.94 315 VAL A C 1
ATOM 2497 O O . VAL A 1 315 ? 22.250 5.530 -16.267 1.00 93.94 315 VAL A O 1
ATOM 2500 N N . ILE A 1 316 ? 20.831 3.781 -16.292 1.00 93.38 316 ILE A N 1
ATOM 2501 C CA . ILE A 1 316 ? 20.630 3.680 -14.845 1.00 93.38 316 ILE A CA 1
ATOM 2502 C C . ILE A 1 316 ? 21.027 2.287 -14.347 1.00 93.38 316 ILE A C 1
ATOM 2504 O O . ILE A 1 316 ? 20.937 1.293 -15.067 1.00 93.38 316 ILE A O 1
ATOM 2508 N N . GLN A 1 317 ? 21.513 2.194 -13.110 1.00 92.06 317 GLN A N 1
ATOM 2509 C CA . GLN A 1 317 ? 21.757 0.899 -12.480 1.00 92.06 317 GLN A CA 1
ATOM 2510 C C . GLN A 1 317 ? 20.426 0.282 -12.022 1.00 92.06 317 GLN A C 1
ATOM 2512 O O . GLN A 1 317 ? 19.643 0.931 -11.334 1.00 92.06 317 GLN A O 1
ATOM 2517 N N . GLY A 1 318 ? 20.191 -0.980 -12.381 1.00 88.56 318 GLY A N 1
ATOM 2518 C CA . GLY A 1 318 ? 19.017 -1.740 -11.957 1.00 88.56 318 GLY A CA 1
ATOM 2519 C C . GLY A 1 318 ? 19.009 -2.062 -10.457 1.00 88.56 318 GLY A C 1
ATOM 2520 O O . GLY A 1 318 ? 19.999 -1.888 -9.742 1.00 88.56 318 GLY A O 1
ATOM 2521 N N . THR A 1 319 ? 17.880 -2.578 -9.980 1.00 84.75 319 THR A N 1
ATOM 2522 C CA . THR A 1 319 ? 17.615 -2.854 -8.559 1.00 84.75 319 THR A CA 1
ATOM 2523 C C . THR A 1 319 ? 18.182 -4.188 -8.077 1.00 84.75 319 THR A C 1
ATOM 2525 O O . THR A 1 319 ? 18.245 -4.430 -6.871 1.00 84.75 319 THR A O 1
ATOM 2528 N N . PHE A 1 320 ? 18.610 -5.064 -8.990 1.00 84.00 320 PHE A N 1
ATOM 2529 C CA . PHE A 1 320 ? 19.131 -6.390 -8.666 1.00 84.00 320 PHE A CA 1
ATOM 2530 C C . PHE A 1 320 ? 20.473 -6.678 -9.355 1.00 84.00 320 PHE A C 1
ATOM 2532 O O . PHE A 1 320 ? 20.880 -6.006 -10.304 1.00 84.00 320 PHE A O 1
ATOM 2539 N N . THR A 1 321 ? 21.177 -7.700 -8.863 1.00 81.56 321 THR A N 1
ATOM 2540 C CA . THR A 1 321 ? 22.422 -8.198 -9.458 1.00 81.56 321 THR A CA 1
ATOM 2541 C C . THR A 1 321 ? 22.156 -9.408 -10.351 1.00 81.56 321 THR A C 1
ATOM 2543 O O . THR A 1 321 ? 21.404 -10.319 -10.002 1.00 81.56 321 THR A O 1
ATOM 2546 N N . GLY A 1 322 ? 22.782 -9.415 -11.526 1.00 76.62 322 GLY A N 1
ATOM 2547 C CA . GLY A 1 322 ? 22.695 -10.512 -12.484 1.00 76.62 322 GLY A CA 1
ATOM 2548 C C . GLY A 1 322 ? 23.573 -11.699 -12.085 1.00 76.62 322 GLY A C 1
ATOM 2549 O O . GLY A 1 322 ? 24.126 -11.775 -10.982 1.00 76.62 322 GLY A O 1
ATOM 2550 N N . SER A 1 323 ? 23.750 -12.644 -13.012 1.00 78.81 323 SER A N 1
ATOM 2551 C CA . SER A 1 323 ? 24.593 -13.816 -12.755 1.00 78.81 323 SER A CA 1
ATOM 2552 C C . SER A 1 323 ? 26.027 -13.417 -12.354 1.00 78.81 323 SER A C 1
ATOM 2554 O O . SER A 1 323 ? 26.561 -12.409 -12.819 1.00 78.81 323 SER A O 1
ATOM 2556 N N . LYS A 1 324 ? 26.672 -14.211 -11.486 1.00 82.88 324 LYS A N 1
ATOM 2557 C CA . LYS A 1 324 ? 28.011 -13.921 -10.924 1.00 82.88 324 LYS A CA 1
ATOM 2558 C C . LYS A 1 324 ? 28.082 -12.621 -10.100 1.00 82.88 324 LYS A C 1
ATOM 2560 O O . LYS A 1 324 ? 29.157 -12.036 -10.008 1.00 82.88 324 LYS A O 1
ATOM 2565 N N . GLU A 1 325 ? 26.955 -12.174 -9.543 1.00 83.19 325 GLU A N 1
ATOM 2566 C CA . GLU A 1 325 ? 26.847 -10.966 -8.704 1.00 83.19 325 GLU A CA 1
ATOM 2567 C C . GLU A 1 325 ? 27.254 -9.665 -9.417 1.00 83.19 325 GLU A C 1
ATOM 2569 O O . GLU A 1 325 ? 27.540 -8.653 -8.778 1.00 83.19 325 GLU A O 1
ATOM 2574 N N . LYS A 1 326 ? 27.275 -9.661 -10.755 1.00 86.31 326 LYS A N 1
ATOM 2575 C CA . LYS A 1 326 ? 27.568 -8.446 -11.518 1.00 86.31 326 LYS A CA 1
ATOM 2576 C C . LYS A 1 326 ? 26.365 -7.495 -11.511 1.00 86.31 326 LYS A C 1
ATOM 2578 O O . LYS A 1 326 ? 25.224 -7.965 -11.561 1.00 86.31 326 LYS A O 1
ATOM 2583 N N . PRO A 1 327 ? 26.593 -6.172 -11.518 1.00 90.88 327 PRO A N 1
ATOM 2584 C CA . PRO A 1 327 ? 25.510 -5.205 -11.616 1.00 90.88 327 PRO A CA 1
ATOM 2585 C C . PRO A 1 327 ? 24.811 -5.286 -12.979 1.00 90.88 327 PRO A C 1
ATOM 2587 O O . PRO A 1 327 ? 25.395 -5.702 -13.989 1.00 90.88 327 PRO A O 1
ATOM 2590 N N . VAL A 1 328 ? 23.548 -4.875 -12.978 1.00 91.75 328 VAL A N 1
ATOM 2591 C CA . VAL A 1 328 ? 22.709 -4.718 -14.165 1.00 91.75 328 VAL A CA 1
ATOM 2592 C C . VAL A 1 328 ? 22.562 -3.227 -14.455 1.00 91.75 328 VAL A C 1
ATOM 2594 O O . VAL A 1 328 ? 22.332 -2.436 -13.542 1.00 91.75 328 VAL A O 1
ATOM 2597 N N . TYR A 1 329 ? 22.695 -2.853 -15.721 1.00 94.38 329 TYR A N 1
ATOM 2598 C CA . TYR A 1 329 ? 22.513 -1.503 -16.236 1.00 94.38 329 TYR A CA 1
ATOM 2599 C C . TYR A 1 329 ? 21.361 -1.510 -17.239 1.00 94.38 329 TYR A C 1
ATOM 2601 O O . TYR A 1 329 ? 21.343 -2.329 -18.158 1.00 94.38 329 TYR A O 1
ATOM 2609 N N . LEU A 1 330 ? 20.408 -0.608 -17.054 1.00 95.12 330 LEU A N 1
ATOM 2610 C CA . LEU A 1 330 ? 19.256 -0.413 -17.924 1.00 95.12 330 LEU A CA 1
ATOM 2611 C C . LEU A 1 330 ? 19.596 0.718 -18.892 1.00 95.12 330 LEU A C 1
ATOM 2613 O O . LEU A 1 330 ? 19.881 1.828 -18.449 1.00 95.12 330 LEU A O 1
ATOM 2617 N N . TYR A 1 331 ? 19.636 0.414 -20.185 1.00 95.62 331 TYR A N 1
ATOM 2618 C CA . TYR A 1 331 ? 19.807 1.382 -21.262 1.00 95.62 331 TYR A CA 1
ATOM 2619 C C . TYR A 1 331 ? 18.430 1.715 -21.826 1.00 95.62 331 TYR A C 1
ATOM 2621 O O . TYR A 1 331 ? 17.775 0.840 -22.396 1.00 95.62 331 TYR A O 1
ATOM 2629 N N . GLY A 1 332 ? 17.986 2.953 -21.633 1.00 96.44 332 GLY A N 1
ATOM 2630 C CA . GLY A 1 332 ? 16.644 3.362 -22.011 1.00 96.44 332 GLY A CA 1
ATOM 2631 C C . GLY A 1 332 ? 16.476 3.537 -23.521 1.00 96.44 332 GLY A C 1
ATOM 2632 O O . GLY A 1 332 ? 17.346 4.084 -24.207 1.00 96.44 332 GLY A O 1
ATOM 2633 N N . SER A 1 333 ? 15.347 3.058 -24.042 1.00 95.94 333 SER A N 1
ATOM 2634 C CA . SER A 1 333 ? 14.966 3.173 -25.458 1.00 95.94 333 SER A CA 1
ATOM 2635 C C . SER A 1 333 ? 13.746 4.056 -25.713 1.00 95.94 333 SER A C 1
ATOM 2637 O O . SER A 1 333 ? 13.412 4.256 -26.879 1.00 95.94 333 SER A O 1
ATOM 2639 N N . ALA A 1 334 ? 13.109 4.593 -24.663 1.00 97.12 334 ALA A N 1
ATOM 2640 C CA . ALA A 1 334 ? 11.912 5.434 -24.744 1.00 97.12 334 ALA A CA 1
ATOM 2641 C C . ALA A 1 334 ? 10.850 4.869 -25.708 1.00 97.12 334 ALA A C 1
ATOM 2643 O O . ALA A 1 334 ? 10.435 5.520 -26.666 1.00 97.12 334 ALA A O 1
ATOM 2644 N N . ASP A 1 335 ? 10.413 3.630 -25.459 1.00 97.62 335 ASP A N 1
ATOM 2645 C CA . ASP A 1 335 ? 9.379 2.956 -26.251 1.00 97.62 335 ASP A CA 1
ATOM 2646 C C . ASP A 1 335 ? 8.155 2.663 -25.367 1.00 97.62 335 ASP A C 1
ATOM 2648 O O . ASP A 1 335 ? 8.040 1.573 -24.793 1.00 97.62 335 ASP A O 1
ATOM 2652 N N . PRO A 1 336 ? 7.203 3.611 -25.257 1.00 97.38 336 PRO A N 1
ATOM 2653 C CA . PRO A 1 336 ? 6.009 3.440 -24.433 1.00 97.38 336 PRO A CA 1
ATOM 2654 C C . PRO A 1 336 ? 5.171 2.218 -24.820 1.00 97.38 336 PRO A C 1
ATOM 2656 O O . PRO A 1 336 ? 4.547 1.592 -23.963 1.00 97.38 336 PRO A O 1
ATOM 2659 N N . THR A 1 337 ? 5.159 1.851 -26.106 1.00 97.69 337 THR A N 1
ATOM 2660 C CA . THR A 1 337 ? 4.383 0.698 -26.583 1.00 97.69 337 THR A CA 1
ATOM 2661 C C . THR A 1 337 ? 4.998 -0.586 -26.047 1.00 97.69 337 THR A C 1
ATOM 2663 O O . THR A 1 337 ? 4.308 -1.383 -25.405 1.00 97.69 337 THR A O 1
ATOM 2666 N N . ARG A 1 338 ? 6.315 -0.752 -26.221 1.00 97.56 338 ARG A N 1
ATOM 2667 C CA . ARG A 1 338 ? 7.035 -1.919 -25.704 1.00 97.56 338 ARG A CA 1
ATOM 2668 C C . ARG A 1 338 ? 7.080 -1.936 -24.177 1.00 97.56 338 ARG A C 1
ATOM 2670 O O . ARG A 1 338 ? 7.039 -3.018 -23.594 1.00 97.56 338 ARG A O 1
ATOM 2677 N N . CYS A 1 339 ? 7.112 -0.775 -23.522 1.00 98.12 339 CYS A N 1
ATOM 2678 C CA . CYS A 1 339 ? 7.039 -0.657 -22.064 1.00 98.12 339 CYS A CA 1
ATOM 2679 C C . CYS A 1 339 ? 5.741 -1.288 -21.538 1.00 98.12 339 CYS A C 1
ATOM 2681 O O . CYS A 1 339 ? 5.777 -2.229 -20.741 1.00 98.12 339 CYS A O 1
ATOM 2683 N N . ILE A 1 340 ? 4.595 -0.866 -22.078 1.00 97.94 340 ILE A N 1
ATOM 2684 C CA . ILE A 1 340 ? 3.275 -1.400 -21.718 1.00 97.94 340 ILE A CA 1
ATOM 2685 C C . ILE A 1 340 ? 3.173 -2.895 -22.032 1.00 97.94 340 ILE A C 1
ATOM 2687 O O . ILE A 1 340 ? 2.698 -3.668 -21.201 1.00 97.94 340 ILE A O 1
ATOM 2691 N N . GLU A 1 341 ? 3.619 -3.334 -23.211 1.00 97.00 341 GLU A N 1
ATOM 2692 C CA . GLU A 1 341 ? 3.604 -4.756 -23.585 1.00 97.00 341 GLU A CA 1
ATOM 2693 C C . GLU A 1 341 ? 4.452 -5.617 -22.640 1.00 97.00 341 GLU A C 1
ATOM 2695 O O . GLU A 1 341 ? 4.038 -6.717 -22.261 1.00 97.00 341 GLU A O 1
ATOM 2700 N N . THR A 1 342 ? 5.598 -5.098 -22.202 1.00 97.75 342 THR A N 1
ATOM 2701 C CA . THR A 1 342 ? 6.474 -5.783 -21.248 1.00 97.75 342 THR A CA 1
ATOM 2702 C C . THR A 1 342 ? 5.819 -5.856 -19.870 1.00 97.75 342 THR A C 1
ATOM 2704 O O . THR A 1 342 ? 5.754 -6.938 -19.290 1.00 97.75 342 THR A O 1
ATOM 2707 N N . ILE A 1 343 ? 5.236 -4.759 -19.372 1.00 97.75 343 ILE A N 1
ATOM 2708 C CA . ILE A 1 343 ? 4.482 -4.736 -18.105 1.00 97.75 343 ILE A CA 1
ATOM 2709 C C . ILE A 1 343 ? 3.316 -5.736 -18.146 1.00 97.75 343 ILE A C 1
ATOM 2711 O O . ILE A 1 343 ? 3.135 -6.522 -17.215 1.00 97.75 343 ILE A O 1
ATOM 2715 N N . ARG A 1 344 ? 2.560 -5.790 -19.248 1.00 95.56 344 ARG A N 1
ATOM 2716 C CA . ARG A 1 344 ? 1.496 -6.790 -19.449 1.00 95.56 344 ARG A CA 1
ATOM 2717 C C . ARG A 1 344 ? 2.029 -8.214 -19.361 1.00 95.56 344 ARG A C 1
ATOM 2719 O O . ARG A 1 344 ? 1.396 -9.073 -18.750 1.00 95.56 344 ARG A O 1
ATOM 2726 N N . LYS A 1 345 ? 3.187 -8.477 -19.966 1.00 94.62 345 LYS A N 1
ATOM 2727 C CA . LYS A 1 345 ? 3.824 -9.794 -19.928 1.00 94.62 345 LYS A CA 1
ATOM 2728 C C . LYS A 1 345 ? 4.269 -10.177 -18.516 1.00 94.62 345 LYS A C 1
ATOM 2730 O O . LYS A 1 345 ? 4.053 -11.318 -18.117 1.00 94.62 345 LYS A O 1
ATOM 2735 N N . VAL A 1 346 ? 4.802 -9.233 -17.738 1.00 95.25 346 VAL A N 1
ATOM 2736 C CA . VAL A 1 346 ? 5.141 -9.452 -16.320 1.00 95.25 346 VAL A CA 1
ATOM 2737 C C . VAL A 1 346 ? 3.900 -9.867 -15.526 1.00 95.25 346 VAL A C 1
ATOM 2739 O O . VAL A 1 346 ? 3.937 -10.894 -14.853 1.00 95.25 346 VAL A O 1
ATOM 2742 N N . TRP A 1 347 ? 2.778 -9.152 -15.673 1.00 93.25 347 TRP A N 1
ATOM 2743 C CA . TRP A 1 347 ? 1.510 -9.523 -15.029 1.00 93.25 347 TRP A CA 1
ATOM 2744 C C . TRP A 1 347 ? 1.060 -10.945 -15.382 1.00 93.25 347 TRP A C 1
ATOM 2746 O O . TRP A 1 347 ? 0.722 -11.725 -14.493 1.00 93.25 347 TRP A O 1
ATOM 2756 N N . LYS A 1 348 ? 1.093 -11.312 -16.669 1.00 90.94 348 LYS A N 1
ATOM 2757 C CA . LYS A 1 348 ? 0.727 -12.666 -17.120 1.00 90.94 348 LYS A CA 1
ATOM 2758 C C . LYS A 1 348 ? 1.631 -13.744 -16.526 1.00 90.94 348 LYS A C 1
ATOM 2760 O O . LYS A 1 348 ? 1.129 -14.783 -16.100 1.00 90.94 348 LYS A O 1
ATOM 2765 N N . ASN A 1 349 ? 2.938 -13.482 -16.465 1.00 91.31 349 ASN A N 1
ATOM 2766 C CA . ASN A 1 349 ? 3.923 -14.407 -15.908 1.00 91.31 349 ASN A CA 1
ATOM 2767 C C . ASN A 1 349 ? 3.718 -14.620 -14.404 1.00 91.31 349 ASN A C 1
ATOM 2769 O O . ASN A 1 349 ? 3.720 -15.764 -13.958 1.00 91.31 349 ASN A O 1
ATOM 2773 N N . ILE A 1 350 ? 3.521 -13.540 -13.637 1.00 88.88 350 ILE A N 1
ATOM 2774 C CA . ILE A 1 350 ? 3.325 -13.622 -12.181 1.00 88.88 350 ILE A CA 1
ATOM 2775 C C . ILE A 1 350 ? 2.010 -14.338 -11.856 1.00 88.88 350 ILE A C 1
ATOM 2777 O O . ILE A 1 350 ? 1.982 -15.228 -11.010 1.00 88.88 350 ILE A O 1
ATOM 2781 N N . LEU A 1 351 ? 0.923 -13.996 -12.554 1.00 85.44 351 LEU A N 1
ATOM 2782 C CA . LEU A 1 351 ? -0.397 -14.575 -12.287 1.00 85.44 351 LEU A CA 1
ATOM 2783 C C . LEU A 1 351 ? -0.602 -15.961 -12.919 1.00 85.44 351 LEU A C 1
ATOM 2785 O O . LEU A 1 351 ? -1.606 -16.614 -12.640 1.00 85.44 351 LEU A O 1
ATOM 2789 N N . GLY A 1 352 ? 0.304 -16.415 -13.792 1.00 87.38 352 GLY A N 1
ATOM 2790 C CA . GLY A 1 352 ? 0.150 -17.672 -14.530 1.00 87.38 352 GLY A CA 1
ATOM 2791 C C . GLY A 1 352 ? -1.088 -17.699 -15.440 1.00 87.38 352 GLY A C 1
ATOM 2792 O O . GLY A 1 352 ? -1.650 -18.766 -15.690 1.00 87.38 352 GLY A O 1
ATOM 2793 N N . CYS A 1 353 ? -1.533 -16.532 -15.913 1.00 82.81 353 CYS A N 1
ATOM 2794 C CA . CYS A 1 353 ? -2.758 -16.352 -16.692 1.00 82.81 353 CYS A CA 1
ATOM 2795 C C . CYS A 1 353 ? -2.449 -15.721 -18.056 1.00 82.81 353 CYS A C 1
ATOM 2797 O O . CYS A 1 353 ? -1.960 -14.599 -18.140 1.00 82.81 353 CYS A O 1
ATOM 2799 N N . GLU A 1 354 ? -2.824 -16.402 -19.141 1.00 80.44 354 GLU A N 1
ATOM 2800 C CA . GLU A 1 354 ? -2.575 -15.927 -20.515 1.00 80.44 354 GLU A CA 1
ATOM 2801 C C . GLU A 1 354 ? -3.606 -14.894 -21.017 1.00 80.44 354 GLU A C 1
ATOM 2803 O O . GLU A 1 354 ? -3.329 -14.128 -21.951 1.00 80.44 354 GLU A O 1
ATOM 2808 N N . SER A 1 355 ? -4.792 -14.847 -20.395 1.00 75.62 355 SER A N 1
ATOM 2809 C CA . SER A 1 355 ? -5.882 -13.919 -20.725 1.00 75.62 355 SER A CA 1
ATOM 2810 C C . SER A 1 355 ? -6.304 -13.062 -19.530 1.00 75.62 355 SER A C 1
ATOM 2812 O O . SER A 1 355 ? -6.253 -13.499 -18.382 1.00 75.62 355 SER A O 1
ATOM 2814 N N . TYR A 1 356 ? -6.798 -11.853 -19.800 1.00 69.44 356 TYR A N 1
ATOM 2815 C CA . TYR A 1 356 ? -7.333 -10.976 -18.754 1.00 69.44 356 TYR A CA 1
ATOM 2816 C C . TYR A 1 356 ? -8.628 -11.512 -18.132 1.00 69.44 356 TYR A C 1
ATOM 2818 O O . TYR A 1 356 ? -8.879 -11.275 -16.956 1.00 69.44 356 TYR A O 1
ATOM 2826 N N . ASP A 1 357 ? -9.397 -12.320 -18.867 1.00 74.81 357 ASP A N 1
ATOM 2827 C CA . ASP A 1 357 ? -10.564 -13.025 -18.319 1.00 74.81 357 ASP A CA 1
ATOM 2828 C C . ASP A 1 357 ? -10.174 -14.052 -17.242 1.00 74.81 357 ASP A C 1
ATOM 2830 O O . ASP A 1 357 ? -10.955 -14.315 -16.333 1.00 74.81 357 ASP A O 1
ATOM 2834 N N . CYS A 1 358 ? -8.969 -14.638 -17.329 1.00 76.44 358 CYS A N 1
ATOM 2835 C CA . CYS A 1 358 ? -8.411 -15.513 -16.290 1.00 76.44 358 CYS A CA 1
ATOM 2836 C C . CYS A 1 358 ? -8.066 -14.711 -15.033 1.00 76.44 358 CYS A C 1
ATOM 2838 O O . CYS A 1 358 ? -8.407 -15.126 -13.931 1.00 76.44 358 CYS A O 1
ATOM 2840 N N . ILE A 1 359 ? -7.453 -13.543 -15.225 1.00 69.38 359 ILE A N 1
ATOM 2841 C CA . ILE A 1 359 ? -7.020 -12.639 -14.154 1.00 69.38 359 ILE A CA 1
ATOM 2842 C C . ILE A 1 359 ? -8.225 -12.080 -13.388 1.00 69.38 359 ILE A C 1
ATOM 2844 O O . ILE A 1 359 ? -8.250 -12.106 -12.164 1.00 69.38 359 ILE A O 1
ATOM 2848 N N . LYS A 1 360 ? -9.264 -11.648 -14.109 1.00 73.00 360 LYS A N 1
ATOM 2849 C CA . LYS A 1 360 ? -10.504 -11.090 -13.544 1.00 73.00 360 LYS A CA 1
ATOM 2850 C C . LYS A 1 360 ? -11.500 -12.155 -13.091 1.00 73.00 360 LYS A C 1
ATOM 2852 O O . LYS A 1 360 ? -12.618 -11.823 -12.700 1.00 73.00 360 LYS A O 1
ATOM 2857 N N . LYS A 1 361 ? -11.162 -13.444 -13.191 1.00 71.88 361 LYS A N 1
ATOM 2858 C CA . LYS A 1 361 ? -12.122 -14.522 -12.955 1.00 71.88 361 LYS A CA 1
ATOM 2859 C C . LYS A 1 361 ? -12.617 -14.488 -11.509 1.00 71.88 361 LYS A C 1
ATOM 2861 O O . LYS A 1 361 ? -11.896 -14.856 -10.592 1.00 71.88 361 LYS A O 1
ATOM 2866 N N . GLY A 1 362 ? -13.883 -14.117 -11.333 1.00 74.94 362 GLY A N 1
ATOM 2867 C CA . GLY A 1 362 ? -14.518 -14.005 -10.018 1.00 74.94 362 GLY A CA 1
ATOM 2868 C C . GLY A 1 362 ? -14.516 -12.591 -9.435 1.00 74.94 362 GLY A C 1
ATOM 2869 O O . GLY A 1 362 ? -15.197 -12.381 -8.438 1.00 74.94 362 GLY A O 1
ATOM 2870 N N . GLN A 1 363 ? -13.842 -11.626 -10.071 1.00 86.44 363 GLN A N 1
ATOM 2871 C CA . GLN A 1 363 ? -13.928 -10.219 -9.691 1.00 86.44 363 GLN A CA 1
ATOM 2872 C C . GLN A 1 363 ? -15.265 -9.617 -10.168 1.00 86.44 363 GLN A C 1
ATOM 2874 O O . GLN A 1 363 ? -15.573 -9.688 -11.363 1.00 86.44 363 GLN A O 1
ATOM 2879 N N . PRO A 1 364 ? -16.053 -8.992 -9.277 1.00 88.81 364 PRO A N 1
ATOM 2880 C CA . PRO A 1 364 ? -17.232 -8.220 -9.662 1.00 88.81 364 PRO A CA 1
ATOM 2881 C C . PRO A 1 364 ? -16.876 -6.979 -10.502 1.00 88.81 364 PRO A C 1
ATOM 2883 O O . PRO A 1 364 ? -15.730 -6.529 -10.535 1.00 88.81 364 PRO A O 1
ATOM 2886 N N . SER A 1 365 ? -17.858 -6.410 -11.206 1.00 89.69 365 SER A N 1
ATOM 2887 C CA . SER A 1 365 ? -17.627 -5.204 -12.017 1.00 89.69 365 SER A CA 1
ATOM 2888 C C . SER A 1 365 ? -17.291 -3.991 -11.145 1.00 89.69 365 SER A C 1
ATOM 2890 O O . SER A 1 365 ? -17.926 -3.776 -10.116 1.00 89.69 365 SER A O 1
ATOM 2892 N N . VAL A 1 366 ? -16.342 -3.169 -11.601 1.00 91.06 366 VAL A N 1
ATOM 2893 C CA . VAL A 1 366 ? -15.928 -1.922 -10.935 1.00 91.06 366 VAL A CA 1
ATOM 2894 C C . VAL A 1 366 ? -16.687 -0.685 -11.436 1.00 91.06 366 VAL A C 1
ATOM 2896 O O . VAL A 1 366 ? -16.624 0.358 -10.800 1.00 91.06 366 VAL A O 1
ATOM 2899 N N . GLU A 1 367 ? -17.421 -0.764 -12.554 1.00 82.31 367 GLU A N 1
ATOM 2900 C CA . GLU A 1 367 ? -17.933 0.410 -13.302 1.00 82.31 367 GLU A CA 1
ATOM 2901 C C . GLU A 1 367 ? -18.861 1.347 -12.514 1.00 82.31 367 GLU A C 1
ATOM 2903 O O . GLU A 1 367 ? -18.995 2.519 -12.855 1.00 82.31 367 GLU A O 1
ATOM 2908 N N . LYS A 1 368 ? -19.552 0.835 -11.493 1.00 76.56 368 LYS A N 1
ATOM 2909 C CA . LYS A 1 368 ? -20.542 1.598 -10.713 1.00 76.56 368 LYS A CA 1
ATOM 2910 C C . LYS A 1 368 ? -20.029 2.027 -9.347 1.00 76.56 368 LYS A C 1
ATOM 2912 O O . LYS A 1 368 ? -20.792 2.591 -8.569 1.00 76.56 368 LYS A O 1
ATOM 2917 N N . HIS A 1 369 ? -18.770 1.728 -9.057 1.00 83.75 369 HIS A N 1
ATOM 2918 C CA . HIS A 1 369 ? -18.185 1.957 -7.754 1.00 83.75 369 HIS A CA 1
ATOM 2919 C C . HIS A 1 369 ? -17.175 3.083 -7.830 1.00 83.75 369 HIS A C 1
ATOM 2921 O O . HIS A 1 369 ? -16.384 3.222 -8.763 1.00 83.75 369 HIS A O 1
ATOM 2927 N N . LEU A 1 370 ? -17.235 3.885 -6.792 1.00 89.19 370 LEU A N 1
ATOM 2928 C CA . LEU A 1 370 ? -16.279 4.916 -6.496 1.00 89.19 370 LEU A CA 1
ATOM 2929 C C . LEU A 1 370 ? -15.135 4.296 -5.703 1.00 89.19 370 LEU A C 1
ATOM 2931 O O . LEU A 1 370 ? -15.394 3.440 -4.862 1.00 89.19 370 LEU A O 1
ATOM 2935 N N . PHE A 1 371 ? -13.896 4.704 -5.964 1.00 92.94 371 PHE A N 1
ATOM 2936 C CA . PHE A 1 371 ? -12.719 4.130 -5.318 1.00 92.94 371 PHE A CA 1
ATOM 2937 C C . PHE A 1 371 ? -11.823 5.198 -4.708 1.00 92.94 371 PHE A C 1
ATOM 2939 O O . PHE A 1 371 ? -11.773 6.329 -5.187 1.00 92.94 371 PHE A O 1
ATOM 2946 N N . ILE A 1 372 ? -11.063 4.805 -3.692 1.00 92.25 372 ILE A N 1
ATOM 2947 C CA . ILE A 1 372 ? -9.905 5.551 -3.210 1.00 92.25 372 ILE A CA 1
ATOM 2948 C C . ILE A 1 372 ? -8.634 4.755 -3.502 1.00 92.25 372 ILE A C 1
ATOM 2950 O O . ILE A 1 372 ? -8.589 3.548 -3.269 1.00 92.25 372 ILE A O 1
ATOM 2954 N N . GLY A 1 373 ? -7.619 5.441 -4.024 1.00 93.44 373 GLY A N 1
ATOM 2955 C CA . GLY A 1 373 ? -6.280 4.913 -4.264 1.00 93.44 373 GLY A CA 1
ATOM 2956 C C . GLY A 1 373 ? -5.263 5.473 -3.266 1.00 93.44 373 GLY A C 1
ATOM 2957 O O . GLY A 1 373 ? -5.074 6.690 -3.210 1.00 93.44 373 GLY A O 1
ATOM 2958 N N . PHE A 1 374 ? -4.578 4.598 -2.523 1.00 86.88 374 PHE A N 1
ATOM 2959 C CA . PHE A 1 374 ? -3.551 4.965 -1.532 1.00 86.88 374 PHE A CA 1
ATOM 2960 C C . PHE A 1 374 ? -2.109 4.757 -2.032 1.00 86.88 374 PHE A C 1
ATOM 2962 O O . PHE A 1 374 ? -1.860 4.167 -3.082 1.00 86.88 374 PHE A O 1
ATOM 2969 N N . ASN A 1 375 ? -1.127 5.213 -1.246 1.00 88.56 375 ASN A N 1
ATOM 2970 C CA . ASN A 1 375 ? 0.297 4.910 -1.438 1.00 88.56 375 ASN A CA 1
ATOM 2971 C C . ASN A 1 375 ? 0.843 5.313 -2.823 1.00 88.56 375 ASN A C 1
ATOM 2973 O O . ASN A 1 375 ? 1.008 6.507 -3.076 1.00 88.56 375 ASN A O 1
ATOM 2977 N N . THR A 1 376 ? 1.158 4.366 -3.717 1.00 93.25 376 THR A N 1
ATOM 2978 C CA . THR A 1 376 ? 1.769 4.678 -5.026 1.00 93.25 376 THR A CA 1
ATOM 2979 C C . THR A 1 376 ? 0.917 5.633 -5.867 1.00 93.25 376 THR A C 1
ATOM 2981 O O . THR A 1 376 ? 1.486 6.456 -6.580 1.00 93.25 376 THR A O 1
ATOM 2984 N N . PHE A 1 377 ? -0.414 5.604 -5.731 1.00 93.50 377 PHE A N 1
ATOM 2985 C CA . PHE A 1 377 ? -1.304 6.576 -6.379 1.00 93.50 377 PHE A CA 1
ATOM 2986 C C . PHE A 1 377 ? -0.954 8.023 -6.016 1.00 93.50 377 PHE A C 1
ATOM 2988 O O . PHE A 1 377 ? -0.824 8.868 -6.895 1.00 93.50 377 PHE A O 1
ATOM 2995 N N . LEU A 1 378 ? -0.718 8.291 -4.731 1.00 89.81 378 LEU A N 1
ATOM 2996 C CA . LEU A 1 378 ? -0.336 9.613 -4.230 1.00 89.81 378 LEU A CA 1
ATOM 2997 C C . LEU A 1 378 ? 1.084 10.003 -4.596 1.00 89.81 378 LEU A C 1
ATOM 2999 O O . LEU A 1 378 ? 1.351 11.184 -4.788 1.00 89.81 378 LEU A O 1
ATOM 3003 N N . SER A 1 379 ? 1.998 9.030 -4.654 1.00 89.81 379 SER A N 1
ATOM 3004 C CA . SER A 1 379 ? 3.359 9.283 -5.133 1.00 89.81 379 SER A CA 1
ATOM 3005 C C . SER A 1 379 ? 3.293 9.843 -6.549 1.00 89.81 379 SER A C 1
ATOM 3007 O O . SER A 1 379 ? 3.751 10.951 -6.788 1.00 89.81 379 SER A O 1
ATOM 3009 N N . VAL A 1 380 ? 2.604 9.133 -7.448 1.00 93.00 380 VAL A N 1
ATOM 3010 C CA . VAL A 1 380 ? 2.440 9.552 -8.845 1.00 93.00 380 VAL A CA 1
ATOM 3011 C C . VAL A 1 380 ? 1.655 10.859 -8.955 1.00 93.00 380 VAL A C 1
ATOM 3013 O O . VAL A 1 380 ? 2.057 11.728 -9.720 1.00 93.00 380 VAL A O 1
ATOM 3016 N N . GLN A 1 381 ? 0.583 11.034 -8.174 1.00 92.81 381 GLN A N 1
ATOM 3017 C CA . GLN A 1 381 ? -0.175 12.287 -8.152 1.00 92.81 381 GLN A CA 1
ATOM 3018 C C . GLN A 1 381 ? 0.719 13.485 -7.818 1.00 92.81 381 GLN A C 1
ATOM 3020 O O . GLN A 1 381 ? 0.715 14.469 -8.548 1.00 92.81 381 GLN A O 1
ATOM 3025 N N . ARG A 1 382 ? 1.483 13.396 -6.721 1.00 90.38 382 ARG A N 1
ATOM 3026 C CA . ARG A 1 382 ? 2.317 14.493 -6.217 1.00 90.38 382 ARG A CA 1
ATOM 3027 C C . ARG A 1 382 ? 3.488 14.786 -7.148 1.00 90.38 382 ARG A C 1
ATOM 3029 O O . ARG A 1 382 ? 3.775 15.954 -7.373 1.00 90.38 382 ARG A O 1
ATOM 3036 N N . SER A 1 383 ? 4.133 13.754 -7.696 1.00 90.00 383 SER A N 1
ATOM 3037 C CA . SER A 1 383 ? 5.258 13.929 -8.626 1.00 90.00 383 SER A CA 1
ATOM 3038 C C . SER A 1 383 ? 4.836 14.578 -9.949 1.00 90.00 383 SER A C 1
ATOM 3040 O O . SER A 1 383 ? 5.652 15.213 -10.607 1.00 90.00 383 SER A O 1
ATOM 3042 N N . LEU A 1 384 ? 3.574 14.416 -10.356 1.00 90.81 384 LEU A N 1
ATOM 3043 C CA . LEU A 1 384 ? 3.048 14.919 -11.631 1.00 90.81 384 LEU A CA 1
ATOM 3044 C C . LEU A 1 384 ? 2.093 16.108 -11.495 1.00 90.81 384 LEU A C 1
ATOM 3046 O O . LEU A 1 384 ? 1.611 16.597 -12.513 1.00 90.81 384 LEU A O 1
ATOM 3050 N N . ASP A 1 385 ? 1.803 16.541 -10.266 1.00 90.31 385 ASP A N 1
ATOM 3051 C CA . ASP A 1 385 ? 0.788 17.554 -9.955 1.00 90.31 385 ASP A CA 1
ATOM 3052 C C . ASP A 1 385 ? -0.569 17.256 -10.630 1.00 90.31 385 ASP A C 1
ATOM 3054 O O . ASP A 1 385 ? -1.182 18.109 -11.272 1.00 90.31 385 ASP A O 1
ATOM 3058 N N . LEU A 1 386 ? -1.016 15.996 -10.546 1.00 90.88 386 LEU A N 1
ATOM 3059 C CA . LEU A 1 386 ? -2.312 15.591 -11.097 1.00 90.88 386 LEU A CA 1
ATOM 3060 C C . LEU A 1 386 ? -3.464 16.092 -10.224 1.00 90.88 386 LEU A C 1
ATOM 3062 O O . LEU A 1 386 ? -3.368 16.109 -8.990 1.00 90.88 386 LEU A O 1
ATOM 3066 N N . ASP A 1 387 ? -4.600 16.357 -10.874 1.00 90.75 387 ASP A N 1
ATOM 3067 C CA . ASP A 1 387 ? -5.892 16.458 -10.197 1.00 90.75 387 ASP A CA 1
ATOM 3068 C C . ASP A 1 387 ? -6.125 15.214 -9.323 1.00 90.75 387 ASP A C 1
ATOM 3070 O O . ASP A 1 387 ? -5.652 14.118 -9.624 1.00 90.75 387 ASP A O 1
ATOM 3074 N N . ASP A 1 388 ? -6.906 15.345 -8.252 1.00 86.44 388 ASP A N 1
ATOM 3075 C CA . ASP A 1 388 ? -7.101 14.248 -7.288 1.00 86.44 388 ASP A CA 1
ATOM 3076 C C . ASP A 1 388 ? -7.910 13.077 -7.851 1.00 86.44 388 ASP A C 1
ATOM 3078 O O . ASP A 1 388 ? -7.924 11.982 -7.293 1.00 86.44 388 ASP A O 1
ATOM 3082 N N . ARG A 1 389 ? -8.614 13.314 -8.959 1.00 90.06 389 ARG A N 1
ATOM 3083 C CA . ARG A 1 389 ? -9.334 12.300 -9.736 1.00 90.06 389 ARG A CA 1
ATOM 3084 C C . ARG A 1 389 ? -8.895 12.392 -11.191 1.00 90.06 389 ARG A C 1
ATOM 3086 O O . ARG A 1 389 ? -9.702 12.797 -12.036 1.00 90.06 389 ARG A O 1
ATOM 3093 N N . PRO A 1 390 ? -7.633 12.054 -11.490 1.00 94.12 390 PRO A N 1
ATOM 3094 C CA . PRO A 1 390 ? -7.177 12.093 -12.861 1.00 94.12 390 PRO A CA 1
ATOM 3095 C C . PRO A 1 390 ? -7.929 11.021 -13.650 1.00 94.12 390 PRO A C 1
ATOM 3097 O O . PRO A 1 390 ? -8.275 9.953 -13.125 1.00 94.12 390 PRO A O 1
ATOM 3100 N N . TYR A 1 391 ? -8.180 11.278 -14.928 1.00 96.44 391 TYR A N 1
ATOM 3101 C CA . TYR A 1 391 ? -8.588 10.207 -15.822 1.00 96.44 391 TYR A CA 1
ATOM 3102 C C . TYR A 1 391 ? -7.461 9.178 -15.902 1.00 96.44 391 TYR A C 1
ATOM 3104 O O . TYR A 1 391 ? -6.284 9.526 -15.980 1.00 96.44 391 TYR A O 1
ATOM 3112 N N . ILE A 1 392 ? -7.801 7.891 -15.939 1.00 97.44 392 ILE A N 1
ATOM 3113 C CA . ILE A 1 392 ? -6.790 6.822 -15.997 1.00 97.44 392 ILE A CA 1
ATOM 3114 C C . ILE A 1 392 ? -5.874 6.979 -17.223 1.00 97.44 392 ILE A C 1
ATOM 3116 O O . ILE A 1 392 ? -4.684 6.671 -17.154 1.00 97.44 392 ILE A O 1
ATOM 3120 N N . LEU A 1 393 ? -6.396 7.503 -18.335 1.00 97.44 393 LEU A N 1
ATOM 3121 C CA . LEU A 1 393 ? -5.619 7.807 -19.536 1.00 97.44 393 LEU A CA 1
ATOM 3122 C C . LEU A 1 393 ? -4.539 8.886 -19.317 1.00 97.44 393 LEU A C 1
ATOM 3124 O O . LEU A 1 393 ? -3.540 8.883 -20.036 1.00 97.44 393 LEU A O 1
ATOM 3128 N N . GLU A 1 394 ? -4.686 9.773 -18.329 1.00 97.62 394 GLU A N 1
ATOM 3129 C CA . GLU A 1 394 ? -3.671 10.787 -18.012 1.00 97.62 394 GLU A CA 1
ATOM 3130 C C . GLU A 1 394 ? -2.375 10.160 -17.498 1.00 97.62 394 GLU A C 1
ATOM 3132 O O . GLU A 1 394 ? -1.300 10.657 -17.822 1.00 97.62 394 GLU A O 1
ATOM 3137 N N . LEU A 1 395 ? -2.449 9.024 -16.791 1.00 97.56 395 LEU A N 1
ATOM 3138 C CA . LEU A 1 395 ? -1.260 8.270 -16.377 1.00 97.56 395 LEU A CA 1
ATOM 3139 C C . LEU A 1 395 ? -0.431 7.856 -17.599 1.00 97.56 395 LEU A C 1
ATOM 3141 O O . LEU A 1 395 ? 0.778 8.067 -17.645 1.00 97.56 395 LEU A O 1
ATOM 3145 N N . LEU A 1 396 ? -1.096 7.316 -18.625 1.00 97.38 396 LEU A N 1
ATOM 3146 C CA . LEU A 1 396 ? -0.441 6.936 -19.874 1.00 97.38 396 LEU A CA 1
ATOM 3147 C C . LEU A 1 396 ? 0.126 8.156 -20.610 1.00 97.38 396 LEU A C 1
ATOM 3149 O O . LEU A 1 396 ? 1.248 8.102 -21.113 1.00 97.38 396 LEU A O 1
ATOM 3153 N N . TYR A 1 397 ? -0.648 9.241 -20.683 1.00 97.56 397 TYR A N 1
ATOM 3154 C CA . TYR A 1 397 ? -0.226 10.478 -21.333 1.00 97.56 397 TYR A CA 1
ATOM 3155 C C . TYR A 1 397 ? 1.049 11.037 -20.694 1.00 97.56 397 TYR A C 1
ATOM 3157 O O . TYR A 1 397 ? 2.033 11.265 -21.397 1.00 97.56 397 TYR A O 1
ATOM 3165 N N . TRP A 1 398 ? 1.067 11.198 -19.370 1.00 96.94 398 TRP A N 1
ATOM 3166 C CA . TRP A 1 398 ? 2.219 11.750 -18.660 1.00 96.94 398 TRP A CA 1
ATOM 3167 C C . TRP A 1 398 ? 3.444 10.845 -18.726 1.00 96.94 398 TRP A C 1
ATOM 3169 O O . TRP A 1 398 ? 4.538 11.347 -18.976 1.00 96.94 398 TRP A O 1
ATOM 3179 N N . GLY A 1 399 ? 3.272 9.524 -18.617 1.00 96.62 399 GLY A N 1
ATOM 3180 C CA . GLY A 1 399 ? 4.370 8.577 -18.825 1.00 96.62 399 GLY A CA 1
ATOM 3181 C C . GLY A 1 399 ? 5.045 8.752 -20.189 1.00 96.62 399 GLY A C 1
ATOM 3182 O O . GLY A 1 399 ? 6.271 8.749 -20.283 1.00 96.62 399 GLY A O 1
ATOM 3183 N N . GLN A 1 400 ? 4.257 8.965 -21.249 1.00 97.44 400 GLN A N 1
ATOM 3184 C CA . GLN A 1 400 ? 4.781 9.239 -22.593 1.00 97.44 400 GLN A CA 1
ATOM 3185 C C . GLN A 1 400 ? 5.474 10.600 -22.677 1.00 97.44 400 GLN A C 1
ATOM 3187 O O . GLN A 1 400 ? 6.583 10.678 -23.196 1.00 97.44 400 GLN A O 1
ATOM 3192 N N . GLN A 1 401 ? 4.851 11.659 -22.146 1.00 96.44 401 GLN A N 1
ATOM 3193 C CA . GLN A 1 401 ? 5.436 13.002 -22.189 1.00 96.44 401 GLN A CA 1
ATOM 3194 C C . GLN A 1 401 ? 6.794 13.054 -21.489 1.00 96.44 401 GLN A C 1
ATOM 3196 O O . GLN A 1 401 ? 7.716 13.675 -22.002 1.00 96.44 401 GLN A O 1
ATOM 3201 N N . ILE A 1 402 ? 6.937 12.383 -20.348 1.00 95.81 402 ILE A N 1
ATOM 3202 C CA . ILE A 1 402 ? 8.176 12.425 -19.569 1.00 95.81 402 ILE A CA 1
ATOM 3203 C C . ILE A 1 402 ? 9.298 11.624 -20.230 1.00 95.81 402 ILE A C 1
ATOM 3205 O O . ILE A 1 402 ? 10.459 12.023 -20.142 1.00 95.81 402 ILE A O 1
ATOM 3209 N N . LEU A 1 403 ? 8.976 10.527 -20.920 1.00 95.50 403 LEU A N 1
ATOM 3210 C CA . LEU A 1 403 ? 9.970 9.797 -21.710 1.00 95.50 403 LEU A CA 1
ATOM 3211 C C . LEU A 1 403 ? 10.533 10.625 -22.872 1.00 95.50 403 LEU A C 1
ATOM 3213 O O . LEU A 1 403 ? 11.686 10.414 -23.247 1.00 95.50 403 LEU A O 1
ATOM 3217 N N . ASP A 1 404 ? 9.749 11.572 -23.395 1.00 95.38 404 ASP A N 1
ATOM 3218 C CA . ASP A 1 404 ? 10.159 12.499 -24.455 1.00 95.38 404 ASP A CA 1
ATOM 3219 C C . ASP A 1 404 ? 10.896 13.751 -23.925 1.00 95.38 404 ASP A C 1
ATOM 3221 O O . ASP A 1 404 ? 11.462 14.511 -24.715 1.00 95.38 404 ASP A O 1
ATOM 3225 N N . MET A 1 405 ? 10.898 13.990 -22.607 1.00 95.06 405 MET A N 1
ATOM 3226 C CA . MET A 1 405 ? 11.595 15.121 -21.980 1.00 95.06 405 MET A CA 1
ATOM 3227 C C . MET A 1 405 ? 13.107 14.891 -21.883 1.00 95.06 405 MET A C 1
ATOM 3229 O O . MET A 1 405 ? 13.599 13.765 -21.783 1.00 95.06 405 MET A O 1
ATOM 3233 N N . GLU A 1 406 ? 13.856 15.993 -21.811 1.00 94.75 406 GLU A N 1
ATOM 3234 C CA . GLU A 1 406 ? 15.259 15.953 -21.402 1.00 94.75 406 GLU A CA 1
ATOM 3235 C C . GLU A 1 406 ? 15.369 15.416 -19.968 1.00 94.75 406 GLU A C 1
ATOM 3237 O O . GLU A 1 406 ? 14.670 15.881 -19.067 1.00 94.75 406 GLU A O 1
ATOM 3242 N N . VAL A 1 407 ? 16.284 14.469 -19.732 1.00 95.19 407 VAL A N 1
ATOM 3243 C CA . VAL A 1 407 ? 16.367 13.728 -18.455 1.00 95.19 407 VAL A CA 1
ATOM 3244 C C . VAL A 1 407 ? 16.453 14.664 -17.248 1.00 95.19 407 VAL A C 1
ATOM 3246 O O . VAL A 1 407 ? 15.748 14.471 -16.266 1.00 95.19 407 VAL A O 1
ATOM 3249 N N . ASN A 1 408 ? 17.271 15.716 -17.320 1.00 94.06 408 ASN A N 1
ATOM 3250 C CA . ASN A 1 408 ? 17.428 16.652 -16.202 1.00 94.06 408 ASN A CA 1
ATOM 3251 C C . ASN A 1 408 ? 16.145 17.446 -15.905 1.00 94.06 408 ASN A C 1
ATOM 3253 O O . ASN A 1 408 ? 15.882 17.760 -14.750 1.00 94.06 408 ASN A O 1
ATOM 3257 N N . GLU A 1 409 ? 15.363 17.781 -16.935 1.00 94.31 409 GLU A N 1
ATOM 3258 C CA . GLU A 1 409 ? 14.077 18.470 -16.774 1.00 94.31 409 GLU A CA 1
ATOM 3259 C C . GLU A 1 409 ? 13.042 17.527 -16.157 1.00 94.31 409 GLU A C 1
ATOM 3261 O O . GLU A 1 409 ? 12.370 17.898 -15.198 1.00 94.31 409 GLU A O 1
ATOM 3266 N N . ALA A 1 410 ? 12.984 16.285 -16.643 1.00 94.62 410 ALA A N 1
ATOM 3267 C CA . ALA A 1 410 ? 12.108 15.250 -16.108 1.00 94.62 410 ALA A CA 1
ATOM 3268 C C . ALA A 1 410 ? 12.402 14.928 -14.632 1.00 94.62 410 ALA A C 1
ATOM 3270 O O . ALA A 1 410 ? 11.480 14.805 -13.829 1.00 94.62 410 ALA A O 1
ATOM 3271 N N . VAL A 1 411 ? 13.680 14.798 -14.260 1.00 95.44 411 VAL A N 1
ATOM 3272 C CA . VAL A 1 411 ? 14.083 14.489 -12.878 1.00 95.44 411 VAL A CA 1
ATOM 3273 C C . VAL A 1 411 ? 13.744 15.646 -11.936 1.00 95.44 411 VAL A C 1
ATOM 3275 O O . VAL A 1 411 ? 13.208 15.403 -10.853 1.00 95.44 411 VAL A O 1
ATOM 3278 N N . GLU A 1 412 ? 13.999 16.892 -12.349 1.00 94.38 412 GLU A N 1
ATOM 3279 C CA . GLU A 1 412 ? 13.617 18.082 -11.578 1.00 94.38 412 GLU A CA 1
ATOM 3280 C C . GLU A 1 412 ? 12.096 18.169 -11.401 1.00 94.38 412 GLU A C 1
ATOM 3282 O O . GLU A 1 412 ? 11.633 18.394 -10.285 1.00 94.38 412 GLU A O 1
ATOM 3287 N N . LEU A 1 413 ? 11.323 17.935 -12.471 1.00 92.44 413 LEU A N 1
ATOM 3288 C CA . LEU A 1 413 ? 9.858 17.930 -12.433 1.00 92.44 413 LEU A CA 1
ATOM 3289 C C . LEU A 1 413 ? 9.322 16.910 -11.422 1.00 92.44 413 LEU A C 1
ATOM 3291 O O . LEU A 1 413 ? 8.493 17.257 -10.589 1.00 92.44 413 LEU A O 1
ATOM 3295 N N . LEU A 1 414 ? 9.810 15.670 -11.490 1.00 92.50 414 LEU A N 1
ATOM 3296 C CA . LEU A 1 414 ? 9.274 14.560 -10.701 1.00 92.50 414 LEU A CA 1
ATOM 3297 C C . LEU A 1 414 ? 9.678 14.601 -9.229 1.00 92.50 414 LEU A C 1
ATOM 3299 O O . LEU A 1 414 ? 8.925 14.155 -8.369 1.00 92.50 414 LEU A O 1
ATOM 3303 N N . THR A 1 415 ? 10.885 15.079 -8.928 1.00 93.12 415 THR A N 1
ATOM 3304 C CA . THR A 1 415 ? 11.479 14.891 -7.593 1.00 93.12 415 THR A CA 1
ATOM 3305 C C . THR A 1 415 ? 11.828 16.194 -6.883 1.00 93.12 415 THR A C 1
ATOM 3307 O O . THR A 1 415 ? 12.076 16.182 -5.675 1.00 93.12 415 THR A O 1
ATOM 3310 N N . GLY A 1 416 ? 11.910 17.315 -7.609 1.00 92.19 416 GLY A N 1
ATOM 3311 C CA . GLY A 1 416 ? 12.489 18.566 -7.109 1.00 92.19 416 GLY A CA 1
ATOM 3312 C C . GLY A 1 416 ? 13.966 18.449 -6.702 1.00 92.19 416 GLY A C 1
ATOM 3313 O O . GLY A 1 416 ? 14.484 19.321 -6.001 1.00 92.19 416 GLY A O 1
ATOM 3314 N N . ASN A 1 417 ? 14.632 17.349 -7.070 1.00 91.31 417 ASN A N 1
ATOM 3315 C CA . ASN A 1 417 ? 16.034 17.081 -6.797 1.00 91.31 417 ASN A CA 1
ATOM 3316 C C . ASN A 1 417 ? 16.702 16.495 -8.054 1.00 91.31 417 ASN A C 1
ATOM 3318 O O . ASN A 1 417 ? 16.545 15.305 -8.328 1.00 91.31 417 ASN A O 1
ATOM 3322 N N . PRO A 1 418 ? 17.530 17.265 -8.776 1.00 87.69 418 PRO A N 1
ATOM 3323 C CA . PRO A 1 418 ? 18.067 16.851 -10.073 1.00 87.69 418 PRO A CA 1
ATOM 3324 C C . PRO A 1 418 ? 19.017 15.644 -9.987 1.00 87.69 418 PRO A C 1
ATOM 3326 O O . PRO A 1 418 ? 19.330 15.033 -11.008 1.00 87.69 418 PRO A O 1
ATOM 3329 N N . ASP A 1 419 ? 19.468 15.281 -8.782 1.00 90.06 419 ASP A N 1
ATOM 3330 C CA . ASP A 1 419 ? 20.324 14.118 -8.543 1.00 90.06 419 ASP A CA 1
ATOM 3331 C C . ASP A 1 419 ? 19.529 12.825 -8.248 1.00 90.06 419 ASP A C 1
ATOM 3333 O O . ASP A 1 419 ? 20.113 11.737 -8.253 1.00 90.06 419 ASP A O 1
ATOM 3337 N N . ASP A 1 420 ? 18.213 12.896 -7.998 1.00 93.12 420 ASP A N 1
ATOM 3338 C CA . ASP A 1 420 ? 17.388 11.732 -7.629 1.00 93.12 420 ASP A CA 1
ATOM 3339 C C . ASP A 1 420 ? 16.775 11.011 -8.840 1.00 93.12 420 ASP A C 1
ATOM 3341 O O . ASP A 1 420 ? 15.569 10.796 -8.978 1.00 93.12 420 ASP A O 1
ATOM 3345 N N . VAL A 1 421 ? 17.659 10.598 -9.742 1.00 93.81 421 VAL A N 1
ATOM 3346 C CA . VAL A 1 421 ? 17.289 9.926 -10.993 1.00 93.81 421 VAL A CA 1
ATOM 3347 C C . VAL A 1 421 ? 16.581 8.587 -10.749 1.00 93.81 421 VAL A C 1
ATOM 3349 O O . VAL A 1 421 ? 15.748 8.165 -11.549 1.00 93.81 421 VAL A O 1
ATOM 3352 N N . VAL A 1 422 ? 16.898 7.903 -9.644 1.00 92.50 422 VAL A N 1
ATOM 3353 C CA . VAL A 1 422 ? 16.315 6.592 -9.316 1.00 92.50 422 VAL A CA 1
ATOM 3354 C C . VAL A 1 422 ? 14.835 6.727 -8.975 1.00 92.50 422 VAL A C 1
ATOM 3356 O O . VAL A 1 422 ? 14.028 5.946 -9.482 1.00 92.50 422 VAL A O 1
ATOM 3359 N N . THR A 1 423 ? 14.477 7.718 -8.155 1.00 92.06 423 THR A N 1
ATOM 3360 C CA . THR A 1 423 ? 13.076 7.997 -7.827 1.00 92.06 423 THR A CA 1
ATOM 3361 C C . THR A 1 423 ? 12.314 8.458 -9.067 1.00 92.06 423 THR A C 1
ATOM 3363 O O . THR A 1 423 ? 11.254 7.908 -9.353 1.00 92.06 423 THR A O 1
ATOM 3366 N N . ALA A 1 424 ? 12.890 9.361 -9.868 1.00 94.06 424 ALA A N 1
ATOM 3367 C CA . ALA A 1 424 ? 12.268 9.824 -11.110 1.00 94.06 424 ALA A CA 1
ATOM 3368 C C . ALA A 1 424 ? 11.977 8.670 -12.092 1.00 94.06 424 ALA A C 1
ATOM 3370 O O . ALA A 1 424 ? 10.876 8.560 -12.628 1.00 94.06 424 ALA A O 1
ATOM 3371 N N . TYR A 1 425 ? 12.936 7.758 -12.287 1.00 95.50 425 TYR A N 1
ATOM 3372 C CA . TYR A 1 425 ? 12.733 6.563 -13.111 1.00 95.50 425 TYR A CA 1
ATOM 3373 C C . TYR A 1 425 ? 11.602 5.673 -12.568 1.00 95.50 425 TYR A C 1
ATOM 3375 O O . TYR A 1 425 ? 10.760 5.195 -13.332 1.00 95.50 425 TYR A O 1
ATOM 3383 N N . ALA A 1 426 ? 11.564 5.458 -11.249 1.00 94.31 426 ALA A N 1
ATOM 3384 C CA . ALA A 1 426 ? 10.511 4.669 -10.620 1.00 94.31 426 ALA A CA 1
ATOM 3385 C C . ALA A 1 426 ? 9.126 5.313 -10.803 1.00 94.31 426 ALA A C 1
ATOM 3387 O O . ALA A 1 426 ? 8.169 4.597 -11.089 1.00 94.31 426 ALA A O 1
ATOM 3388 N N . ASP A 1 427 ? 9.016 6.639 -10.705 1.00 93.75 427 ASP A N 1
ATOM 3389 C CA . ASP A 1 427 ? 7.756 7.356 -10.915 1.00 93.75 427 ASP A CA 1
ATOM 3390 C C . ASP A 1 427 ? 7.264 7.252 -12.364 1.00 93.75 427 ASP A C 1
ATOM 3392 O O . ASP A 1 427 ? 6.086 6.960 -12.578 1.00 93.75 427 ASP A O 1
ATOM 3396 N N . ILE A 1 428 ? 8.155 7.358 -13.359 1.00 94.94 428 ILE A N 1
ATOM 3397 C CA . ILE A 1 428 ? 7.803 7.116 -14.772 1.00 94.94 428 ILE A CA 1
ATOM 3398 C C . ILE A 1 428 ? 7.279 5.701 -14.953 1.00 94.94 428 ILE A C 1
ATOM 3400 O O . ILE A 1 428 ? 6.197 5.508 -15.510 1.00 94.94 428 ILE A O 1
ATOM 3404 N N . PHE A 1 429 ? 8.012 4.706 -14.454 1.00 97.56 429 PHE A N 1
ATOM 3405 C CA . PHE A 1 429 ? 7.580 3.316 -14.523 1.00 97.56 429 PHE A CA 1
ATOM 3406 C C . PHE A 1 429 ? 6.199 3.125 -13.877 1.00 97.56 429 PHE A C 1
ATOM 3408 O O . PHE A 1 429 ? 5.334 2.452 -14.445 1.00 97.56 429 PHE A O 1
ATOM 3415 N N . ASN A 1 430 ? 5.966 3.763 -12.725 1.00 97.56 430 ASN A N 1
ATOM 3416 C CA . ASN A 1 430 ? 4.709 3.687 -11.991 1.00 97.56 430 ASN A CA 1
ATOM 3417 C C . ASN A 1 430 ? 3.520 4.239 -12.790 1.00 97.56 430 ASN A C 1
ATOM 3419 O O . ASN A 1 430 ? 2.424 3.700 -12.650 1.00 97.56 430 ASN A O 1
ATOM 3423 N N . THR A 1 431 ? 3.708 5.229 -13.671 1.00 97.75 431 THR A N 1
ATOM 3424 C CA . THR A 1 431 ? 2.619 5.712 -14.544 1.00 97.75 431 THR A CA 1
ATOM 3425 C C . THR A 1 431 ? 2.092 4.611 -15.474 1.00 97.75 431 THR A C 1
ATOM 3427 O O . THR A 1 431 ? 0.889 4.333 -15.504 1.00 97.75 431 THR A O 1
ATOM 3430 N N . PHE A 1 432 ? 2.988 3.905 -16.172 1.00 98.50 432 PHE A N 1
ATOM 3431 C CA . PHE A 1 432 ? 2.635 2.802 -17.067 1.00 98.50 432 PHE A CA 1
ATOM 3432 C C . PHE A 1 432 ? 2.128 1.584 -16.297 1.00 98.50 432 PHE A C 1
ATOM 3434 O O . PHE A 1 432 ? 1.163 0.936 -16.711 1.00 98.50 432 PHE A O 1
ATOM 3441 N N . TYR A 1 433 ? 2.763 1.283 -15.165 1.00 98.44 433 TYR A N 1
ATOM 3442 C CA . TYR A 1 433 ? 2.377 0.188 -14.286 1.00 98.44 433 TYR A CA 1
ATOM 3443 C C . TYR A 1 433 ? 0.948 0.367 -13.752 1.00 98.44 433 TYR A C 1
ATOM 3445 O O . TYR A 1 433 ? 0.131 -0.545 -13.907 1.00 98.44 433 TYR A O 1
ATOM 3453 N N . LEU A 1 434 ? 0.615 1.543 -13.205 1.00 98.12 434 LEU A N 1
ATOM 3454 C CA . LEU A 1 434 ? -0.734 1.849 -12.723 1.00 98.12 434 LEU A CA 1
ATOM 3455 C C . LEU A 1 434 ? -1.754 1.821 -13.864 1.00 98.12 434 LEU A C 1
ATOM 3457 O O . LEU A 1 434 ? -2.824 1.238 -13.695 1.00 98.12 434 LEU A O 1
ATOM 3461 N N . TYR A 1 435 ? -1.423 2.378 -15.035 1.00 98.25 435 TYR A N 1
ATOM 3462 C CA . TYR A 1 435 ? -2.306 2.331 -16.202 1.00 98.25 435 TYR A CA 1
ATOM 3463 C C . TYR A 1 435 ? -2.674 0.888 -16.585 1.00 98.25 435 TYR A C 1
ATOM 3465 O O . TYR A 1 435 ? -3.860 0.565 -16.701 1.00 98.25 435 TYR A O 1
ATOM 3473 N N . VAL A 1 436 ? -1.680 0.002 -16.734 1.00 97.31 436 VAL A N 1
ATOM 3474 C CA . VAL A 1 436 ? -1.911 -1.413 -17.077 1.00 97.31 436 VAL A CA 1
ATOM 3475 C C . VAL A 1 436 ? -2.673 -2.131 -15.967 1.00 97.31 436 VAL A C 1
ATOM 3477 O O . VAL A 1 436 ? -3.620 -2.861 -16.249 1.00 97.31 436 VAL A O 1
ATOM 3480 N N . MET A 1 437 ? -2.301 -1.916 -14.706 1.00 96.38 437 MET A N 1
ATOM 3481 C CA . MET A 1 437 ? -2.980 -2.530 -13.567 1.00 96.38 437 MET A CA 1
ATOM 3482 C C . MET A 1 437 ? -4.468 -2.148 -13.538 1.00 96.38 437 MET A C 1
ATOM 3484 O O . MET A 1 437 ? -5.340 -3.013 -13.486 1.00 96.38 437 MET A O 1
ATOM 3488 N N . LEU A 1 438 ? -4.793 -0.862 -13.632 1.00 96.69 438 LEU A N 1
ATOM 3489 C CA . LEU A 1 438 ? -6.181 -0.413 -13.566 1.00 96.69 438 LEU A CA 1
ATOM 3490 C C . LEU A 1 438 ? -7.009 -0.910 -14.757 1.00 96.69 438 LEU A C 1
ATOM 3492 O O . LEU A 1 438 ? -8.105 -1.441 -14.576 1.00 96.69 438 LEU A O 1
ATOM 3496 N N . THR A 1 439 ? -6.495 -0.773 -15.976 1.00 95.12 439 THR A N 1
ATOM 3497 C CA . THR A 1 439 ? -7.262 -1.090 -17.190 1.00 95.12 439 THR A CA 1
ATOM 3498 C C . THR A 1 439 ? -7.329 -2.596 -17.448 1.00 95.12 439 THR A C 1
ATOM 3500 O O . THR A 1 439 ? -8.406 -3.204 -17.524 1.00 95.12 439 THR A O 1
ATOM 3503 N N . ASP A 1 440 ? -6.172 -3.241 -17.512 1.00 91.75 440 ASP A N 1
ATOM 3504 C CA . ASP A 1 440 ? -6.072 -4.618 -17.961 1.00 91.75 440 ASP A CA 1
ATOM 3505 C C . ASP A 1 440 ? -6.350 -5.617 -16.831 1.00 91.75 440 ASP A C 1
ATOM 3507 O O . ASP A 1 440 ? -7.027 -6.622 -17.070 1.00 91.75 440 ASP A O 1
ATOM 3511 N N . ILE A 1 441 ? -5.884 -5.334 -15.607 1.00 91.06 441 ILE A N 1
ATOM 3512 C CA . ILE A 1 441 ? -6.004 -6.243 -14.452 1.00 91.06 441 ILE A CA 1
ATOM 3513 C C . ILE A 1 441 ? -7.325 -6.016 -13.722 1.00 91.06 441 ILE A C 1
ATOM 3515 O O . ILE A 1 441 ? -8.091 -6.964 -13.567 1.00 91.06 441 ILE A O 1
ATOM 3519 N N . PHE A 1 442 ? -7.659 -4.775 -13.360 1.00 92.88 442 PHE A N 1
ATOM 3520 C CA . PHE A 1 442 ? -8.885 -4.485 -12.605 1.00 92.88 442 PHE A CA 1
ATOM 3521 C C . PHE A 1 442 ? -10.093 -4.097 -13.457 1.00 92.88 442 PHE A C 1
ATOM 3523 O O . PHE A 1 442 ? -11.219 -4.200 -12.979 1.00 92.88 442 PHE A O 1
ATOM 3530 N N . GLY A 1 443 ? -9.907 -3.762 -14.735 1.00 92.44 443 GLY A N 1
ATOM 3531 C CA . GLY A 1 443 ? -11.027 -3.565 -15.661 1.00 92.44 443 GLY A CA 1
ATOM 3532 C C . GLY A 1 443 ? -11.696 -2.205 -15.579 1.00 92.44 443 GLY A C 1
ATOM 3533 O O . GLY A 1 443 ? -12.857 -2.088 -15.958 1.00 92.44 443 GLY A O 1
ATOM 3534 N N . PHE A 1 444 ? -10.974 -1.188 -15.122 1.00 94.75 444 PHE A N 1
ATOM 3535 C CA . PHE A 1 444 ? -11.429 0.189 -15.229 1.00 94.75 444 PHE A CA 1
ATOM 3536 C C . PHE A 1 444 ? -11.367 0.665 -16.688 1.00 94.75 444 PHE A C 1
ATOM 3538 O O . PHE A 1 444 ? -10.453 0.315 -17.438 1.00 94.75 444 PHE A O 1
ATOM 3545 N N . SER A 1 445 ? -12.331 1.495 -17.092 1.00 95.56 445 SER A N 1
ATOM 3546 C CA . SER A 1 445 ? -12.261 2.196 -18.379 1.00 95.56 445 SER A CA 1
ATOM 3547 C C . SER A 1 445 ? -11.102 3.206 -18.368 1.00 95.56 445 SER A C 1
ATOM 3549 O O . SER A 1 445 ? -10.974 3.929 -17.380 1.00 95.56 445 SER A O 1
ATOM 3551 N N . PRO A 1 446 ? -10.301 3.333 -19.444 1.00 96.00 446 PRO A N 1
ATOM 3552 C CA . PRO A 1 446 ? -9.275 4.377 -19.547 1.00 96.00 446 PRO A CA 1
ATOM 3553 C C . PRO A 1 446 ? -9.823 5.802 -19.372 1.00 96.00 446 PRO A C 1
ATOM 3555 O O . PRO A 1 446 ? -9.129 6.665 -18.847 1.00 96.00 446 PRO A O 1
ATOM 3558 N N . ASP A 1 447 ? -11.080 6.030 -19.761 1.00 96.00 447 ASP A N 1
ATOM 3559 C CA . ASP A 1 447 ? -11.763 7.325 -19.638 1.00 96.00 447 ASP A CA 1
ATOM 3560 C C . ASP A 1 447 ? -12.460 7.502 -18.274 1.00 96.00 447 ASP A C 1
ATOM 3562 O O . ASP A 1 447 ? -13.279 8.405 -18.102 1.00 96.00 447 ASP A O 1
ATOM 3566 N N . SER A 1 448 ? -12.203 6.619 -17.303 1.00 93.94 448 SER A N 1
ATOM 3567 C CA . SER A 1 448 ? -12.763 6.732 -15.955 1.00 93.94 448 SER A CA 1
ATOM 3568 C C . SER A 1 448 ? -11.909 7.638 -15.071 1.00 93.94 448 SER A C 1
ATOM 3570 O O . SER A 1 448 ? -10.682 7.577 -15.111 1.00 93.94 448 SER A O 1
ATOM 3572 N N . ASN A 1 449 ? -12.580 8.427 -14.233 1.00 93.06 449 ASN A N 1
ATOM 3573 C CA . ASN A 1 449 ? -12.016 9.219 -13.138 1.00 93.06 449 ASN A CA 1
ATOM 3574 C C . ASN A 1 449 ? -12.626 8.818 -11.777 1.00 93.06 449 ASN A C 1
ATOM 3576 O O . ASN A 1 449 ? -12.720 9.622 -10.849 1.00 93.06 449 ASN A O 1
ATOM 3580 N N . GLN A 1 450 ? -13.101 7.573 -11.654 1.00 91.62 450 GLN A N 1
ATOM 3581 C CA . GLN A 1 450 ? -13.819 7.097 -10.463 1.00 91.62 450 GLN A CA 1
ATOM 3582 C C . GLN A 1 450 ? -12.923 6.834 -9.242 1.00 91.62 450 GLN A C 1
ATOM 3584 O O . GLN A 1 450 ? -13.437 6.423 -8.202 1.00 91.62 450 GLN A O 1
ATOM 3589 N N . ILE A 1 451 ? -11.606 7.020 -9.372 1.00 93.56 451 ILE A N 1
ATOM 3590 C CA . ILE A 1 451 ? -10.621 6.758 -8.322 1.00 93.56 451 ILE A CA 1
ATOM 3591 C C . ILE A 1 451 ? -10.106 8.099 -7.799 1.00 93.56 451 ILE A C 1
ATOM 3593 O O . ILE A 1 451 ? -9.498 8.862 -8.542 1.00 93.56 451 ILE A O 1
ATOM 3597 N N . LEU A 1 452 ? -10.350 8.369 -6.521 1.00 91.12 452 LEU A N 1
ATOM 3598 C CA . LEU A 1 452 ? -9.786 9.500 -5.794 1.00 91.12 452 LEU A CA 1
ATOM 3599 C C . LEU A 1 452 ? -8.419 9.107 -5.229 1.00 91.12 452 LEU A C 1
ATOM 3601 O O . LEU A 1 452 ? -8.323 8.179 -4.427 1.00 91.12 452 LEU A O 1
ATOM 3605 N N . PHE A 1 453 ? -7.363 9.804 -5.627 1.00 91.50 453 PHE A N 1
ATOM 3606 C CA . PHE A 1 453 ? -6.018 9.597 -5.101 1.00 91.50 453 PHE A CA 1
ATOM 3607 C C . PHE A 1 453 ? -5.892 10.435 -3.828 1.00 91.50 453 PHE A C 1
ATOM 3609 O O . PHE A 1 453 ? -5.762 11.652 -3.881 1.00 91.50 453 PHE A O 1
ATOM 3616 N N . THR A 1 454 ? -6.008 9.801 -2.663 1.00 85.12 454 THR A N 1
ATOM 3617 C CA . THR A 1 454 ? -5.923 10.493 -1.369 1.00 85.12 454 THR A CA 1
ATOM 3618 C C . THR A 1 454 ? -5.456 9.537 -0.283 1.00 85.12 454 THR A C 1
ATOM 3620 O O . THR A 1 454 ? -5.810 8.370 -0.322 1.00 85.12 454 THR A O 1
ATOM 3623 N N . ASP A 1 455 ? -4.705 10.017 0.712 1.00 76.44 455 ASP A N 1
ATOM 3624 C CA . ASP A 1 455 ? -4.424 9.310 1.971 1.00 76.44 455 ASP A CA 1
ATOM 3625 C C . ASP A 1 455 ? -5.182 9.930 3.143 1.00 76.44 455 ASP A C 1
ATOM 3627 O O . ASP A 1 455 ? -4.889 9.592 4.286 1.00 76.44 455 ASP A O 1
ATOM 3631 N N . ARG A 1 456 ? -6.115 10.860 2.907 1.00 73.31 456 ARG A N 1
ATOM 3632 C CA . ARG A 1 456 ? -6.804 11.619 3.960 1.00 73.31 456 ARG A CA 1
ATOM 3633 C C . ARG A 1 456 ? -8.258 11.922 3.601 1.00 73.31 456 ARG A C 1
ATOM 3635 O O . ARG A 1 456 ? -8.582 12.217 2.452 1.00 73.31 456 ARG A O 1
ATOM 3642 N N . PHE A 1 457 ? -9.113 11.954 4.622 1.00 65.31 457 PHE A N 1
ATOM 3643 C CA . PHE A 1 457 ? -10.442 12.567 4.538 1.00 65.31 457 PHE A CA 1
ATOM 3644 C C . PHE A 1 457 ? -10.448 13.972 5.139 1.00 65.31 457 PHE A C 1
ATOM 3646 O O . PHE A 1 457 ? -9.826 14.211 6.171 1.00 65.31 457 PHE A O 1
ATOM 3653 N N . TYR A 1 458 ? -11.144 14.911 4.490 1.00 53.91 458 TYR A N 1
ATOM 3654 C CA . TYR A 1 458 ? -11.127 16.335 4.844 1.00 53.91 458 TYR A CA 1
ATOM 3655 C C . TYR A 1 458 ? -11.680 16.613 6.244 1.00 53.91 458 TYR A C 1
ATOM 3657 O O . TYR A 1 458 ? -11.127 17.429 6.985 1.00 53.91 458 TYR A O 1
ATOM 3665 N N . PHE A 1 459 ? -12.751 15.926 6.649 1.00 49.34 459 PHE A N 1
ATOM 3666 C CA . PHE A 1 459 ? -13.307 16.132 7.976 1.00 49.34 459 PHE A CA 1
ATOM 3667 C C . PHE A 1 459 ? -12.350 15.523 9.017 1.00 49.34 459 PHE A C 1
ATOM 3669 O O . PHE A 1 459 ? -12.108 14.319 9.060 1.00 49.34 459 PHE A O 1
ATOM 3676 N N . HIS A 1 460 ? -11.740 16.391 9.828 1.00 53.00 460 HIS A N 1
ATOM 3677 C CA . HIS A 1 460 ? -10.678 16.076 10.796 1.00 53.00 460 HIS A CA 1
ATOM 3678 C C . HIS A 1 460 ? -9.316 15.624 10.227 1.00 53.00 460 HIS A C 1
ATOM 3680 O O . HIS A 1 460 ? -8.424 15.341 11.025 1.00 53.00 460 HIS A O 1
ATOM 3686 N N . HIS A 1 461 ? -9.100 15.631 8.903 1.00 57.44 461 HIS A N 1
ATOM 3687 C CA . HIS A 1 461 ? -7.831 15.228 8.263 1.00 57.44 461 HIS A CA 1
ATOM 3688 C C . HIS A 1 461 ? -7.337 13.834 8.679 1.00 57.44 461 HIS A C 1
ATOM 3690 O O . HIS A 1 461 ? -6.132 13.590 8.767 1.00 57.44 461 HIS A O 1
ATOM 3696 N N . THR A 1 462 ? -8.270 12.913 8.927 1.00 64.50 462 THR A N 1
ATOM 3697 C CA . THR A 1 462 ? -7.952 11.534 9.300 1.00 64.50 462 THR A CA 1
ATOM 3698 C C . THR A 1 462 ? -7.194 10.873 8.155 1.00 64.50 462 THR A C 1
ATOM 3700 O O . THR A 1 462 ? -7.755 10.688 7.076 1.00 64.50 462 THR A O 1
ATOM 3703 N N . SER A 1 463 ? -5.918 10.534 8.373 1.00 70.12 463 SER A N 1
ATOM 3704 C CA . SER A 1 463 ? -5.167 9.761 7.382 1.00 70.12 463 SER A CA 1
ATOM 3705 C C . SER A 1 463 ? -5.731 8.340 7.287 1.00 70.12 463 SER A C 1
ATOM 3707 O O . SER A 1 463 ? -6.165 7.760 8.277 1.00 70.12 463 SER A O 1
ATOM 3709 N N . LEU A 1 464 ? -5.773 7.779 6.094 1.00 78.88 464 LEU A N 1
ATOM 3710 C CA . LEU A 1 464 ? -6.328 6.469 5.822 1.00 78.88 464 LEU A CA 1
ATOM 3711 C C . LEU A 1 464 ? -5.231 5.429 5.928 1.00 78.88 464 LEU A C 1
ATOM 3713 O O . LEU A 1 464 ? -4.170 5.542 5.320 1.00 78.88 464 LEU A O 1
ATOM 3717 N N . THR A 1 465 ? -5.479 4.443 6.782 1.00 83.81 465 THR A N 1
ATOM 3718 C CA . THR A 1 465 ? -4.569 3.328 7.019 1.00 83.81 465 THR A CA 1
ATOM 3719 C C . THR A 1 465 ? -5.426 2.114 7.333 1.00 83.81 465 THR A C 1
ATOM 3721 O O . THR A 1 465 ? -6.356 2.234 8.142 1.00 83.81 465 THR A O 1
ATOM 3724 N N . TRP A 1 466 ? -5.091 0.943 6.789 1.00 89.88 466 TRP A N 1
ATOM 3725 C CA . TRP A 1 466 ? -5.775 -0.302 7.148 1.00 89.88 466 TRP A CA 1
ATOM 3726 C C . TRP A 1 466 ? -5.791 -0.548 8.668 1.00 89.88 466 TRP A C 1
ATOM 3728 O O . TRP A 1 466 ? -6.695 -1.197 9.179 1.00 89.88 466 TRP A O 1
ATOM 3738 N N . GLY A 1 467 ? -4.858 0.030 9.440 1.00 92.06 467 GLY A N 1
ATOM 3739 C CA . GLY A 1 467 ? -4.843 -0.061 10.904 1.00 92.06 467 GLY A CA 1
ATOM 3740 C C . GLY A 1 467 ? -6.130 0.436 11.582 1.00 92.06 467 GLY A C 1
ATOM 3741 O O . GLY A 1 467 ? -6.543 -0.142 12.589 1.00 92.06 467 GLY A O 1
ATOM 3742 N N . LEU A 1 468 ? -6.802 1.453 11.022 1.00 91.12 468 LEU A N 1
ATOM 3743 C CA . LEU A 1 468 ? -8.110 1.910 11.513 1.00 91.12 468 LEU A CA 1
ATOM 3744 C C . LEU A 1 468 ? -9.183 0.838 11.294 1.00 91.12 468 LEU A C 1
ATOM 3746 O O . LEU A 1 468 ? -9.950 0.535 12.210 1.00 91.12 468 LEU A O 1
ATOM 3750 N N . GLY A 1 469 ? -9.218 0.240 10.103 1.00 92.19 469 GLY A N 1
ATOM 3751 C CA . GLY A 1 469 ? -10.155 -0.832 9.786 1.00 92.19 469 GLY A CA 1
ATOM 3752 C C . GLY A 1 469 ? -9.875 -2.108 10.572 1.00 92.19 469 GLY A C 1
ATOM 3753 O O . GLY A 1 469 ? -10.814 -2.731 11.055 1.00 92.19 469 GLY A O 1
ATOM 3754 N N . ALA A 1 470 ? -8.604 -2.446 10.806 1.00 92.94 470 ALA A N 1
ATOM 3755 C CA . ALA A 1 470 ? -8.211 -3.559 11.664 1.00 92.94 470 ALA A CA 1
ATOM 3756 C C . ALA A 1 470 ? -8.700 -3.355 13.102 1.00 92.94 470 ALA A C 1
ATOM 3758 O O . ALA A 1 470 ? -9.350 -4.237 13.655 1.00 92.94 470 ALA A O 1
ATOM 3759 N N . MET A 1 471 ? -8.460 -2.182 13.701 1.00 92.69 471 MET A N 1
ATOM 3760 C CA . MET A 1 471 ? -8.963 -1.887 15.048 1.00 92.69 471 MET A CA 1
ATOM 3761 C C . MET A 1 471 ? -10.496 -1.915 15.100 1.00 92.69 471 MET A C 1
ATOM 3763 O O . MET A 1 471 ? -11.062 -2.489 16.026 1.00 92.69 471 MET A O 1
ATOM 3767 N N . THR A 1 472 ? -11.163 -1.345 14.095 1.00 89.12 472 THR A N 1
ATOM 3768 C CA . THR A 1 472 ? -12.632 -1.360 13.982 1.00 89.12 472 THR A CA 1
ATOM 3769 C C . THR A 1 472 ? -13.160 -2.790 13.936 1.00 89.12 472 THR A C 1
ATOM 3771 O O . THR A 1 472 ? -14.014 -3.158 14.739 1.00 89.12 472 THR A O 1
ATOM 3774 N N . TYR A 1 473 ? -12.577 -3.625 13.072 1.00 87.62 473 TYR A N 1
ATOM 3775 C CA . TYR A 1 473 ? -12.915 -5.038 12.961 1.00 87.62 473 TYR A CA 1
ATOM 3776 C C . TYR A 1 473 ? -12.756 -5.763 14.301 1.00 87.62 473 TYR A C 1
ATOM 3778 O O . TYR A 1 473 ? -13.666 -6.473 14.724 1.00 87.62 473 TYR A O 1
ATOM 3786 N N . GLN A 1 474 ? -11.626 -5.563 14.990 1.00 86.56 474 GLN A N 1
ATOM 3787 C CA . GLN A 1 474 ? -11.366 -6.213 16.275 1.00 86.56 474 GLN A CA 1
ATOM 3788 C C . GLN A 1 474 ? -12.354 -5.769 17.355 1.00 86.56 474 GLN A C 1
ATOM 3790 O O . GLN A 1 474 ? -12.900 -6.617 18.053 1.00 86.56 474 GLN A O 1
ATOM 3795 N N . VAL A 1 475 ? -12.631 -4.470 17.486 1.00 83.12 475 VAL A N 1
ATOM 3796 C CA . VAL A 1 475 ? -13.587 -3.959 18.484 1.00 83.12 475 VAL A CA 1
ATOM 3797 C C . VAL A 1 475 ? -14.996 -4.507 18.239 1.00 83.12 475 VAL A C 1
ATOM 3799 O O . VAL A 1 475 ? -15.669 -4.901 19.194 1.00 83.12 475 VAL A O 1
ATOM 3802 N N . ASP A 1 476 ? -15.415 -4.604 16.977 1.00 75.88 476 ASP A N 1
ATOM 3803 C CA . ASP A 1 476 ? -16.737 -5.118 16.624 1.00 75.88 476 ASP A CA 1
ATOM 3804 C C . ASP A 1 476 ? -16.880 -6.634 16.866 1.00 75.88 476 ASP A C 1
ATOM 3806 O O . ASP A 1 476 ? -17.957 -7.078 17.272 1.00 75.88 476 ASP A O 1
ATOM 3810 N N . HIS A 1 477 ? -15.810 -7.424 16.682 1.00 68.69 477 HIS A N 1
ATOM 3811 C CA . HIS A 1 477 ? -15.844 -8.893 16.798 1.00 68.69 477 HIS A CA 1
ATOM 3812 C C . HIS A 1 477 ? -15.443 -9.438 18.172 1.00 68.69 477 HIS A C 1
ATOM 3814 O O . HIS A 1 477 ? -15.921 -10.501 18.568 1.00 68.69 477 HIS A O 1
ATOM 3820 N N . LEU A 1 478 ? -14.570 -8.753 18.911 1.00 57.12 478 LEU A N 1
ATOM 3821 C CA . LEU A 1 478 ? -14.024 -9.282 20.163 1.00 57.12 478 LEU A CA 1
ATOM 3822 C C . LEU A 1 478 ? -14.986 -9.176 21.353 1.00 57.12 478 LEU A C 1
ATOM 3824 O O . LEU A 1 478 ? -14.660 -9.708 22.412 1.00 57.12 478 LEU A O 1
ATOM 3828 N N . ALA A 1 479 ? -16.149 -8.524 21.204 1.00 48.69 479 ALA A N 1
ATOM 3829 C CA . ALA A 1 479 ? -17.088 -8.267 22.303 1.00 48.69 479 ALA A CA 1
ATOM 3830 C C . ALA A 1 479 ? -16.353 -7.835 23.596 1.00 48.69 479 ALA A C 1
ATOM 3832 O O . ALA A 1 479 ? -16.604 -8.392 24.668 1.00 48.69 479 ALA A O 1
ATOM 3833 N N . LEU A 1 480 ? -15.379 -6.920 23.446 1.00 43.81 480 LEU A N 1
ATOM 3834 C CA . LEU A 1 480 ? -14.456 -6.487 24.506 1.00 43.81 480 LEU A CA 1
ATOM 3835 C C . LEU A 1 480 ? -15.163 -5.818 25.681 1.00 43.81 480 LEU A C 1
ATOM 3837 O O . LEU A 1 480 ? -16.120 -5.041 25.445 1.00 43.81 480 LEU A O 1
#

Foldseek 3Di:
DVVVVVVVVVVVVVVVVVVCCVVVVPPDLFDDDDPDQKAKEKEWEQEQAKIKIFIWMAGPPVRGAIAAPPPLAQDGLMDIFPGGLLVCPPVLLVSQVSCVVRLVSVVVVCVVVVHPQLRYYYAYEYEQSLVPDPPVVSVSNLVSNLVSNVVGNHNYDSLSHYYDDLLLLQLLLQLLQVSVVVNCVVPDDPDQFF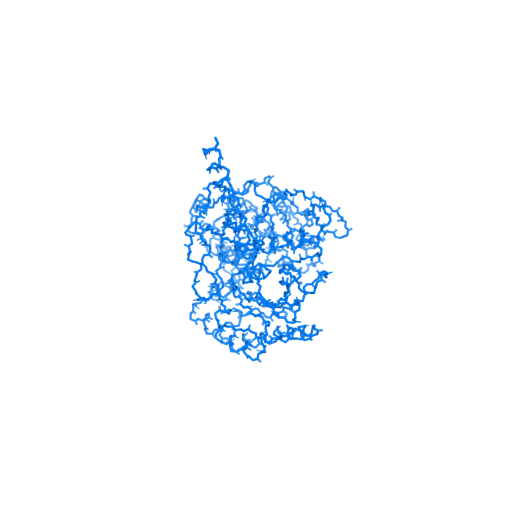FDDDPNDTDDTDDDDVPAGAWEWEQAQWKIKTKDFFPPVPDDPAALPDDSPPNDHSPPPVLQWHWADFPHDITIMRMDMDGLLRLNSLQVLLVVLQVVPFWDDQDPQATEGEALLAAAQDKDWGPAADPPRHTYIYGYRVHLVVLLVSSVVSVCVRLVHPALCSLCPSPHACAVHFYEYEDLLVLLCVQQVDDQQHQLLVLSVVLNVLSVDDQQVQCCSRPVDSPPSVSSSSSSSSSSNSSCCVCRNRNDDSRDSRYGYAQAGPRSRRGRGSSSSVVSRNCVPVSD

Sequence (480 aa):
WVLVLFVLVGVLLVLLGLVLAYVIVPKNPYRFVDDDAWSWGVVFDLGSGASRVRIFQWSTELLIPVQPSPLGKYDYWEYAAKPGVSAYGIDVQGAADSLEPLLDYAQQKLKSQNANLTKTVVFLYATGGMRMMSSHRQEILLDAIRLKVREFPFRFEDHWATVISSKQEAVFDWLAVQQTLVIEDAYGDSMKSFQSVTDGVSVDTWSYEKGDTIGVIDVGGASVEISFEPSEEFRTDKHFDGAVVDGTDFTEVDSGIGSVYIGGTIYQVYSSGYGEVGHREFLNHYQRLLYDENFIQEQSSGYVLDDPCGWSEFVIQGTFTGSKEKPVYLYGSADPTRCIETIRKVWKNILGCESYDCIKKGQPSVEKHLFIGFNTFLSVQRSLDLDDRPYILELLYWGQQILDMEVNEAVELLTGNPDDVVTAYADIFNTFYLYVMLTDIFGFSPDSNQILFTDRFYFHHTSLTWGLGAMTYQVDHLAL

pLDDT: mean 83.63, std 16.58, range [32.0, 98.5]

InterPro domains:
  IPR000407 Nucleoside phosphatase GDA1/CD39 [PF01150] (37-476)
  IPR000407 Nucleoside phosphatase GDA1/CD39 [PTHR11782] (9-473)